Protein AF-0000000080019199 (afdb_homodimer)

Foldseek 3Di:
DDLVLLQLLQQCVVQQDLCSSCVVSVHDSVVSVVSQVVVCVVVVHHQFDPDPGTDGDPVVVVCNVVSVVVNVVVVVVVVVVVCQLVQVDQEAEEEEAFLCVPFFCVVLVVVLCVVCVRYHYHYHHDAQQVRLVCQVVVNHFKYKYWDDCVSQVDPFKDKFWQDKFFKWKKAWCPAPQLVDQAGEPVRQLPAAAEFEDPRHPRRVLVVVVCVVVVGDHRHPHYDHHLVVRLVVRLVGGHMYIDTPSSCVVVVVDNRMHIHAHDQHPDDDPSDGSMIIIMMMGGPVSCSGVSSVVSVVSCNVDPPHPVVVVVSVD/DDLVLLQLLQQCVVQQDLCSSCVVSVHDSVVSVVSQVVVCVVVVHHQFDPDPGTDGDPVVVVCNVVSVVVNVVVVVVVVVVVCQLVQVDQEAEEEEAFLCVPFFCVVLVVVLCVVCVRYHYHYHHDAQQVRLVCQVVVNHFKYKYWDDCVSQVDPFKDKFWQDKFFKWKKAWCPAPQLVDQAGEPVRQLPAAAEFEDPRHPRRVLVVVVCVVVVGDHRHPHYDHHLVVRLVVRLVGGHMYIDTPSSCVVVVVDNRMHIHAHDQHPDDDCSDGSMIIIMMMGGPVSCSGVSSVVSVVSCNVDPPHPVVVVVSVD

pLDDT: mean 92.37, std 11.1, range [33.08, 98.81]

Organism: NCBI:txid2019572

Radius of gyration: 33.6 Å; Cα contacts (8 Å, |Δi|>4): 1118; chains: 2; bounding box: 84×94×61 Å

Solvent-accessible surface area (backbone atoms only — not comparable to full-atom values): 32862 Å² total; per-residue (Å²): 141,56,72,65,28,49,50,40,49,52,32,23,68,72,58,32,25,57,60,50,18,10,62,74,69,73,50,48,45,66,55,40,51,49,33,41,51,53,47,22,60,75,70,73,42,65,40,55,42,82,72,84,62,47,38,68,31,74,58,25,59,62,40,46,64,54,43,50,49,51,55,49,50,50,51,51,52,53,48,51,51,50,34,39,61,70,38,63,48,61,59,46,34,35,25,25,27,57,38,44,45,22,68,60,38,26,67,53,52,54,51,46,45,68,76,37,73,79,34,39,38,35,42,40,66,38,40,32,53,55,28,50,48,38,38,75,69,63,72,29,60,34,27,38,27,54,68,48,69,89,78,56,65,51,90,57,44,44,76,43,82,50,49,72,44,49,44,27,36,40,31,6,46,83,25,79,68,54,74,40,77,49,38,42,61,83,62,54,60,74,46,44,27,45,40,48,38,89,52,24,56,64,31,54,54,53,51,52,51,30,54,76,66,73,43,69,76,45,63,54,33,27,35,74,48,69,54,33,51,52,30,41,18,51,73,41,70,32,32,32,80,42,46,56,66,60,39,62,66,47,72,72,32,81,56,34,35,78,29,44,61,37,67,55,80,65,82,89,76,54,65,73,59,61,49,47,34,26,38,37,36,38,61,74,50,50,64,23,48,63,50,34,50,52,52,50,48,46,66,75,48,39,65,46,72,70,58,62,59,56,75,74,104,140,54,72,64,29,47,52,41,48,52,31,24,68,74,57,34,26,59,61,49,18,10,62,74,69,72,50,48,45,67,56,42,52,48,32,43,51,51,48,23,60,75,70,71,43,64,41,56,43,83,72,82,64,46,38,68,29,72,60,25,59,64,40,46,63,54,45,52,51,52,54,49,50,51,51,52,52,54,48,52,52,50,34,38,62,69,39,62,48,61,58,48,35,36,27,26,28,58,38,44,45,23,68,59,39,25,68,51,54,54,51,46,44,68,74,39,71,78,34,37,38,36,40,39,65,39,40,31,52,56,30,50,49,36,38,74,70,63,72,29,61,33,28,38,28,54,68,48,67,88,77,56,66,52,89,57,45,44,77,43,82,52,52,73,44,49,44,28,37,41,31,6,46,83,24,79,68,54,77,39,76,47,38,44,61,84,60,54,62,74,47,45,26,45,39,50,39,91,54,24,58,64,31,53,53,51,51,51,51,28,53,75,67,72,43,71,77,48,63,53,33,29,33,73,48,69,53,33,51,53,31,41,18,50,73,41,71,32,32,32,82,40,47,57,68,58,38,62,65,47,73,74,32,83,57,34,33,78,29,43,61,36,67,58,82,64,86,90,76,54,63,74,59,60,51,47,35,26,38,38,37,38,61,73,52,52,62,24,45,62,52,34,51,51,52,50,48,47,66,73,48,42,66,44,72,69,57,62,58,56,74,74,103

Sequence (626 aa):
MRLEQLQAFLAIADTGSFQGAARKCSVTQSTISRQIQALEADLGLELFHRTGQAKLTLAGERLLPRARKICQEWQTATQEITDLVAGKQPELCVAVIHSLCAYYLPPVLQQFCHDYPNVQLRVTSLGSDRALKVLKDGLVDMAIVMNNRFLTAGKEMVVEVLYDEPIKVLVGANHPLAQYERIPWSELVRYPQVVFKDGYGMQRLVQDRFERLQATLQAVLEVNTLDAFRGVVRQGELVALLPNSALVEARKDATLAVRPLANNNSSADNSNLTRRVVMVTTQDRLQIPPIHHFWQLVRENIPPQVALERSACMRLEQLQAFLAIADTGSFQGAARKCSVTQSTISRQIQALEADLGLELFHRTGQAKLTLAGERLLPRARKICQEWQTATQEITDLVAGKQPELCVAVIHSLCAYYLPPVLQQFCHDYPNVQLRVTSLGSDRALKVLKDGLVDMAIVMNNRFLTAGKEMVVEVLYDEPIKVLVGANHPLAQYERIPWSELVRYPQVVFKDGYGMQRLVQDRFERLQATLQAVLEVNTLDAFRGVVRQGELVALLPNSALVEARKDATLAVRPLANNNSSADNSNLTRRVVMVTTQDRLQIPPIHHFWQLVRENIPPQVALERSAC

InterPro domains:
  IPR000847 LysR, HTH, N-terminal domain [PF00126] (3-61)
  IPR000847 LysR, HTH, N-terminal domain [PR00039] (18-29)
  IPR000847 LysR, HTH, N-terminal domain [PR00039] (29-39)
  IPR000847 LysR, HTH, N-terminal domain [PR00039] (39-50)
  IPR000847 LysR, HTH, N-terminal domain [PS50931] (1-57)
  IPR005119 LysR, substrate-binding [PF03466] (87-301)
  IPR036388 Winged helix-like DNA-binding domain superfamily [G3DSA:1.10.10.10] (1-87)
  IPR036390 Winged helix DNA-binding domain superfamily [SSF46785] (1-110)
  IPR050950 HTH-type LysR transcriptional regulators [PTHR30419] (1-303)

Secondary structure (DSSP, 8-state):
--HHHHHHHHHHHHHSSHHHHHHHHTS-HHHHHHHHHHHHHHHTS--EE-SSS-EE-HHHHHHHHHHHHHHHHHHHHHHHHHHHHTT--SEEEEEE-HHHHHHTSHHHHHHHHHH-TTSEEEEEE--HHHHHHHHHTTS-SEEEEE--HHHH--TTEEEEEEEEEEEEEEEETTSGGGG-SSB-HHHHTTS-EEEEPTT-HHHHHHHHHHHHTT----EEEEE-SHHHHHHHHTTSS-BEEEEGGG-TTGGG-TTEEEEEBPP--SSS-----EEEEEEEEETTGGGSHHHHHHHHHHHHHSS-HHHHHHH--/--HHHHHHHHHHHHHSSHHHHHHHHTS-HHHHHHHHHHHHHHHTS--EE-SSS-EE-HHHHHHHHHHHHHHHHHHHHHHHHHHHHTT--SEEEEEE-HHHHHHTSHHHHHHHHHH-TTSEEEEEE--HHHHHHHHHTTS-SEEEEE--HHHH--TTEEEEEEEEEEEEEEEETTSGGGG-SSB-HHHHTTS-EEEEPTT-HHHHHHHHHHHHTT----EEEEE-SHHHHHHHHTTSS-BEEEEGGG-TTGGG-TTEEEEEBPP--SSS-----EEEEEEEEETTGGGSHHHHHHHHHHHHHSS-HHHHHHH--

Structure (mmCIF, N/CA/C/O backbone):
data_AF-0000000080019199-model_v1
#
loop_
_entity.id
_entity.type
_entity.pdbx_description
1 polymer 'LysR family transcriptional regulator'
#
loop_
_atom_site.group_PDB
_atom_site.id
_atom_site.type_symbol
_atom_site.label_atom_id
_atom_site.label_alt_id
_atom_site.label_comp_id
_atom_site.label_asym_id
_atom_site.label_entity_id
_atom_site.label_seq_id
_atom_site.pdbx_PDB_ins_code
_atom_site.Cartn_x
_atom_site.Cartn_y
_atom_site.Cartn_z
_atom_site.occupancy
_atom_site.B_iso_or_equiv
_atom_site.auth_seq_id
_atom_site.auth_comp_id
_atom_site.auth_asym_id
_atom_site.auth_atom_id
_atom_site.pdbx_PDB_model_num
ATOM 1 N N . MET A 1 1 ? 39.993 -16.042 -20.903 1 75.51 1 MET A N 1
ATOM 2 C CA . MET A 1 1 ? 39.449 -17.283 -20.36 1 75.51 1 MET A CA 1
ATOM 3 C C . MET A 1 1 ? 38.048 -17.546 -20.901 1 75.51 1 MET A C 1
ATOM 5 O O . MET A 1 1 ? 37.229 -16.63 -20.986 1 75.51 1 MET A O 1
ATOM 9 N N . ARG A 1 2 ? 37.947 -18.746 -21.498 1 86.47 2 ARG A N 1
ATOM 10 C CA . ARG A 1 2 ? 36.678 -19.193 -22.063 1 86.47 2 ARG A CA 1
ATOM 11 C C . ARG A 1 2 ? 36.083 -20.331 -21.241 1 86.47 2 ARG A C 1
ATOM 13 O O . ARG A 1 2 ? 36.815 -21.097 -20.61 1 86.47 2 ARG A O 1
ATOM 20 N N . LEU A 1 3 ? 34.785 -20.456 -21.29 1 91.68 3 LEU A N 1
ATOM 21 C CA . LEU A 1 3 ? 34.085 -21.47 -20.508 1 91.68 3 LEU A CA 1
ATOM 22 C C . LEU A 1 3 ? 34.488 -22.872 -20.952 1 91.68 3 LEU A C 1
ATOM 24 O O . LEU A 1 3 ? 34.575 -23.787 -20.13 1 91.68 3 LEU A O 1
ATOM 28 N N . GLU A 1 4 ? 34.852 -23.031 -22.186 1 92.88 4 GLU A N 1
ATOM 29 C CA . GLU A 1 4 ? 35.249 -24.322 -22.74 1 92.88 4 GLU A CA 1
ATOM 30 C C . GLU A 1 4 ? 36.563 -24.803 -22.132 1 92.88 4 GLU A C 1
ATOM 32 O O . GLU A 1 4 ? 36.774 -26.006 -21.968 1 92.88 4 GLU A O 1
ATOM 37 N N . GLN A 1 5 ? 37.343 -23.822 -21.804 1 94.03 5 GLN A N 1
ATOM 38 C CA . GLN A 1 5 ? 38.612 -24.162 -21.17 1 94.03 5 GLN A CA 1
ATOM 39 C C . GLN A 1 5 ? 38.392 -24.755 -19.781 1 94.03 5 GLN A C 1
ATOM 41 O O . GLN A 1 5 ? 39.029 -25.746 -19.415 1 94.03 5 GLN A O 1
ATOM 46 N N . LEU A 1 6 ? 37.474 -24.158 -19.109 1 95.06 6 LEU A N 1
ATOM 47 C CA . LEU A 1 6 ? 37.143 -24.658 -17.779 1 95.06 6 LEU A CA 1
ATOM 48 C C . LEU A 1 6 ? 36.458 -26.018 -17.864 1 95.06 6 LEU A C 1
ATOM 50 O O . LEU A 1 6 ? 36.715 -26.9 -17.041 1 95.06 6 LEU A O 1
ATOM 54 N N . GLN A 1 7 ? 35.637 -26.235 -18.869 1 95.91 7 GLN A N 1
ATOM 55 C CA . GLN A 1 7 ? 34.975 -27.516 -19.09 1 95.91 7 GLN A CA 1
ATOM 56 C C . GLN A 1 7 ? 35.985 -28.605 -19.437 1 95.91 7 GLN A C 1
ATOM 58 O O . GLN A 1 7 ? 35.879 -29.735 -18.954 1 95.91 7 GLN A O 1
ATOM 63 N N . ALA A 1 8 ? 36.962 -28.18 -20.213 1 95.99 8 ALA A N 1
ATOM 64 C CA . ALA A 1 8 ? 38.034 -29.111 -20.555 1 95.99 8 ALA A CA 1
ATOM 65 C C . ALA A 1 8 ? 38.827 -29.514 -19.315 1 95.99 8 ALA A C 1
ATOM 67 O O . ALA A 1 8 ? 39.101 -30.698 -19.104 1 95.99 8 ALA A O 1
ATOM 68 N N . PHE A 1 9 ? 39.09 -28.565 -18.563 1 96.46 9 PHE A N 1
ATOM 69 C CA . PHE A 1 9 ? 39.817 -28.783 -17.319 1 96.46 9 PHE A CA 1
ATOM 70 C C . PHE A 1 9 ? 39.062 -29.748 -16.413 1 96.46 9 PHE A C 1
ATOM 72 O O . PHE A 1 9 ? 39.635 -30.723 -15.92 1 96.46 9 PHE A O 1
ATOM 79 N N . LEU A 1 10 ? 37.808 -29.513 -16.249 1 97.29 10 LEU A N 1
ATOM 80 C CA . LEU A 1 10 ? 36.973 -30.35 -15.394 1 97.29 10 LEU A CA 1
ATOM 81 C C . LEU A 1 10 ? 36.854 -31.76 -15.963 1 97.29 10 LEU A C 1
ATOM 83 O O . LEU A 1 10 ? 36.86 -32.739 -15.213 1 97.29 10 LEU A O 1
ATOM 87 N N . ALA A 1 11 ? 36.792 -31.876 -17.274 1 96.83 11 ALA A N 1
ATOM 88 C CA . ALA A 1 11 ? 36.686 -33.177 -17.929 1 96.83 11 ALA A CA 1
ATOM 89 C C . ALA A 1 11 ? 37.942 -34.012 -17.697 1 96.83 11 ALA A C 1
ATOM 91 O O . ALA A 1 11 ? 37.856 -35.209 -17.416 1 96.83 11 ALA A O 1
ATOM 92 N N . ILE A 1 12 ? 39.07 -33.362 -17.738 1 96.2 12 ILE A N 1
ATOM 93 C CA . ILE A 1 12 ? 40.324 -34.066 -17.498 1 96.2 12 ILE A CA 1
ATOM 94 C C . ILE A 1 12 ? 40.399 -34.506 -16.038 1 96.2 12 ILE A C 1
ATOM 96 O O . ILE A 1 12 ? 40.792 -35.637 -15.743 1 96.2 12 ILE A O 1
ATOM 100 N N . ALA A 1 13 ? 39.98 -33.618 -15.242 1 95.67 13 ALA A N 1
ATOM 101 C CA . ALA A 1 13 ? 40.017 -33.937 -13.817 1 95.67 13 ALA A CA 1
ATOM 102 C C . ALA A 1 13 ? 39.109 -35.121 -13.496 1 95.67 13 ALA A C 1
ATOM 104 O O . ALA A 1 13 ? 39.446 -35.961 -12.66 1 95.67 13 ALA A O 1
ATOM 105 N N . ASP A 1 14 ? 38.029 -35.223 -14.125 1 95.75 14 ASP A N 1
ATOM 106 C CA . ASP A 1 14 ? 37.033 -36.259 -13.872 1 95.75 14 ASP A CA 1
ATOM 107 C C . ASP A 1 14 ? 37.459 -37.592 -14.483 1 95.75 14 ASP A C 1
ATOM 109 O O . ASP A 1 14 ? 37.255 -38.65 -13.883 1 95.75 14 ASP A O 1
ATOM 113 N N . THR A 1 15 ? 38.05 -37.515 -15.678 1 94.37 15 THR A N 1
ATOM 114 C CA . THR A 1 15 ? 38.321 -38.73 -16.439 1 94.37 15 THR A CA 1
ATOM 115 C C . THR A 1 15 ? 39.746 -39.217 -16.191 1 94.37 15 THR A C 1
ATOM 117 O O . THR A 1 15 ? 40.071 -40.371 -16.477 1 94.37 15 THR A O 1
ATOM 120 N N . GLY A 1 16 ? 40.609 -38.268 -15.791 1 93.27 16 GLY A N 1
ATOM 121 C CA . GLY A 1 16 ? 41.998 -38.596 -15.511 1 93.27 16 GLY A CA 1
ATOM 122 C C . GLY A 1 16 ? 42.86 -38.653 -16.758 1 93.27 16 GLY A C 1
ATOM 123 O O . GLY A 1 16 ? 44.012 -39.088 -16.703 1 93.27 16 GLY A O 1
ATOM 124 N N . SER A 1 17 ? 42.241 -38.279 -17.931 1 94.26 17 SER A N 1
ATOM 125 C CA . SER A 1 17 ? 43.018 -38.349 -19.164 1 94.26 17 SER A CA 1
ATOM 126 C C . SER A 1 17 ? 42.515 -37.341 -20.192 1 94.26 17 SER A C 1
ATOM 128 O O . SER A 1 17 ? 41.348 -36.944 -20.161 1 94.26 17 SER A O 1
ATOM 130 N N . PHE A 1 18 ? 43.388 -36.924 -21.115 1 94.78 18 PHE A N 1
ATOM 131 C CA . PHE A 1 18 ? 43.054 -35.999 -22.191 1 94.78 18 PHE A CA 1
ATOM 132 C C . PHE A 1 18 ? 42.146 -36.667 -23.217 1 94.78 18 PHE A C 1
ATOM 134 O O . PHE A 1 18 ? 41.218 -36.041 -23.733 1 94.78 18 PHE A O 1
ATOM 141 N N . GLN A 1 19 ? 42.414 -37.93 -23.346 1 93.83 19 GLN A N 1
ATOM 142 C CA . GLN A 1 19 ? 41.582 -38.684 -24.278 1 93.83 19 GLN A CA 1
ATOM 143 C C . GLN A 1 19 ? 40.174 -38.882 -23.722 1 93.83 19 GLN A C 1
ATOM 145 O O . GLN A 1 19 ? 39.189 -38.759 -24.453 1 93.83 19 GLN A O 1
ATOM 150 N N . GLY A 1 20 ? 40.157 -39.207 -22.523 1 94.89 20 GLY A N 1
ATOM 151 C CA . GLY A 1 20 ? 38.861 -39.329 -21.876 1 94.89 20 GLY A CA 1
ATOM 152 C C . GLY A 1 20 ? 38.067 -38.037 -21.881 1 94.89 20 GLY A C 1
ATOM 153 O O . GLY A 1 20 ? 36.853 -38.049 -22.092 1 94.89 20 GLY A O 1
ATOM 154 N N . ALA A 1 21 ? 38.754 -36.913 -21.616 1 96.3 21 ALA A N 1
ATOM 155 C CA . ALA A 1 21 ? 38.134 -35.591 -21.647 1 96.3 21 ALA A CA 1
ATOM 156 C C . ALA A 1 21 ? 37.608 -35.265 -23.042 1 96.3 21 ALA A C 1
ATOM 158 O O . ALA A 1 21 ? 36.531 -34.681 -23.186 1 96.3 21 ALA A O 1
ATOM 159 N N . ALA A 1 22 ? 38.339 -35.616 -24.034 1 96.21 22 ALA A N 1
ATOM 160 C CA . ALA A 1 22 ? 37.939 -35.383 -25.419 1 96.21 22 ALA A CA 1
ATOM 161 C C . ALA A 1 22 ? 36.633 -36.105 -25.741 1 96.21 22 ALA A C 1
ATOM 163 O O . ALA A 1 22 ? 35.733 -35.528 -26.355 1 96.21 22 ALA A O 1
ATOM 164 N N . ARG A 1 23 ? 36.508 -37.317 -25.241 1 96.14 23 ARG A N 1
ATOM 165 C CA . ARG A 1 23 ? 35.293 -38.1 -25.441 1 96.14 23 ARG A CA 1
ATOM 166 C C . ARG A 1 23 ? 34.111 -37.471 -24.711 1 96.14 23 ARG A C 1
ATOM 168 O O . ARG A 1 23 ? 33.025 -37.335 -25.279 1 96.14 23 ARG A O 1
ATOM 175 N N . LYS A 1 24 ? 34.415 -37.014 -23.535 1 94.93 24 LYS A N 1
ATOM 176 C CA . LYS A 1 24 ? 33.363 -36.449 -22.695 1 94.93 24 LYS A CA 1
ATOM 177 C C . LYS A 1 24 ? 32.844 -35.135 -23.274 1 94.93 24 LYS A C 1
ATOM 179 O O . LYS A 1 24 ? 31.643 -34.864 -23.23 1 94.93 24 LYS A O 1
ATOM 184 N N . CYS A 1 25 ? 33.755 -34.347 -23.825 1 94.73 25 CYS A N 1
ATOM 185 C CA . CYS A 1 25 ? 33.401 -33.032 -24.349 1 94.73 25 CYS A CA 1
ATOM 186 C C . CYS A 1 25 ? 33.047 -33.113 -25.829 1 94.73 25 CYS A C 1
ATOM 188 O O . CYS A 1 25 ? 32.714 -32.101 -26.448 1 94.73 25 CYS A O 1
ATOM 190 N N . SER A 1 26 ? 33.226 -34.274 -26.481 1 95.28 26 SER A N 1
ATOM 191 C CA . SER A 1 26 ? 32.927 -34.514 -27.889 1 95.28 26 SER A CA 1
ATOM 192 C C . SER A 1 26 ? 33.801 -33.652 -28.794 1 95.28 26 SER A C 1
ATOM 194 O O . SER A 1 26 ? 33.301 -33.005 -29.716 1 95.28 26 SER A O 1
ATOM 196 N N . VAL A 1 27 ? 35.017 -33.548 -28.453 1 95.64 27 VAL A N 1
ATOM 197 C CA . VAL A 1 27 ? 36.019 -32.856 -29.258 1 95.64 27 VAL A CA 1
ATOM 198 C C . VAL A 1 27 ? 37.265 -33.729 -29.393 1 95.64 27 VAL A C 1
ATOM 200 O O . VAL A 1 27 ? 37.302 -34.852 -28.886 1 95.64 27 VAL A O 1
ATOM 203 N N . THR A 1 28 ? 38.227 -33.302 -30.109 1 96.23 28 THR A N 1
ATOM 204 C CA . THR A 1 28 ? 39.463 -34.056 -30.285 1 96.23 28 THR A CA 1
ATOM 205 C C . THR A 1 28 ? 40.409 -33.826 -29.109 1 96.23 28 THR A C 1
ATOM 207 O O . THR A 1 28 ? 40.294 -32.824 -28.401 1 96.23 28 THR A O 1
ATOM 210 N N . GLN A 1 29 ? 41.221 -34.764 -28.966 1 94.15 29 GLN A N 1
ATOM 211 C CA . GLN A 1 29 ? 42.229 -34.632 -27.919 1 94.15 29 GLN A CA 1
ATOM 212 C C . GLN A 1 29 ? 43.102 -33.402 -28.148 1 94.15 29 GLN A C 1
ATOM 214 O O . GLN A 1 29 ? 43.522 -32.746 -27.193 1 94.15 29 GLN A O 1
ATOM 219 N N . SER A 1 30 ? 43.35 -33.064 -29.375 1 96.29 30 SER A N 1
ATOM 220 C CA . SER A 1 30 ? 44.139 -31.877 -29.691 1 96.29 30 SER A CA 1
ATOM 221 C C . SER A 1 30 ? 43.436 -30.606 -29.225 1 96.29 30 SER A C 1
ATOM 223 O O . SER A 1 30 ? 44.082 -29.678 -28.734 1 96.29 30 SER A O 1
ATOM 225 N N . THR A 1 31 ? 42.135 -30.589 -29.396 1 95.77 31 THR A N 1
ATOM 226 C CA . THR A 1 31 ? 41.34 -29.449 -28.951 1 95.77 31 THR A CA 1
ATOM 227 C C . THR A 1 31 ? 41.408 -29.302 -27.434 1 95.77 31 THR A C 1
ATOM 229 O O . THR A 1 31 ? 41.618 -28.201 -26.921 1 95.77 31 THR A O 1
ATOM 232 N N . ILE A 1 32 ? 41.27 -30.384 -26.718 1 96.26 32 ILE A N 1
ATOM 233 C CA . ILE A 1 32 ? 41.363 -30.387 -25.263 1 96.26 32 ILE A CA 1
ATOM 234 C C . ILE A 1 32 ? 42.735 -29.874 -24.832 1 96.26 32 ILE A C 1
ATOM 236 O O . ILE A 1 32 ? 42.837 -29.03 -23.939 1 96.26 32 ILE A O 1
ATOM 240 N N . SER A 1 33 ? 43.756 -30.34 -25.457 1 95.5 33 SER A N 1
ATOM 241 C CA . SER A 1 33 ? 45.121 -29.945 -25.125 1 95.5 33 SER A CA 1
ATOM 242 C C . SER A 1 33 ? 45.328 -28.448 -25.33 1 95.5 33 SER A C 1
ATOM 244 O O . SER A 1 33 ? 45.893 -27.771 -24.469 1 95.5 33 SER A O 1
ATOM 246 N N . ARG A 1 34 ? 44.74 -28.013 -26.411 1 95.44 34 ARG A N 1
ATOM 247 C CA . ARG A 1 34 ? 44.862 -26.59 -26.71 1 95.44 34 ARG A CA 1
ATOM 248 C C . ARG A 1 34 ? 44.113 -25.749 -25.682 1 95.44 34 ARG A C 1
ATOM 250 O O . ARG A 1 34 ? 44.596 -24.693 -25.266 1 95.44 34 ARG A O 1
ATOM 257 N N . GLN A 1 35 ? 42.983 -26.142 -25.325 1 95.62 35 GLN A N 1
ATOM 258 C CA . GLN A 1 35 ? 42.175 -25.436 -24.337 1 95.62 35 GLN A CA 1
ATOM 259 C C . GLN A 1 35 ? 42.893 -25.358 -22.993 1 95.62 35 GLN A C 1
ATOM 261 O O . GLN A 1 35 ? 42.908 -24.306 -22.351 1 95.62 35 GLN A O 1
ATOM 266 N N . ILE A 1 36 ? 43.515 -26.412 -22.624 1 95.58 36 ILE A N 1
ATOM 267 C CA . ILE A 1 36 ? 44.217 -26.466 -21.346 1 95.58 36 ILE A CA 1
ATOM 268 C C . ILE A 1 36 ? 45.468 -25.593 -21.408 1 95.58 36 ILE A C 1
ATOM 270 O O . ILE A 1 36 ? 45.771 -24.864 -20.46 1 95.58 36 ILE A O 1
ATOM 274 N N . GLN A 1 37 ? 46.137 -25.69 -22.505 1 95.08 37 GLN A N 1
ATOM 275 C CA . GLN A 1 37 ? 47.325 -24.86 -22.673 1 95.08 37 GLN A CA 1
ATOM 276 C C . GLN A 1 37 ? 46.978 -23.377 -22.582 1 95.08 37 GLN A C 1
ATOM 278 O O . GLN A 1 37 ? 47.696 -22.604 -21.945 1 95.08 37 GLN A O 1
ATOM 283 N N . ALA A 1 38 ? 45.902 -23.114 -23.26 1 95.41 38 ALA A N 1
ATOM 284 C CA . ALA A 1 38 ? 45.446 -21.727 -23.224 1 95.41 38 ALA A CA 1
ATOM 285 C C . ALA A 1 38 ? 45.067 -21.311 -21.805 1 95.41 38 ALA A C 1
ATOM 287 O O . ALA A 1 38 ? 45.394 -20.205 -21.367 1 95.41 38 ALA A O 1
ATOM 288 N N . LEU A 1 39 ? 44.416 -22.143 -21.003 1 95.28 39 LEU A N 1
ATOM 289 C CA . LEU A 1 39 ? 44.02 -21.878 -19.624 1 95.28 39 LEU A CA 1
ATOM 290 C C . LEU A 1 39 ? 45.244 -21.715 -18.729 1 95.28 39 LEU A C 1
ATOM 292 O O . LEU A 1 39 ? 45.307 -20.789 -17.918 1 95.28 39 LEU A O 1
ATOM 296 N N . GLU A 1 40 ? 46.193 -22.587 -18.939 1 95.38 40 GLU A N 1
ATOM 297 C CA . GLU A 1 40 ? 47.436 -22.526 -18.176 1 95.38 40 GLU A CA 1
ATOM 298 C C . GLU A 1 40 ? 48.223 -21.26 -18.502 1 95.38 40 GLU A C 1
ATOM 300 O O . GLU A 1 40 ? 48.824 -20.65 -17.616 1 95.38 40 GLU A O 1
ATOM 305 N N . ALA A 1 41 ? 48.118 -20.925 -19.777 1 94.11 41 ALA A N 1
ATOM 306 C CA . ALA A 1 41 ? 48.791 -19.697 -20.194 1 94.11 41 ALA A CA 1
ATOM 307 C C . ALA A 1 41 ? 48.164 -18.475 -19.529 1 94.11 41 ALA A C 1
ATOM 309 O O . ALA A 1 41 ? 48.875 -17.572 -19.08 1 94.11 41 ALA A O 1
ATOM 310 N N . ASP A 1 42 ? 46.893 -18.457 -19.412 1 91.68 42 ASP A N 1
ATOM 311 C CA . ASP A 1 42 ? 46.162 -17.359 -18.786 1 91.68 42 ASP A CA 1
ATOM 312 C C . ASP A 1 42 ? 46.478 -17.268 -17.295 1 91.68 42 ASP A C 1
ATOM 314 O O . ASP A 1 42 ? 46.58 -16.171 -16.742 1 91.68 42 ASP A O 1
ATOM 318 N N . LEU A 1 43 ? 46.661 -18.454 -16.671 1 93.02 43 LEU A N 1
ATOM 319 C CA . LEU A 1 43 ? 46.855 -18.514 -15.227 1 93.02 43 LEU A CA 1
ATOM 320 C C . LEU A 1 43 ? 48.337 -18.452 -14.874 1 93.02 43 LEU A C 1
ATOM 322 O O . LEU A 1 43 ? 48.695 -18.182 -13.725 1 93.02 43 LEU A O 1
ATOM 326 N N . GLY A 1 44 ? 49.139 -18.78 -15.88 1 94.21 44 GLY A N 1
ATOM 327 C CA . GLY A 1 44 ? 50.581 -18.731 -15.696 1 94.21 44 GLY A CA 1
ATOM 328 C C . GLY A 1 44 ? 51.135 -19.956 -14.992 1 94.21 44 GLY A C 1
ATOM 329 O O . GLY A 1 44 ? 52.29 -19.962 -14.562 1 94.21 44 GLY A O 1
ATOM 330 N N . LEU A 1 45 ? 50.291 -20.919 -14.783 1 94.78 45 LEU A N 1
ATOM 331 C CA . LEU A 1 45 ? 50.673 -22.148 -14.098 1 94.78 45 LEU A CA 1
ATOM 332 C C . LEU A 1 45 ? 50.129 -23.37 -14.83 1 94.78 45 LEU A C 1
ATOM 334 O O . LEU A 1 45 ? 49.053 -23.312 -15.43 1 94.78 45 LEU A O 1
ATOM 338 N N . GLU A 1 46 ? 50.895 -24.421 -14.721 1 95.02 46 GLU A N 1
ATOM 339 C CA . GLU A 1 46 ? 50.365 -25.691 -15.208 1 95.02 46 GLU A CA 1
ATOM 340 C C . GLU A 1 46 ? 49.333 -26.266 -14.242 1 95.02 46 GLU A C 1
ATOM 342 O O . GLU A 1 46 ? 49.495 -26.169 -13.023 1 95.02 46 GLU A O 1
ATOM 347 N N . LEU A 1 47 ? 48.34 -26.865 -14.866 1 96.46 47 LEU A N 1
ATOM 348 C CA . LEU A 1 47 ? 47.244 -27.353 -14.036 1 96.46 47 LEU A CA 1
ATOM 349 C C . LEU A 1 47 ? 47.306 -28.87 -13.891 1 96.46 47 LEU A C 1
ATOM 351 O O . LEU A 1 47 ? 46.692 -29.437 -12.984 1 96.46 47 LEU A O 1
ATOM 355 N N . PHE A 1 48 ? 48.058 -29.521 -14.818 1 96.32 48 PHE A N 1
ATOM 356 C CA . PHE A 1 48 ? 48.193 -30.973 -14.783 1 96.32 48 PHE A CA 1
ATOM 357 C C . PHE A 1 48 ? 49.656 -31.383 -14.893 1 96.32 48 PHE A C 1
ATOM 359 O O . PHE A 1 48 ? 50.435 -30.742 -15.601 1 96.32 48 PHE A O 1
ATOM 366 N N . HIS A 1 49 ? 50.026 -32.459 -14.121 1 92.24 49 HIS A N 1
ATOM 367 C CA . HIS A 1 49 ? 51.275 -33.162 -14.392 1 92.24 49 HIS A CA 1
ATOM 368 C C . HIS A 1 49 ? 51.168 -34.006 -15.658 1 92.24 49 HIS A C 1
ATOM 370 O O . HIS A 1 49 ? 50.191 -34.735 -15.843 1 92.24 49 HIS A O 1
ATOM 376 N N . ARG A 1 50 ? 51.973 -33.803 -16.665 1 76.2 50 ARG A N 1
ATOM 3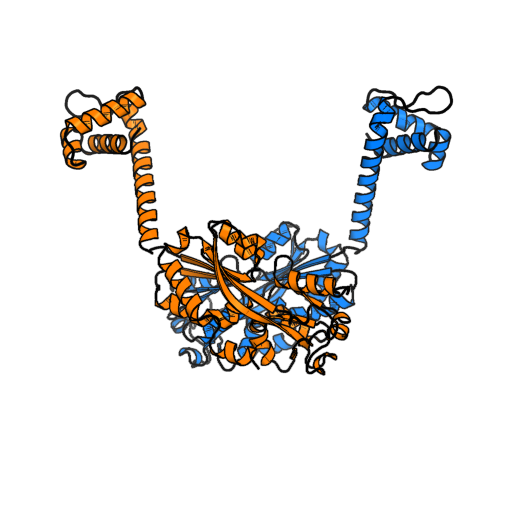77 C CA . ARG A 1 50 ? 51.829 -34.37 -18.002 1 76.2 50 ARG A CA 1
ATOM 378 C C . ARG A 1 50 ? 52.556 -35.706 -18.11 1 76.2 50 ARG A C 1
ATOM 380 O O . ARG A 1 50 ? 52.663 -36.274 -19.2 1 76.2 50 ARG A O 1
ATOM 387 N N . THR A 1 51 ? 53.037 -36.217 -17.073 1 75.91 51 THR A N 1
ATOM 388 C CA . THR A 1 51 ? 53.722 -37.504 -17.138 1 75.91 51 THR A CA 1
ATOM 389 C C . THR A 1 51 ? 52.753 -38.648 -16.857 1 75.91 51 THR A C 1
ATOM 391 O O . THR A 1 51 ? 52.276 -38.802 -15.731 1 75.91 51 THR A O 1
ATOM 394 N N . GLY A 1 52 ? 52.237 -39.467 -17.914 1 75.38 52 GLY A N 1
ATOM 395 C CA . GLY A 1 52 ? 51.332 -40.593 -17.746 1 75.38 52 GLY A CA 1
ATOM 396 C C . GLY A 1 52 ? 49.88 -40.176 -17.607 1 75.38 52 GLY A C 1
ATOM 397 O O . GLY A 1 52 ? 49.359 -39.434 -18.443 1 75.38 52 GLY A O 1
ATOM 398 N N . GLN A 1 53 ? 49.311 -40.605 -16.469 1 83.16 53 GLN A N 1
ATOM 399 C CA . GLN A 1 53 ? 47.946 -40.212 -16.133 1 83.16 53 GLN A CA 1
ATOM 400 C C . GLN A 1 53 ? 47.888 -38.757 -15.676 1 83.16 53 GLN A C 1
ATOM 402 O O . GLN A 1 53 ? 48.79 -38.283 -14.982 1 83.16 53 GLN A O 1
ATOM 407 N N . ALA A 1 54 ? 46.903 -38.045 -16.198 1 89.78 54 ALA A N 1
ATOM 408 C CA . ALA A 1 54 ? 46.784 -36.631 -15.852 1 89.78 54 ALA A CA 1
ATOM 409 C C . ALA A 1 54 ? 46.431 -36.456 -14.377 1 89.78 54 ALA A C 1
ATOM 411 O O . ALA A 1 54 ? 45.393 -36.939 -13.919 1 89.78 54 ALA A O 1
ATOM 412 N N . LYS A 1 55 ? 47.341 -35.877 -13.592 1 93.83 55 LYS A N 1
ATOM 413 C CA . LYS A 1 55 ? 47.133 -35.553 -12.184 1 93.83 55 LYS A CA 1
ATOM 414 C C . LYS A 1 55 ? 47.203 -34.046 -11.95 1 93.83 55 LYS A C 1
ATOM 416 O O . LYS A 1 55 ? 48.043 -33.361 -12.537 1 93.83 55 LYS A O 1
ATOM 421 N N . LEU A 1 56 ? 46.401 -33.601 -11.14 1 95.38 56 LEU A N 1
ATOM 422 C CA . LEU A 1 56 ? 46.337 -32.171 -10.859 1 95.38 56 LEU A CA 1
ATOM 423 C C . LEU A 1 56 ? 47.615 -31.693 -10.179 1 95.38 56 LEU A C 1
ATOM 425 O O . LEU A 1 56 ? 48.17 -32.392 -9.329 1 95.38 56 LEU A O 1
ATOM 429 N N . THR A 1 57 ? 48.065 -30.492 -10.551 1 95.19 57 THR A N 1
ATOM 430 C CA . THR A 1 57 ? 49.072 -29.771 -9.779 1 95.19 57 THR A CA 1
ATOM 431 C C . THR A 1 57 ? 48.436 -29.071 -8.582 1 95.19 57 THR A C 1
ATOM 433 O O . THR A 1 57 ? 47.225 -29.166 -8.371 1 95.19 57 THR A O 1
ATOM 436 N N . LEU A 1 58 ? 49.167 -28.419 -7.847 1 94.83 58 LEU A N 1
ATOM 437 C CA . LEU A 1 58 ? 48.633 -27.61 -6.757 1 94.83 58 LEU A CA 1
ATOM 438 C C . LEU A 1 58 ? 47.687 -26.539 -7.289 1 94.83 58 LEU A C 1
ATOM 440 O O . LEU A 1 58 ? 46.627 -26.296 -6.707 1 94.83 58 LEU A O 1
ATOM 444 N N . ALA A 1 59 ? 48.063 -25.934 -8.362 1 95.11 59 ALA A N 1
ATOM 445 C CA . ALA A 1 59 ? 47.222 -24.932 -9.012 1 95.11 59 ALA A CA 1
ATOM 446 C C . ALA A 1 59 ? 45.925 -25.552 -9.522 1 95.11 59 ALA A C 1
ATOM 448 O O . ALA A 1 59 ? 44.854 -24.95 -9.408 1 95.11 59 ALA A O 1
ATOM 449 N N . GLY A 1 60 ? 46.064 -26.741 -10.081 1 95.89 60 GLY A N 1
ATOM 450 C CA . GLY A 1 60 ? 44.881 -27.455 -10.533 1 95.89 60 GLY A CA 1
ATOM 451 C C . GLY A 1 60 ? 43.916 -27.782 -9.409 1 95.89 60 GLY A C 1
ATOM 452 O O . GLY A 1 60 ? 42.702 -27.634 -9.563 1 95.89 60 GLY A O 1
ATOM 453 N N . GLU A 1 61 ? 44.437 -28.116 -8.309 1 96.33 61 GLU A N 1
ATOM 454 C CA . GLU A 1 61 ? 43.629 -28.449 -7.14 1 96.33 61 GLU A CA 1
ATOM 455 C C . GLU A 1 61 ? 42.895 -27.221 -6.609 1 96.33 61 GLU A C 1
ATOM 457 O O . GLU A 1 61 ? 41.751 -27.321 -6.16 1 96.33 61 GLU A O 1
ATOM 462 N N . ARG A 1 62 ? 43.535 -26.102 -6.68 1 95.38 62 ARG A N 1
ATOM 463 C CA . ARG A 1 62 ? 42.924 -24.861 -6.215 1 95.38 62 ARG A CA 1
ATOM 464 C C . ARG A 1 62 ? 41.853 -24.38 -7.189 1 95.38 62 ARG A C 1
ATOM 466 O O . ARG A 1 62 ? 40.846 -23.802 -6.777 1 95.38 62 ARG A O 1
ATOM 473 N N . LEU A 1 63 ? 42.06 -24.646 -8.4 1 95.16 63 LEU A N 1
ATOM 474 C CA . LEU A 1 63 ? 41.146 -24.174 -9.434 1 95.16 63 LEU A CA 1
ATOM 475 C C . LEU A 1 63 ? 39.904 -25.057 -9.506 1 95.16 63 LEU A C 1
ATOM 477 O O . LEU A 1 63 ? 38.823 -24.586 -9.867 1 95.16 63 LEU A O 1
ATOM 481 N N . LEU A 1 64 ? 40.068 -26.284 -9.136 1 96.18 64 LEU A N 1
ATOM 482 C CA . LEU A 1 64 ? 39.044 -27.296 -9.367 1 96.18 64 LEU A CA 1
ATOM 483 C C . LEU A 1 64 ? 37.714 -26.875 -8.751 1 96.18 64 LEU A C 1
ATOM 485 O O . LEU A 1 64 ? 36.701 -26.79 -9.448 1 96.18 64 LEU A O 1
ATOM 489 N N . PRO A 1 65 ? 37.703 -26.434 -7.456 1 96.85 65 PRO A N 1
ATOM 490 C CA . PRO A 1 65 ? 36.413 -26.041 -6.884 1 96.85 65 PRO A CA 1
ATOM 491 C C . PRO A 1 65 ? 35.855 -24.764 -7.508 1 96.85 65 PRO A C 1
ATOM 493 O O . PRO A 1 65 ? 34.639 -24.626 -7.658 1 96.85 65 PRO A O 1
ATOM 496 N N . ARG A 1 66 ? 36.698 -23.873 -7.861 1 95.25 66 ARG A N 1
ATOM 497 C CA . ARG A 1 66 ? 36.265 -22.619 -8.47 1 95.25 66 ARG A CA 1
ATOM 498 C C . ARG A 1 66 ? 35.701 -22.855 -9.867 1 95.25 66 ARG A C 1
ATOM 500 O O . ARG A 1 66 ? 34.683 -22.267 -10.238 1 95.25 66 ARG A O 1
ATOM 507 N N . ALA A 1 67 ? 36.43 -23.747 -10.593 1 94.23 67 ALA A N 1
ATOM 508 C CA . ALA A 1 67 ? 35.982 -24.083 -11.942 1 94.23 67 ALA A CA 1
ATOM 509 C C . ALA A 1 67 ? 34.61 -24.751 -11.914 1 94.23 67 ALA A C 1
ATOM 511 O O . ALA A 1 67 ? 33.743 -24.436 -12.732 1 94.23 67 ALA A O 1
ATOM 512 N N . ARG A 1 68 ? 34.408 -25.603 -10.988 1 95.93 68 ARG A N 1
ATOM 513 C CA . ARG A 1 68 ? 33.114 -26.258 -10.828 1 95.93 68 ARG A CA 1
ATOM 514 C C . ARG A 1 68 ? 32.018 -25.24 -10.53 1 95.93 68 ARG A C 1
ATOM 516 O O . ARG A 1 68 ? 30.946 -25.279 -11.137 1 95.93 68 ARG A O 1
ATOM 523 N N . LYS A 1 69 ? 32.346 -24.291 -9.619 1 95.37 69 LYS A N 1
ATOM 524 C CA . LYS A 1 69 ? 31.373 -23.273 -9.235 1 95.37 69 LYS A CA 1
ATOM 525 C C . LYS A 1 69 ? 31.016 -22.38 -10.42 1 95.37 69 LYS A C 1
ATOM 527 O O . LYS A 1 69 ? 29.844 -22.059 -10.631 1 95.37 69 LYS A O 1
ATOM 532 N N . ILE A 1 70 ? 32.029 -22.033 -11.139 1 92.84 70 ILE A N 1
ATOM 533 C CA . ILE A 1 70 ? 31.82 -21.156 -12.286 1 92.84 70 ILE A CA 1
ATOM 534 C C . ILE A 1 70 ? 30.947 -21.862 -13.322 1 92.84 70 ILE A C 1
ATOM 536 O O . ILE A 1 70 ? 29.971 -21.291 -13.813 1 92.84 70 ILE A O 1
ATOM 540 N N . CYS A 1 71 ? 31.267 -23.112 -13.644 1 93.39 71 CYS A N 1
ATOM 541 C CA . CYS A 1 71 ? 30.521 -23.87 -14.642 1 93.39 71 CYS A CA 1
ATOM 542 C C . CYS A 1 71 ? 29.099 -24.146 -14.167 1 93.39 71 CYS A C 1
ATOM 544 O O . CYS A 1 71 ? 28.153 -24.082 -14.954 1 93.39 71 CYS A O 1
ATOM 546 N N . GLN A 1 72 ? 28.958 -24.354 -12.883 1 94.56 72 GLN A N 1
ATOM 547 C CA . GLN A 1 72 ? 27.636 -24.588 -12.311 1 94.56 72 GLN A CA 1
ATOM 548 C C . GLN A 1 72 ? 26.781 -23.326 -12.368 1 94.56 72 GLN A C 1
ATOM 550 O O . GLN A 1 72 ? 25.6 -23.385 -12.716 1 94.56 72 GLN A O 1
ATOM 555 N N . GLU A 1 73 ? 27.378 -22.2 -12.045 1 92.79 73 GLU A N 1
ATOM 556 C CA . GLU A 1 73 ? 26.66 -20.93 -12.094 1 92.79 73 GLU A CA 1
ATOM 557 C C . GLU A 1 73 ? 26.211 -20.604 -13.515 1 92.79 73 GLU A C 1
ATOM 559 O O . GLU A 1 73 ? 25.094 -20.127 -13.725 1 92.79 73 GLU A O 1
ATOM 564 N N . TRP A 1 74 ? 27.082 -20.892 -14.434 1 90.52 74 TRP A N 1
ATOM 565 C CA . TRP A 1 74 ? 26.753 -20.654 -15.836 1 90.52 74 TRP A CA 1
ATOM 566 C C . TRP A 1 74 ? 25.586 -21.53 -16.278 1 90.52 74 TRP A C 1
ATOM 568 O O . TRP A 1 74 ? 24.665 -21.056 -16.946 1 90.52 74 TRP A O 1
ATOM 578 N N . GLN A 1 75 ? 25.629 -22.736 -15.915 1 92.63 75 GLN A N 1
ATOM 579 C CA . GLN A 1 75 ? 24.552 -23.662 -16.252 1 92.63 75 GLN A CA 1
ATOM 580 C C . GLN A 1 75 ? 23.231 -23.219 -15.632 1 92.63 75 GLN A C 1
ATOM 582 O O . GLN A 1 75 ? 22.192 -23.23 -16.296 1 92.63 75 GLN A O 1
ATOM 587 N N . THR A 1 76 ? 23.298 -22.797 -14.411 1 92.75 76 THR A N 1
ATOM 588 C CA . THR A 1 76 ? 22.109 -22.321 -13.712 1 92.75 76 THR A CA 1
ATOM 589 C C . THR A 1 76 ? 21.53 -21.092 -14.406 1 92.75 76 THR A C 1
ATOM 591 O O . THR A 1 76 ? 20.324 -21.022 -14.653 1 92.75 76 THR A O 1
ATOM 594 N N . ALA A 1 77 ? 22.396 -20.222 -14.769 1 90.92 77 ALA A N 1
ATOM 595 C CA . ALA A 1 77 ? 21.969 -18.99 -15.427 1 90.92 77 ALA A CA 1
ATOM 596 C C . ALA A 1 77 ? 21.312 -19.286 -16.772 1 90.92 77 ALA A C 1
ATOM 598 O O . ALA A 1 77 ? 20.257 -18.732 -17.091 1 90.92 77 ALA A O 1
ATOM 599 N N . THR A 1 78 ? 21.907 -20.162 -17.55 1 91.67 78 THR A N 1
ATOM 600 C CA . THR A 1 78 ? 21.39 -20.514 -18.868 1 91.67 78 THR A CA 1
ATOM 601 C C . THR A 1 78 ? 20.048 -21.231 -18.749 1 91.67 78 THR A C 1
ATOM 603 O O . THR A 1 78 ? 19.13 -20.975 -19.53 1 91.67 78 THR A O 1
ATOM 606 N N . GLN A 1 79 ? 19.988 -22.03 -17.746 1 91.8 79 GLN A N 1
ATOM 607 C CA . GLN A 1 79 ? 18.736 -22.744 -17.518 1 91.8 79 GLN A CA 1
ATOM 608 C C . GLN A 1 79 ? 17.625 -21.787 -17.096 1 91.8 79 GLN A C 1
ATOM 610 O O . GLN A 1 79 ? 16.493 -21.893 -17.573 1 91.8 79 GLN A O 1
ATOM 615 N N . GLU A 1 80 ? 17.912 -20.888 -16.288 1 88.77 80 GLU A N 1
ATOM 616 C CA . GLU A 1 80 ? 16.937 -19.901 -15.834 1 88.77 80 GLU A CA 1
ATOM 617 C C . GLU A 1 80 ? 16.409 -19.07 -17 1 88.77 80 GLU A C 1
ATOM 619 O O . GLU A 1 80 ? 15.208 -18.802 -17.085 1 88.77 80 GLU A O 1
ATOM 624 N N . ILE A 1 81 ? 17.307 -18.776 -17.853 1 88.8 81 ILE A N 1
ATOM 625 C CA . ILE A 1 81 ? 16.928 -17.972 -19.01 1 88.8 81 ILE A CA 1
ATOM 626 C C . ILE A 1 81 ? 16.06 -18.802 -19.953 1 88.8 81 ILE A C 1
ATOM 628 O O . ILE A 1 81 ? 15.046 -18.317 -20.462 1 88.8 81 ILE A O 1
ATOM 632 N N . THR A 1 82 ? 16.399 -20.014 -20.078 1 89.98 82 THR A N 1
ATOM 633 C CA . THR A 1 82 ? 15.624 -20.921 -20.918 1 89.98 82 THR A CA 1
ATOM 634 C C . THR A 1 82 ? 14.232 -21.141 -20.335 1 89.98 82 THR A C 1
ATOM 636 O O . THR A 1 82 ? 13.238 -21.121 -21.063 1 89.98 82 THR A O 1
ATOM 639 N N . ASP A 1 83 ? 14.221 -21.315 -19.079 1 89.51 83 ASP A N 1
ATOM 640 C CA . ASP A 1 83 ? 12.948 -21.505 -18.39 1 89.51 83 ASP A CA 1
ATOM 641 C C . ASP A 1 83 ? 12.057 -20.274 -18.535 1 89.51 83 ASP A C 1
ATOM 643 O O . ASP A 1 83 ? 10.848 -20.397 -18.745 1 89.51 83 ASP A O 1
ATOM 647 N N . LEU A 1 84 ? 12.615 -19.173 -18.444 1 87.4 84 LEU A N 1
ATOM 648 C CA . LEU A 1 84 ? 11.89 -17.913 -18.57 1 87.4 84 LEU A CA 1
ATOM 649 C C . LEU A 1 84 ? 11.252 -17.788 -19.949 1 87.4 84 LEU A C 1
ATOM 651 O O . LEU A 1 84 ? 10.062 -17.484 -20.062 1 87.4 84 LEU A O 1
ATOM 655 N N . VAL A 1 85 ? 12.009 -18.172 -20.942 1 86.06 85 VAL A N 1
ATOM 656 C CA . VAL A 1 85 ? 11.544 -18.052 -22.32 1 86.06 85 VAL A CA 1
ATOM 657 C C . VAL A 1 85 ? 10.48 -19.111 -22.601 1 86.06 85 VAL A C 1
ATOM 659 O O . VAL A 1 85 ? 9.559 -18.882 -23.388 1 86.06 85 VAL A O 1
ATOM 662 N N . ALA A 1 86 ? 10.571 -20.135 -21.842 1 89 86 ALA A N 1
ATOM 663 C CA . ALA A 1 86 ? 9.615 -21.226 -22.013 1 89 86 ALA A CA 1
ATOM 664 C C . ALA A 1 86 ? 8.355 -20.985 -21.188 1 89 86 ALA A C 1
ATOM 666 O O . ALA A 1 86 ? 7.412 -21.778 -21.236 1 89 86 ALA A O 1
ATOM 667 N N . GLY A 1 87 ? 8.343 -19.924 -20.404 1 86.79 87 GLY A N 1
ATOM 668 C CA . GLY A 1 87 ? 7.165 -19.569 -19.628 1 86.79 87 GLY A CA 1
ATOM 669 C C . GLY A 1 87 ? 7.077 -20.307 -18.306 1 86.79 87 GLY A C 1
ATOM 670 O O . GLY A 1 87 ? 5.99 -20.455 -17.743 1 86.79 87 GLY A O 1
ATOM 671 N N . LYS A 1 88 ? 8.196 -20.8 -17.84 1 87.96 88 LYS A N 1
ATOM 672 C CA . LYS A 1 88 ? 8.202 -21.59 -16.611 1 87.96 88 LYS A CA 1
ATOM 673 C C . LYS A 1 88 ? 8.515 -20.717 -15.399 1 87.96 88 LYS A C 1
ATOM 675 O O . LYS A 1 88 ? 9.025 -21.208 -14.389 1 87.96 88 LYS A O 1
ATOM 680 N N . GLN A 1 89 ? 8.188 -19.488 -15.498 1 88.94 89 GLN A N 1
ATOM 681 C CA . GLN A 1 89 ? 8.396 -18.658 -14.316 1 88.94 89 GLN A CA 1
ATOM 682 C C . GLN A 1 89 ? 7.47 -19.078 -13.179 1 88.94 89 GLN A C 1
ATOM 684 O O . GLN A 1 89 ? 6.308 -19.419 -13.411 1 88.94 89 GLN A O 1
ATOM 689 N N . PRO A 1 90 ? 8.008 -18.996 -11.989 1 89.23 90 PRO A N 1
ATOM 690 C CA . PRO A 1 90 ? 7.252 -19.491 -10.837 1 89.23 90 PRO A CA 1
ATOM 691 C C . PRO A 1 90 ? 6.136 -18.539 -10.41 1 89.23 90 PRO A C 1
ATOM 693 O O . PRO A 1 90 ? 5.177 -18.959 -9.758 1 89.23 90 PRO A O 1
ATOM 696 N N . GLU A 1 91 ? 6.27 -17.225 -10.79 1 95.03 91 GLU A N 1
ATOM 697 C CA . GLU A 1 91 ? 5.267 -16.272 -10.322 1 95.03 91 GLU A CA 1
ATOM 698 C C . GLU A 1 91 ? 5.015 -15.183 -11.361 1 95.03 91 GLU A C 1
ATOM 700 O O . GLU A 1 91 ? 5.864 -14.924 -12.216 1 95.03 91 GLU A O 1
ATOM 705 N N . LEU A 1 92 ? 3.908 -14.619 -11.361 1 97.81 92 LEU A N 1
ATOM 706 C CA . LEU A 1 92 ? 3.512 -13.426 -12.101 1 97.81 92 LEU A CA 1
ATOM 707 C C . LEU A 1 92 ? 3.049 -12.326 -11.151 1 97.81 92 LEU A C 1
ATOM 709 O O . LEU A 1 92 ? 2.103 -12.52 -10.384 1 97.81 92 LEU A O 1
ATOM 713 N N . CYS A 1 93 ? 3.723 -11.175 -11.149 1 98.43 93 CYS A N 1
ATOM 714 C CA . CYS A 1 93 ? 3.433 -10.06 -10.255 1 98.43 93 CYS A CA 1
ATOM 715 C C . CYS A 1 93 ? 2.806 -8.898 -11.017 1 98.43 93 CYS A C 1
ATOM 717 O O . CYS A 1 93 ? 3.392 -8.39 -11.974 1 98.43 93 CYS A O 1
ATOM 719 N N . VAL A 1 94 ? 1.662 -8.447 -10.547 1 98.7 94 VAL A N 1
ATOM 720 C CA . VAL A 1 94 ? 0.926 -7.389 -11.232 1 98.7 94 VAL A CA 1
ATOM 721 C C . VAL A 1 94 ? 0.572 -6.281 -10.242 1 98.7 94 VAL A C 1
ATOM 723 O O . VAL A 1 94 ? 0.081 -6.555 -9.145 1 98.7 94 VAL A O 1
ATOM 726 N N . ALA A 1 95 ? 0.884 -5.054 -10.538 1 98.56 95 ALA A N 1
ATOM 727 C CA . ALA A 1 95 ? 0.448 -3.885 -9.778 1 98.56 95 ALA A CA 1
ATOM 728 C C . ALA A 1 95 ? -0.754 -3.218 -10.439 1 98.56 95 ALA A C 1
ATOM 730 O O . ALA A 1 95 ? -0.72 -2.903 -11.631 1 98.56 95 ALA A O 1
ATOM 731 N N . VAL A 1 96 ? -1.783 -3.003 -9.664 1 98.42 96 VAL A N 1
ATOM 732 C CA . VAL A 1 96 ? -3.036 -2.545 -10.255 1 98.42 96 VAL A CA 1
ATOM 733 C C . VAL A 1 96 ? -3.676 -1.489 -9.357 1 98.42 96 VAL A C 1
ATOM 735 O O . VAL A 1 96 ? -3.592 -1.576 -8.13 1 98.42 96 VAL A O 1
ATOM 738 N N . ILE A 1 97 ? -4.305 -0.554 -9.935 1 98.06 97 ILE A N 1
ATOM 739 C CA . ILE A 1 97 ? -5.053 0.423 -9.151 1 98.06 97 ILE A CA 1
ATOM 740 C C . ILE A 1 97 ? -6.226 -0.264 -8.456 1 98.06 97 ILE A C 1
ATOM 742 O O . ILE A 1 97 ? -6.736 -1.277 -8.939 1 98.06 97 ILE A O 1
ATOM 746 N N . HIS A 1 98 ? -6.703 0.345 -7.476 1 97.33 98 HIS A N 1
ATOM 747 C CA . HIS A 1 98 ? -7.649 -0.248 -6.538 1 97.33 98 HIS A CA 1
ATOM 748 C C . HIS A 1 98 ? -8.962 -0.601 -7.228 1 97.33 98 HIS A C 1
ATOM 750 O O . HIS A 1 98 ? -9.491 -1.699 -7.041 1 97.33 98 HIS A O 1
ATOM 756 N N . SER A 1 99 ? -9.472 0.268 -8.018 1 96.4 99 SER A N 1
ATOM 757 C CA . SER A 1 99 ? -10.793 0.103 -8.614 1 96.4 99 SER A CA 1
ATOM 758 C C . SER A 1 99 ? -10.839 -1.116 -9.528 1 96.4 99 SER A C 1
ATOM 760 O O . SER A 1 99 ? -11.779 -1.911 -9.465 1 96.4 99 SER A O 1
ATOM 762 N N . LEU A 1 100 ? -9.81 -1.308 -10.291 1 97.02 100 LEU A N 1
ATOM 763 C CA . LEU A 1 100 ? -9.785 -2.434 -11.219 1 97.02 100 LEU A CA 1
ATOM 764 C C . LEU A 1 100 ? -9.546 -3.745 -10.477 1 97.02 100 LEU A C 1
ATOM 766 O O . LEU A 1 100 ? -10.139 -4.771 -10.816 1 97.02 100 LEU A O 1
ATOM 770 N N . CYS A 1 101 ? -8.694 -3.684 -9.522 1 96.71 101 CYS A N 1
ATOM 771 C CA . CYS A 1 101 ? -8.383 -4.886 -8.756 1 96.71 101 CYS A CA 1
ATOM 772 C C . CYS A 1 101 ? -9.631 -5.436 -8.075 1 96.71 101 CYS A C 1
ATOM 774 O O . CYS A 1 101 ? -9.788 -6.652 -7.948 1 96.71 101 CYS A O 1
ATOM 776 N N . ALA A 1 102 ? -10.487 -4.57 -7.739 1 94.76 102 ALA A N 1
ATOM 777 C CA . ALA A 1 102 ? -11.666 -4.934 -6.959 1 94.76 102 ALA A CA 1
ATOM 778 C C . ALA A 1 102 ? -12.794 -5.422 -7.864 1 94.76 102 ALA A C 1
ATOM 780 O O . ALA A 1 102 ? -13.504 -6.372 -7.526 1 94.76 102 ALA A O 1
ATOM 781 N N . TYR A 1 103 ? -12.909 -4.807 -9.073 1 94.22 103 TYR A N 1
ATOM 782 C CA . TYR A 1 103 ? -14.224 -4.955 -9.686 1 94.22 103 TYR A CA 1
ATOM 783 C C . TYR A 1 103 ? -14.104 -5.457 -11.12 1 94.22 103 TYR A C 1
ATOM 785 O O . TYR A 1 103 ? -15.033 -6.07 -11.65 1 94.22 103 TYR A O 1
ATOM 793 N N . TYR A 1 104 ? -13.064 -5.175 -11.792 1 96.37 104 TYR A N 1
ATOM 794 C CA . TYR A 1 104 ? -12.975 -5.539 -13.201 1 96.37 104 TYR A CA 1
ATOM 795 C C . TYR A 1 104 ? -12.007 -6.698 -13.405 1 96.37 104 TYR A C 1
ATOM 797 O O . TYR A 1 104 ? -12.239 -7.568 -14.249 1 96.37 104 TYR A O 1
ATOM 805 N N . LEU A 1 105 ? -11.048 -6.808 -12.609 1 97.75 105 LEU A N 1
ATOM 806 C CA . LEU A 1 105 ? -9.932 -7.711 -12.867 1 97.75 105 LEU A CA 1
ATOM 807 C C . LEU A 1 105 ? -10.236 -9.114 -12.352 1 97.75 105 LEU A C 1
ATOM 809 O O . LEU A 1 105 ? -9.646 -10.092 -12.816 1 97.75 105 LEU A O 1
ATOM 813 N N . PRO A 1 106 ? -11.112 -9.314 -11.395 1 97.69 106 PRO A N 1
ATOM 814 C CA . PRO A 1 106 ? -11.279 -10.615 -10.742 1 97.69 106 PRO A CA 1
ATOM 815 C C . PRO A 1 106 ? -11.585 -11.737 -11.731 1 97.69 106 PRO A C 1
ATOM 817 O O . PRO A 1 106 ? -10.975 -12.807 -11.664 1 97.69 106 PRO A O 1
ATOM 820 N N . PRO A 1 107 ? -12.44 -11.547 -12.728 1 97.11 107 PRO A N 1
ATOM 821 C CA . PRO A 1 107 ? -12.647 -12.636 -13.685 1 97.11 107 PRO A CA 1
ATOM 822 C C . PRO A 1 107 ? -11.384 -12.977 -14.473 1 97.11 107 PRO A C 1
ATOM 824 O O . PRO A 1 107 ? -11.148 -14.145 -14.793 1 97.11 107 PRO A O 1
ATOM 827 N N . VAL A 1 108 ? -10.615 -11.976 -14.784 1 98.11 108 VAL A N 1
ATOM 828 C CA . VAL A 1 108 ? -9.359 -12.161 -15.503 1 98.11 108 VAL A CA 1
ATOM 829 C C . VAL A 1 108 ? -8.38 -12.951 -14.638 1 98.11 108 VAL A C 1
ATOM 831 O O . VAL A 1 108 ? -7.689 -13.846 -15.13 1 98.11 108 VAL A O 1
ATOM 834 N N . LEU A 1 109 ? -8.324 -12.629 -13.336 1 98.28 109 LEU A N 1
ATOM 835 C CA . LEU A 1 109 ? -7.431 -13.315 -12.408 1 98.28 109 LEU A CA 1
ATOM 836 C C . LEU A 1 109 ? -7.783 -14.795 -12.309 1 98.28 109 LEU A C 1
ATOM 838 O O . LEU A 1 109 ? -6.897 -15.652 -12.347 1 98.28 109 LEU A O 1
ATOM 842 N N . GLN A 1 110 ? -9.029 -15.042 -12.227 1 96.45 110 GLN A N 1
ATOM 843 C CA . GLN A 1 110 ? -9.483 -16.425 -12.129 1 96.45 110 GLN A CA 1
ATOM 844 C C . GLN A 1 110 ? -9.122 -17.213 -13.385 1 96.45 110 GLN A C 1
ATOM 846 O O . GLN A 1 110 ? -8.642 -18.345 -13.297 1 96.45 110 GLN A O 1
ATOM 851 N N . GLN A 1 111 ? -9.36 -16.623 -14.534 1 97.46 111 GLN A N 1
ATOM 852 C CA . GLN A 1 111 ? -9.035 -17.282 -15.794 1 97.46 111 GLN A CA 1
ATOM 853 C C . GLN A 1 111 ? -7.541 -17.58 -15.89 1 97.46 111 GLN A C 1
ATOM 855 O O . GLN A 1 111 ? -7.145 -18.66 -16.332 1 97.46 111 GLN A O 1
ATOM 860 N N . PHE A 1 112 ? -6.743 -16.641 -15.499 1 97.98 112 PHE A N 1
ATOM 861 C CA . PHE A 1 112 ? -5.304 -16.867 -15.544 1 97.98 112 PHE A CA 1
ATOM 862 C C . PHE A 1 112 ? -4.913 -18.043 -14.656 1 97.98 112 PHE A C 1
ATOM 864 O O . PHE A 1 112 ? -4.101 -18.883 -15.05 1 97.98 112 PHE A O 1
ATOM 871 N N . CYS A 1 113 ? -5.456 -18.08 -13.437 1 96.39 113 CYS A N 1
ATOM 872 C CA . CYS A 1 113 ? -5.144 -19.161 -12.508 1 96.39 113 CYS A CA 1
ATOM 873 C C . CYS A 1 113 ? -5.496 -20.516 -13.11 1 96.39 113 CYS A C 1
ATOM 875 O O . CYS A 1 113 ? -4.817 -21.511 -12.849 1 96.39 113 CYS A O 1
ATOM 877 N N . HIS A 1 114 ? -6.522 -20.574 -13.942 1 95.86 114 HIS A N 1
ATOM 878 C CA . HIS A 1 114 ? -6.903 -21.8 -14.633 1 95.86 114 HIS A CA 1
ATOM 879 C C . HIS A 1 114 ? -5.901 -22.149 -15.729 1 95.86 114 HIS A C 1
ATOM 881 O O . HIS A 1 114 ? -5.506 -23.308 -15.869 1 95.86 114 HIS A O 1
ATOM 887 N N . ASP A 1 115 ? -5.495 -21.159 -16.416 1 96.9 115 ASP A N 1
ATOM 888 C CA . ASP A 1 115 ? -4.64 -21.366 -17.581 1 96.9 115 ASP A CA 1
ATOM 889 C C . ASP A 1 115 ? -3.208 -21.689 -17.161 1 96.9 115 ASP A C 1
ATOM 891 O O . ASP A 1 115 ? -2.495 -22.404 -17.869 1 96.9 115 ASP A O 1
ATOM 895 N N . TYR A 1 116 ? -2.794 -21.098 -16.043 1 95.88 116 TYR A N 1
ATOM 896 C CA . TYR A 1 116 ? -1.44 -21.286 -15.536 1 95.88 116 TYR A CA 1
ATOM 897 C C . TYR A 1 116 ? -1.46 -21.718 -14.074 1 95.88 116 TYR A C 1
ATOM 899 O O . TYR A 1 116 ? -0.984 -20.992 -13.199 1 95.88 116 TYR A O 1
ATOM 907 N N . PRO A 1 117 ? -1.869 -22.919 -13.787 1 93.36 117 PRO A N 1
ATOM 908 C CA . PRO A 1 117 ? -2.048 -23.377 -12.408 1 93.36 117 PRO A CA 1
ATOM 909 C C . PRO A 1 117 ? -0.728 -23.492 -11.648 1 93.36 117 PRO A C 1
ATOM 911 O O . PRO A 1 117 ? -0.722 -23.516 -10.415 1 93.36 117 PRO A O 1
ATOM 914 N N . ASN A 1 118 ? 0.394 -23.533 -12.368 1 92.36 118 ASN A N 1
ATOM 915 C CA . ASN A 1 118 ? 1.689 -23.706 -11.718 1 92.36 118 ASN A CA 1
ATOM 916 C C . ASN A 1 118 ? 2.39 -22.369 -11.499 1 92.36 118 ASN A C 1
ATOM 918 O O . ASN A 1 118 ? 3.5 -22.325 -10.966 1 92.36 118 ASN A O 1
ATOM 922 N N . VAL A 1 119 ? 1.763 -21.269 -11.908 1 94.69 119 VAL A N 1
ATOM 923 C CA . VAL A 1 119 ? 2.316 -19.932 -11.724 1 94.69 119 VAL A CA 1
ATOM 924 C C . VAL A 1 119 ? 1.609 -19.236 -10.563 1 94.69 119 VAL A C 1
ATOM 926 O O . VAL A 1 119 ? 0.382 -19.111 -10.561 1 94.69 119 VAL A O 1
ATOM 929 N N . GLN A 1 120 ? 2.364 -18.836 -9.563 1 95.42 120 GLN A N 1
ATOM 930 C CA . GLN A 1 120 ? 1.791 -18.064 -8.466 1 95.42 120 GLN A CA 1
ATOM 931 C C . GLN A 1 120 ? 1.446 -16.646 -8.913 1 95.42 120 GLN A C 1
ATOM 933 O O . GLN A 1 120 ? 2.322 -15.897 -9.352 1 95.42 120 GLN A O 1
ATOM 938 N N . LEU A 1 121 ? 0.18 -16.32 -8.842 1 97.85 121 LEU A N 1
ATOM 939 C CA . LEU A 1 121 ? -0.267 -14.983 -9.217 1 97.85 121 LEU A CA 1
ATOM 940 C C . LEU A 1 121 ? -0.286 -14.057 -8.006 1 97.85 121 LEU A C 1
ATOM 942 O O . LEU A 1 121 ? -0.897 -14.378 -6.984 1 97.85 121 LEU A O 1
ATOM 946 N N . ARG A 1 122 ? 0.425 -12.925 -8.058 1 98.24 122 ARG A N 1
ATOM 947 C CA . ARG A 1 122 ? 0.501 -11.9 -7.022 1 98.24 122 ARG A CA 1
ATOM 948 C C . ARG A 1 122 ? 0.015 -10.554 -7.547 1 98.24 122 ARG A C 1
ATOM 950 O O . ARG A 1 122 ? 0.631 -9.971 -8.441 1 98.24 122 ARG A O 1
ATOM 957 N N . VAL A 1 123 ? -1.048 -10.116 -6.989 1 98.54 123 VAL A N 1
ATOM 958 C CA . VAL A 1 123 ? -1.645 -8.859 -7.428 1 98.54 123 VAL A CA 1
ATOM 959 C C . VAL A 1 123 ? -1.641 -7.854 -6.278 1 98.54 123 VAL A C 1
ATOM 961 O O . VAL A 1 123 ? -2.184 -8.127 -5.205 1 98.54 123 VAL A O 1
ATOM 964 N N . THR A 1 124 ? -1.064 -6.721 -6.514 1 97.72 124 THR A N 1
ATOM 965 C CA . THR A 1 124 ? -0.97 -5.696 -5.48 1 97.72 124 THR A CA 1
ATOM 966 C C . THR A 1 124 ? -1.654 -4.409 -5.931 1 97.72 124 THR A C 1
ATOM 968 O O . THR A 1 124 ? -1.362 -3.89 -7.01 1 97.72 124 THR A O 1
ATOM 971 N N . SER A 1 125 ? -2.532 -3.941 -5.094 1 97.41 125 SER A N 1
ATOM 972 C CA . SER A 1 125 ? -3.135 -2.633 -5.326 1 97.41 125 SER A CA 1
ATOM 973 C C . SER A 1 125 ? -2.223 -1.509 -4.846 1 97.41 125 SER A C 1
ATOM 975 O O . SER A 1 125 ? -1.823 -1.483 -3.68 1 97.41 125 SER A O 1
ATOM 977 N N . LEU A 1 126 ? -1.951 -0.586 -5.746 1 96.52 126 LEU A N 1
ATOM 978 C CA . LEU A 1 126 ? -1.06 0.537 -5.477 1 96.52 126 LEU A CA 1
ATOM 979 C C . LEU A 1 126 ? -1.53 1.791 -6.206 1 96.52 126 LEU A C 1
ATOM 981 O O . LEU A 1 126 ? -2.337 1.708 -7.135 1 96.52 126 LEU A O 1
ATOM 985 N N . GLY A 1 127 ? -1.017 2.911 -5.684 1 96.74 127 GLY A N 1
ATOM 986 C CA . GLY A 1 127 ? -1.135 4.105 -6.505 1 96.74 127 GLY A CA 1
ATOM 987 C C . GLY A 1 127 ? -0.358 4.015 -7.805 1 96.74 127 GLY A C 1
ATOM 988 O O . GLY A 1 127 ? 0.665 3.331 -7.877 1 96.74 127 GLY A O 1
ATOM 989 N N . SER A 1 128 ? -0.778 4.765 -8.775 1 96.89 128 SER A N 1
ATOM 990 C CA . SER A 1 128 ? -0.229 4.672 -10.124 1 96.89 128 SER A CA 1
ATOM 991 C C . SER A 1 128 ? 1.267 4.963 -10.133 1 96.89 128 SER A C 1
ATOM 993 O O . SER A 1 128 ? 2.04 4.252 -10.78 1 96.89 128 SER A O 1
ATOM 995 N N . ASP A 1 129 ? 1.721 5.995 -9.425 1 95.08 129 ASP A N 1
ATOM 996 C CA . ASP A 1 129 ? 3.129 6.379 -9.444 1 95.08 129 ASP A CA 1
ATOM 997 C C . ASP A 1 129 ? 4.006 5.279 -8.852 1 95.08 129 ASP A C 1
ATOM 999 O O . ASP A 1 129 ? 5.052 4.942 -9.412 1 95.08 129 ASP A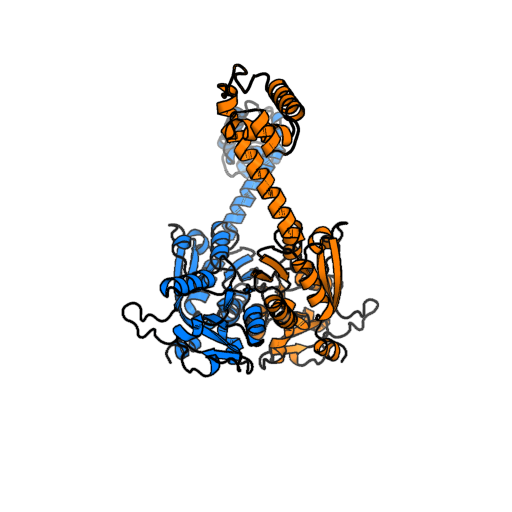 O 1
ATOM 1003 N N . ARG A 1 130 ? 3.539 4.738 -7.779 1 95.24 130 ARG A N 1
ATOM 1004 C CA . ARG A 1 130 ? 4.283 3.65 -7.153 1 95.24 130 ARG A CA 1
ATOM 1005 C C . ARG A 1 130 ? 4.272 2.403 -8.03 1 95.24 130 ARG A C 1
ATOM 1007 O O . ARG A 1 130 ? 5.283 1.708 -8.144 1 95.24 130 ARG A O 1
ATOM 1014 N N . ALA A 1 131 ? 3.162 2.101 -8.634 1 97.5 131 ALA A N 1
ATOM 1015 C CA . ALA A 1 131 ? 3.055 0.948 -9.524 1 97.5 131 ALA A CA 1
ATOM 1016 C C . ALA A 1 131 ? 4.059 1.045 -10.669 1 97.5 131 ALA A C 1
ATOM 1018 O O . ALA A 1 131 ? 4.732 0.065 -10.998 1 97.5 131 ALA A O 1
ATOM 1019 N N . LEU A 1 132 ? 4.193 2.197 -11.205 1 96.53 132 LEU A N 1
ATOM 1020 C CA . LEU A 1 132 ? 5.107 2.395 -12.325 1 96.53 132 LEU A CA 1
ATOM 1021 C C . LEU A 1 132 ? 6.558 2.343 -11.858 1 96.53 132 LEU A C 1
ATOM 1023 O O . LEU A 1 132 ? 7.425 1.829 -12.569 1 96.53 132 LEU A O 1
ATOM 1027 N N . LYS A 1 133 ? 6.794 2.858 -10.684 1 94.93 133 LYS A N 1
ATOM 1028 C CA . LYS A 1 133 ? 8.143 2.798 -10.127 1 94.93 133 LYS A CA 1
ATOM 1029 C C . LYS A 1 133 ? 8.58 1.354 -9.899 1 94.93 133 LYS A C 1
ATOM 1031 O O . LYS A 1 133 ? 9.688 0.968 -10.276 1 94.93 133 LYS A O 1
ATOM 1036 N N . VAL A 1 134 ? 7.696 0.558 -9.309 1 96.25 134 VAL A N 1
ATOM 1037 C CA . VAL A 1 134 ? 8.086 -0.813 -9 1 96.25 134 VAL A CA 1
ATOM 1038 C C . VAL A 1 134 ? 8.175 -1.628 -10.288 1 96.25 134 VAL A C 1
ATOM 1040 O O . VAL A 1 134 ? 8.941 -2.591 -10.369 1 96.25 134 VAL A O 1
ATOM 1043 N N . LEU A 1 135 ? 7.463 -1.286 -11.347 1 96.82 135 LEU A N 1
ATOM 1044 C CA . LEU A 1 135 ? 7.632 -1.896 -12.661 1 96.82 135 LEU A CA 1
ATOM 1045 C C . LEU A 1 135 ? 9.015 -1.594 -13.227 1 96.82 135 LEU A C 1
ATOM 1047 O O . LEU A 1 135 ? 9.717 -2.501 -13.68 1 96.82 135 LEU A O 1
ATOM 1051 N N . LYS A 1 136 ? 9.378 -0.359 -13.141 1 93.77 136 LYS A N 1
ATOM 1052 C CA . LYS A 1 136 ? 10.675 0.067 -13.659 1 93.77 136 LYS A CA 1
ATOM 1053 C C . LYS A 1 136 ? 11.817 -0.599 -12.897 1 93.77 136 LYS A C 1
ATOM 1055 O O . LYS A 1 136 ? 12.855 -0.92 -13.479 1 93.77 136 LYS A O 1
ATOM 1060 N N . ASP A 1 137 ? 11.525 -0.818 -11.628 1 94.04 137 ASP A N 1
ATOM 1061 C CA . ASP A 1 137 ? 12.54 -1.43 -10.775 1 94.04 137 ASP A CA 1
ATOM 1062 C C . ASP A 1 137 ? 12.545 -2.949 -10.931 1 94.04 137 ASP A C 1
ATOM 1064 O O . ASP A 1 137 ? 13.333 -3.641 -10.284 1 94.04 137 ASP A O 1
ATOM 1068 N N . GLY A 1 138 ? 11.638 -3.469 -11.67 1 94.02 138 GLY A N 1
ATOM 1069 C CA . GLY A 1 138 ? 11.61 -4.894 -11.959 1 94.02 138 GLY A CA 1
ATOM 1070 C C . GLY A 1 138 ? 10.933 -5.71 -10.875 1 94.02 138 GLY A C 1
ATOM 1071 O O . GLY A 1 138 ? 11.107 -6.929 -10.808 1 94.02 138 GLY A O 1
ATOM 1072 N N . LEU A 1 139 ? 10.169 -5.067 -10.086 1 96.09 139 LEU A N 1
ATOM 1073 C CA . LEU A 1 139 ? 9.556 -5.735 -8.943 1 96.09 139 LEU A CA 1
ATOM 1074 C C . LEU A 1 139 ? 8.184 -6.291 -9.31 1 96.09 139 LEU A C 1
ATOM 1076 O O . LEU A 1 139 ? 7.631 -7.121 -8.585 1 96.09 139 LEU A O 1
ATOM 1080 N N . VAL A 1 140 ? 7.632 -5.812 -10.431 1 97.88 140 VAL A N 1
ATOM 1081 C CA . VAL A 1 140 ? 6.41 -6.387 -10.984 1 97.88 140 VAL A CA 1
ATOM 1082 C C . VAL A 1 140 ? 6.561 -6.569 -12.492 1 97.88 140 VAL A C 1
ATOM 1084 O O . VAL A 1 140 ? 7.47 -6.002 -13.105 1 97.88 140 VAL A O 1
ATOM 1087 N N . ASP A 1 141 ? 5.698 -7.38 -13.017 1 97.96 141 ASP A N 1
ATOM 1088 C CA . ASP A 1 141 ? 5.781 -7.743 -14.428 1 97.96 141 ASP A CA 1
ATOM 1089 C C . ASP A 1 141 ? 4.898 -6.835 -15.281 1 97.96 141 ASP A C 1
ATOM 1091 O O . ASP A 1 141 ? 5.157 -6.65 -16.472 1 97.96 141 ASP A O 1
ATOM 1095 N N . MET A 1 142 ? 3.873 -6.319 -14.683 1 98.15 142 MET A N 1
ATOM 1096 C CA . MET A 1 142 ? 2.891 -5.498 -15.386 1 98.15 142 MET A CA 1
ATOM 1097 C C . MET A 1 142 ? 2.191 -4.545 -14.423 1 98.15 142 MET A C 1
ATOM 1099 O O . MET A 1 142 ? 2.054 -4.844 -13.236 1 98.15 142 MET A O 1
ATOM 1103 N N . ALA A 1 143 ? 1.792 -3.432 -14.995 1 98.56 143 ALA A N 1
ATOM 1104 C CA . ALA A 1 143 ? 1.048 -2.444 -14.218 1 98.56 143 ALA A CA 1
ATOM 1105 C C . ALA A 1 143 ? -0.216 -2.007 -14.952 1 98.56 143 ALA A C 1
ATOM 1107 O O . ALA A 1 143 ? -0.202 -1.828 -16.172 1 98.56 143 ALA A O 1
ATOM 1108 N N . ILE A 1 144 ? -1.326 -1.924 -14.28 1 98.58 144 ILE A N 1
ATOM 1109 C CA . ILE A 1 144 ? -2.56 -1.329 -14.781 1 98.58 144 ILE A CA 1
ATOM 1110 C C . ILE A 1 144 ? -2.91 -0.093 -13.955 1 98.58 144 ILE A C 1
ATOM 1112 O O . ILE A 1 144 ? -3.292 -0.208 -12.787 1 98.58 144 ILE A O 1
ATOM 1116 N N . VAL A 1 145 ? -2.769 1.088 -14.57 1 98.07 145 VAL A N 1
ATOM 1117 C CA . VAL A 1 145 ? -2.725 2.312 -13.777 1 98.07 145 VAL A CA 1
ATOM 1118 C C . VAL A 1 145 ? -3.479 3.425 -14.501 1 98.07 145 VAL A C 1
ATOM 1120 O O . VAL A 1 145 ? -3.926 3.244 -15.636 1 98.07 145 VAL A O 1
ATOM 1123 N N . MET A 1 146 ? -3.717 4.49 -13.757 1 97.06 146 MET A N 1
ATOM 1124 C CA . MET A 1 146 ? -4.105 5.738 -14.408 1 97.06 146 MET A CA 1
ATOM 1125 C C 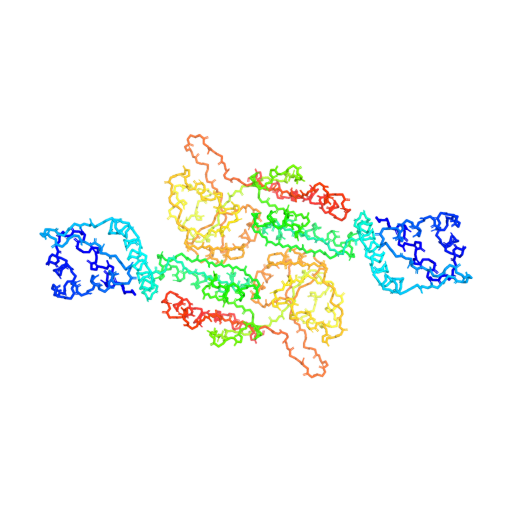. MET A 1 146 ? -2.954 6.301 -15.235 1 97.06 146 MET A C 1
ATOM 1127 O O . MET A 1 146 ? -1.818 6.369 -14.761 1 97.06 146 MET A O 1
ATOM 1131 N N . ASN A 1 147 ? -3.256 6.709 -16.362 1 94.33 147 ASN A N 1
ATOM 1132 C CA . ASN A 1 147 ? -2.225 7.146 -17.297 1 94.33 147 ASN A CA 1
ATOM 1133 C C . ASN A 1 147 ? -1.448 8.343 -16.756 1 94.33 147 ASN A C 1
ATOM 1135 O O . ASN A 1 147 ? -2.043 9.307 -16.272 1 94.33 147 ASN A O 1
ATOM 1139 N N . ASN A 1 148 ? -0.212 8.269 -16.716 1 90.69 148 ASN A N 1
ATOM 1140 C CA . ASN A 1 148 ? 0.759 9.321 -16.438 1 90.69 148 ASN A CA 1
ATOM 1141 C C . ASN A 1 148 ? 1.877 9.342 -17.476 1 90.69 148 ASN A C 1
ATOM 1143 O O . ASN A 1 148 ? 2.861 8.612 -17.35 1 90.69 148 ASN A O 1
ATOM 1147 N N . ARG A 1 149 ? 1.803 10.18 -18.378 1 85.37 149 ARG A N 1
ATOM 1148 C CA . ARG A 1 149 ? 2.687 10.194 -19.539 1 85.37 149 ARG A CA 1
ATOM 1149 C C . ARG A 1 149 ? 4.133 10.443 -19.124 1 85.37 149 ARG A C 1
ATOM 1151 O O . ARG A 1 149 ? 5.063 9.979 -19.786 1 85.37 149 ARG A O 1
ATOM 1158 N N . PHE A 1 150 ? 4.321 11.123 -18.026 1 85.56 150 PHE A N 1
ATOM 1159 C CA . PHE A 1 150 ? 5.673 11.434 -17.577 1 85.56 150 PHE A CA 1
ATOM 1160 C C . PHE A 1 150 ? 6.371 10.184 -17.053 1 85.56 150 PHE A C 1
ATOM 1162 O O . PHE A 1 150 ? 7.596 10.076 -17.124 1 85.56 150 PHE A O 1
ATOM 1169 N N . LEU A 1 151 ? 5.574 9.281 -16.655 1 87.12 151 LEU A N 1
ATOM 1170 C CA . LEU A 1 151 ? 6.163 8.094 -16.046 1 87.12 151 LEU A CA 1
ATOM 1171 C C . LEU A 1 151 ? 6.142 6.918 -17.017 1 87.12 151 LEU A C 1
ATOM 1173 O O . LEU A 1 151 ? 6.814 5.909 -16.791 1 87.12 151 LEU A O 1
ATOM 1177 N N . THR A 1 152 ? 5.425 7.034 -18.122 1 88.26 152 THR A N 1
ATOM 1178 C CA . THR A 1 152 ? 5.304 5.919 -19.053 1 88.26 152 THR A CA 1
ATOM 1179 C C . THR A 1 152 ? 6.08 6.199 -20.337 1 88.26 152 THR A C 1
ATOM 1181 O O . THR A 1 152 ? 6.014 5.421 -21.291 1 88.26 152 THR A O 1
ATOM 1184 N N . ALA A 1 153 ? 6.808 7.24 -20.557 1 83.23 153 ALA A N 1
ATOM 1185 C CA . ALA A 1 153 ? 7.417 7.709 -21.799 1 83.23 153 ALA A CA 1
ATOM 1186 C C . ALA A 1 153 ? 8.679 6.915 -22.125 1 83.23 153 ALA A C 1
ATOM 1188 O O . ALA A 1 153 ? 9.141 6.914 -23.268 1 83.23 153 ALA A O 1
ATOM 1189 N N . GLY A 1 154 ? 9.118 5.955 -21.497 1 83.08 154 GLY A N 1
ATOM 1190 C CA . GLY A 1 154 ? 10.353 5.248 -21.797 1 83.08 154 GLY A CA 1
ATOM 1191 C C . GLY A 1 154 ? 10.254 4.372 -23.032 1 83.08 154 GLY A C 1
ATOM 1192 O O . GLY A 1 154 ? 9.204 3.784 -23.3 1 83.08 154 GLY A O 1
ATOM 1193 N N . LYS A 1 155 ? 11.309 4.344 -23.915 1 86.61 155 LYS A N 1
ATOM 1194 C CA . LYS A 1 155 ? 11.337 3.605 -25.174 1 86.61 155 LYS A CA 1
ATOM 1195 C C . LYS A 1 155 ? 11.063 2.121 -24.946 1 86.61 155 LYS A C 1
ATOM 1197 O O . LYS A 1 155 ? 10.508 1.447 -25.816 1 86.61 155 LYS A O 1
ATOM 1202 N N . GLU A 1 156 ? 11.351 1.719 -23.842 1 92.14 156 GLU A N 1
ATOM 1203 C CA . GLU A 1 156 ? 11.197 0.293 -23.573 1 92.14 156 GLU A CA 1
ATOM 1204 C C . GLU A 1 156 ? 9.786 -0.028 -23.087 1 92.14 156 GLU A C 1
ATOM 1206 O O . GLU A 1 156 ? 9.387 -1.193 -23.047 1 92.14 156 GLU A O 1
ATOM 1211 N N . MET A 1 157 ? 9.031 0.969 -22.79 1 93.67 157 MET A N 1
ATOM 1212 C CA . MET A 1 157 ? 7.713 0.768 -22.195 1 93.67 157 MET A CA 1
ATOM 1213 C C . MET A 1 157 ? 6.663 0.512 -23.271 1 93.67 157 MET A C 1
ATOM 1215 O O . MET A 1 157 ? 6.688 1.141 -24.33 1 93.67 157 MET A O 1
ATOM 1219 N N . VAL A 1 158 ? 5.847 -0.451 -23.08 1 96.74 158 VAL A N 1
ATOM 1220 C CA . VAL A 1 158 ? 4.656 -0.708 -23.884 1 96.74 158 VAL A CA 1
ATOM 1221 C C . VAL A 1 158 ? 3.411 -0.261 -23.121 1 96.74 158 VAL A C 1
ATOM 1223 O O . VAL A 1 158 ? 3.167 -0.714 -22 1 96.74 158 VAL A O 1
ATOM 1226 N N . VAL A 1 159 ? 2.651 0.606 -23.692 1 97.21 159 VAL A N 1
ATOM 1227 C CA . VAL A 1 159 ? 1.468 1.18 -23.058 1 97.21 159 VAL A CA 1
ATOM 1228 C C . VAL A 1 159 ? 0.236 0.905 -23.917 1 97.21 159 VAL A C 1
ATOM 1230 O O . VAL A 1 159 ? 0.245 1.157 -25.124 1 97.21 159 VAL A O 1
ATOM 1233 N N . GLU A 1 160 ? -0.785 0.39 -23.356 1 97.17 160 GLU A N 1
ATOM 1234 C CA . GLU A 1 160 ? -2.066 0.141 -24.009 1 97.17 160 GLU A CA 1
ATOM 1235 C C . GLU A 1 160 ? -3.207 0.836 -23.271 1 97.17 160 GLU A C 1
ATOM 1237 O O . GLU A 1 160 ? -3.396 0.624 -22.071 1 97.17 160 GLU A O 1
ATOM 1242 N N . VAL A 1 161 ? -3.923 1.665 -23.983 1 97.16 161 VAL A N 1
ATOM 1243 C CA . VAL A 1 161 ? -5.092 2.306 -23.391 1 97.16 161 VAL A CA 1
ATOM 1244 C C . VAL A 1 161 ? -6.229 1.295 -23.266 1 97.16 161 VAL A C 1
ATOM 1246 O O . VAL A 1 161 ? -6.61 0.655 -24.249 1 97.16 161 VAL A O 1
ATOM 1249 N N . LEU A 1 162 ? -6.708 1.15 -22.076 1 97.76 162 LEU A N 1
ATOM 1250 C CA . LEU A 1 162 ? -7.804 0.212 -21.859 1 97.76 162 LEU A CA 1
ATOM 1251 C C . LEU A 1 162 ? -9.152 0.914 -21.981 1 97.76 162 LEU A C 1
ATOM 1253 O O . LEU A 1 162 ? -10.056 0.419 -22.658 1 97.76 162 LEU A O 1
ATOM 1257 N N . TYR A 1 163 ? -9.347 2.056 -21.295 1 96.42 163 TYR A N 1
ATOM 1258 C CA . TYR A 1 163 ? -10.604 2.793 -21.364 1 96.42 163 TYR A CA 1
ATOM 1259 C C . TYR A 1 163 ? -10.481 4.147 -20.675 1 96.42 163 TYR A C 1
ATOM 1261 O O . TYR A 1 163 ? -9.51 4.4 -19.958 1 96.42 163 TYR A O 1
ATOM 1269 N N . ASP A 1 164 ? -11.428 5.026 -20.911 1 95.97 164 ASP A N 1
ATOM 1270 C CA . ASP A 1 164 ? -11.675 6.266 -20.181 1 95.97 164 ASP A CA 1
ATOM 1271 C C . ASP A 1 164 ? -12.961 6.175 -19.364 1 95.97 164 ASP A C 1
ATOM 1273 O O . ASP A 1 164 ? -13.913 5.503 -19.766 1 95.97 164 ASP A O 1
ATOM 1277 N N . GLU A 1 165 ? -12.909 6.8 -18.249 1 94.93 165 GLU A N 1
ATOM 1278 C CA . GLU A 1 165 ? -14.138 6.81 -17.462 1 94.93 165 GLU A CA 1
ATOM 1279 C C . GLU A 1 165 ? -14.324 8.143 -16.744 1 94.93 165 GLU A C 1
ATOM 1281 O O . GLU A 1 165 ? -13.349 8.839 -16.453 1 94.93 165 GLU A O 1
ATOM 1286 N N . PRO A 1 166 ? -15.584 8.458 -16.462 1 95.23 166 PRO A N 1
ATOM 1287 C CA . PRO A 1 166 ? -15.857 9.715 -15.762 1 95.23 166 PRO A CA 1
ATOM 1288 C C . PRO A 1 166 ? -15.574 9.63 -14.264 1 95.23 166 PRO A C 1
ATOM 1290 O O . PRO A 1 166 ? -15.614 8.541 -13.685 1 95.23 166 PRO A O 1
ATOM 1293 N N . ILE A 1 167 ? -15.269 10.799 -13.74 1 97.01 167 ILE A N 1
ATOM 1294 C CA . ILE A 1 167 ? -15.184 10.981 -12.295 1 97.01 167 ILE A CA 1
ATOM 1295 C C . ILE A 1 167 ? -16.534 11.448 -11.754 1 97.01 167 ILE A C 1
ATOM 1297 O O . ILE A 1 167 ? -17.197 12.29 -12.364 1 97.01 167 ILE A O 1
ATOM 1301 N N . LYS A 1 168 ? -16.949 10.889 -10.679 1 97.65 168 LYS A N 1
ATOM 1302 C CA . LYS A 1 168 ? -18.208 11.231 -10.022 1 97.65 168 LYS A CA 1
ATOM 1303 C C . LYS A 1 168 ? -17.977 11.638 -8.57 1 97.65 168 LYS A C 1
ATOM 1305 O O . LYS A 1 168 ? -16.859 11.533 -8.06 1 97.65 168 LYS A O 1
ATOM 1310 N N . VAL A 1 169 ? -19.023 12.13 -7.974 1 98.29 169 VAL A N 1
ATOM 1311 C CA . VAL A 1 169 ? -18.942 12.592 -6.592 1 98.29 169 VAL A CA 1
ATOM 1312 C C . VAL A 1 169 ? -19.614 11.578 -5.669 1 98.29 169 VAL A C 1
ATOM 1314 O O . VAL A 1 169 ? -20.741 11.147 -5.925 1 98.29 169 VAL A O 1
ATOM 1317 N N . LEU A 1 170 ? -18.905 11.163 -4.689 1 98.81 170 LEU A N 1
ATOM 1318 C CA . LEU A 1 170 ? -19.436 10.329 -3.617 1 98.81 170 LEU A CA 1
ATOM 1319 C C . LEU A 1 170 ? -19.768 11.169 -2.388 1 98.81 170 LEU A C 1
ATOM 1321 O O . LEU A 1 170 ? -18.913 11.895 -1.878 1 98.81 170 LEU A O 1
ATOM 1325 N N . VAL A 1 171 ? -20.996 11.112 -1.928 1 98.73 171 VAL A N 1
ATOM 1326 C CA . VAL A 1 171 ? -21.439 11.836 -0.741 1 98.73 171 VAL A CA 1
ATOM 1327 C C . VAL A 1 171 ? -22.306 10.926 0.126 1 98.73 171 VAL A C 1
ATOM 1329 O O . VAL A 1 171 ? -22.736 9.86 -0.32 1 98.73 171 VAL A O 1
ATOM 1332 N N . GLY A 1 172 ? -22.488 11.281 1.401 1 98.31 172 GLY A N 1
ATOM 1333 C CA . GLY A 1 172 ? -23.502 10.6 2.19 1 98.31 172 GLY A CA 1
ATOM 1334 C C . GLY A 1 172 ? -24.906 10.789 1.648 1 98.31 172 GLY A C 1
ATOM 1335 O O . GLY A 1 172 ? -25.204 11.81 1.023 1 98.31 172 GLY A O 1
ATOM 1336 N N . ALA A 1 173 ? -25.753 9.852 1.935 1 97.64 173 ALA A N 1
ATOM 1337 C CA . ALA A 1 173 ? -27.109 9.874 1.392 1 97.64 173 ALA A CA 1
ATOM 1338 C C . ALA A 1 173 ? -27.871 11.106 1.872 1 97.64 173 ALA A C 1
ATOM 1340 O O . ALA A 1 173 ? -28.735 11.624 1.16 1 97.64 173 ALA A O 1
ATOM 1341 N N . ASN A 1 174 ? -27.498 11.617 3.01 1 97.32 174 ASN A N 1
ATOM 1342 C CA . ASN A 1 174 ? -28.202 12.754 3.593 1 97.32 174 ASN A CA 1
ATOM 1343 C C . ASN A 1 174 ? -27.425 14.053 3.403 1 97.32 174 ASN A C 1
ATOM 1345 O O . ASN A 1 174 ? -27.785 15.085 3.972 1 97.32 174 ASN A O 1
ATOM 1349 N N . HIS A 1 175 ? -26.377 14.023 2.752 1 98.11 175 HIS A N 1
ATOM 1350 C CA . HIS A 1 175 ? -25.575 15.212 2.485 1 98.11 175 HIS A CA 1
ATOM 1351 C C . HIS A 1 175 ? -26.33 16.198 1.6 1 98.11 175 HIS A C 1
ATOM 1353 O O . HIS A 1 175 ? -27.027 15.794 0.667 1 98.11 175 HIS A O 1
ATOM 1359 N N . PRO A 1 176 ? -26.151 17.46 1.748 1 98.21 176 PRO A N 1
ATOM 1360 C CA . PRO A 1 176 ? -26.859 18.46 0.945 1 98.21 176 PRO A CA 1
ATOM 1361 C C . PRO A 1 176 ? -26.625 18.285 -0.554 1 98.21 176 PRO A C 1
ATOM 1363 O O . PRO A 1 176 ? -27.536 18.512 -1.355 1 98.21 176 PRO A O 1
ATOM 1366 N N . LEU A 1 177 ? -25.534 17.881 -0.907 1 98.2 177 LEU A N 1
ATOM 1367 C CA . LEU A 1 177 ? -25.194 17.743 -2.318 1 98.2 177 LEU A CA 1
ATOM 1368 C C . LEU A 1 177 ? -25.956 16.582 -2.95 1 98.2 177 LEU A C 1
ATOM 1370 O O . LEU A 1 177 ? -26.04 16.483 -4.176 1 98.2 177 LEU A O 1
ATOM 1374 N N . ALA A 1 178 ? -26.454 15.647 -2.111 1 97.98 178 ALA A N 1
ATOM 1375 C CA . ALA A 1 178 ? -27.166 14.479 -2.622 1 97.98 178 ALA A CA 1
ATOM 1376 C C . ALA A 1 178 ? -28.475 14.885 -3.292 1 97.98 178 ALA A C 1
ATOM 1378 O O . ALA A 1 178 ? -29.078 14.093 -4.021 1 97.98 178 ALA A O 1
ATOM 1379 N N . GLN A 1 179 ? -28.875 16.068 -3.087 1 97.33 179 GLN A N 1
ATOM 1380 C CA . GLN A 1 179 ? -30.133 16.543 -3.652 1 97.33 179 GLN A CA 1
ATOM 1381 C C . GLN A 1 179 ? -29.98 16.875 -5.133 1 97.33 179 GLN A C 1
ATOM 1383 O O . GLN A 1 179 ? -30.972 16.966 -5.86 1 97.33 179 GLN A O 1
ATOM 1388 N N . TYR A 1 180 ? -28.785 17.081 -5.59 1 96.91 180 TYR A N 1
ATOM 1389 C CA . TYR A 1 180 ? -28.542 17.429 -6.985 1 96.91 180 TYR A CA 1
ATOM 1390 C C . TYR A 1 180 ? -28.555 16.186 -7.867 1 96.91 180 TYR A C 1
ATOM 1392 O O . TYR A 1 180 ? -28.041 15.134 -7.476 1 96.91 180 TYR A O 1
ATOM 1400 N N . GLU A 1 181 ? -29.134 16.28 -8.959 1 96.2 181 GLU A N 1
ATOM 1401 C CA . GLU A 1 181 ? -28.962 15.24 -9.968 1 96.2 181 GLU A CA 1
ATOM 1402 C C . GLU A 1 181 ? -27.548 15.256 -10.543 1 96.2 181 GLU A C 1
ATOM 1404 O O . GLU A 1 181 ? -26.943 14.202 -10.746 1 96.2 181 GLU A O 1
ATOM 1409 N N . ARG A 1 182 ? -27.13 16.463 -10.79 1 96.74 182 ARG A N 1
ATOM 1410 C CA . ARG A 1 182 ? -25.752 16.77 -11.158 1 96.74 182 ARG A CA 1
ATOM 1411 C C . ARG A 1 182 ? -25.191 17.892 -10.291 1 96.74 182 ARG A C 1
ATOM 1413 O O . ARG A 1 182 ? -25.785 18.968 -10.198 1 96.74 182 ARG A O 1
ATOM 1420 N N . ILE A 1 183 ? -24.038 17.702 -9.697 1 96.62 183 ILE A N 1
ATOM 1421 C CA . ILE A 1 183 ? -23.513 18.647 -8.717 1 96.62 183 ILE A CA 1
ATOM 1422 C C . ILE A 1 183 ? -22.699 19.727 -9.426 1 96.62 183 ILE A C 1
ATOM 1424 O O . ILE A 1 183 ? -21.716 19.425 -10.107 1 96.62 183 ILE A O 1
ATOM 1428 N N . PRO A 1 184 ? -23.064 20.927 -9.278 1 95.3 184 PRO A N 1
ATOM 1429 C CA . PRO A 1 184 ? -22.218 21.996 -9.813 1 95.3 184 PRO A CA 1
ATOM 1430 C C . PRO A 1 184 ? -20.898 22.138 -9.058 1 95.3 184 PRO A C 1
ATOM 1432 O O . PRO A 1 184 ? -20.862 21.978 -7.836 1 95.3 184 PRO A O 1
ATOM 1435 N N . TRP A 1 185 ? -19.887 22.49 -9.752 1 94.57 185 TRP A N 1
ATOM 1436 C CA . TRP A 1 185 ? -18.582 22.709 -9.137 1 94.57 185 TRP A CA 1
ATOM 1437 C C . TRP A 1 185 ? -18.648 23.826 -8.101 1 94.57 185 TRP A C 1
ATOM 1439 O O . TRP A 1 185 ? -17.988 23.758 -7.062 1 94.57 185 TRP A O 1
ATOM 1449 N N . SER A 1 186 ? -19.45 24.855 -8.38 1 94.21 186 SER A N 1
ATOM 1450 C CA . SER A 1 186 ? -19.58 25.999 -7.483 1 94.21 186 SER A CA 1
ATOM 1451 C C . SER A 1 186 ? -20.089 25.571 -6.111 1 94.21 186 SER A C 1
ATOM 1453 O O . SER A 1 186 ? -19.788 26.213 -5.103 1 94.21 186 SER A O 1
ATOM 1455 N N . GLU A 1 187 ? -20.846 24.5 -6.123 1 96.07 187 GLU A N 1
ATOM 1456 C CA . GLU A 1 187 ? -21.334 23.969 -4.855 1 96.07 187 GLU A CA 1
ATOM 1457 C C . GLU A 1 187 ? -20.329 23 -4.238 1 96.07 187 GLU A C 1
ATOM 1459 O O . GLU A 1 187 ? -20.066 23.053 -3.035 1 96.07 187 GLU A O 1
ATOM 1464 N N . LEU A 1 188 ? -19.697 22.218 -5.04 1 96.61 188 LEU A N 1
ATOM 1465 C CA . LEU A 1 188 ? -18.792 21.162 -4.6 1 96.61 188 LEU A CA 1
ATOM 1466 C C . LEU A 1 188 ? -17.599 21.745 -3.85 1 96.61 188 LEU A C 1
ATOM 1468 O O . LEU A 1 188 ? -17.156 21.181 -2.847 1 96.61 188 LEU A O 1
ATOM 1472 N N . VAL A 1 189 ? -17.09 22.884 -4.32 1 95.73 189 VAL A N 1
ATOM 1473 C CA . VAL A 1 189 ? -15.832 23.432 -3.825 1 95.73 189 VAL A CA 1
ATOM 1474 C C . VAL A 1 189 ? -16.029 23.987 -2.416 1 95.73 189 VAL A C 1
ATOM 1476 O O . VAL A 1 189 ? -15.058 24.308 -1.727 1 95.73 189 VAL A O 1
ATOM 1479 N N . ARG A 1 190 ? -17.28 24.028 -1.926 1 96.4 190 ARG A N 1
ATOM 1480 C CA . ARG A 1 190 ? -17.598 24.607 -0.625 1 96.4 190 ARG A CA 1
ATOM 1481 C C . ARG A 1 190 ? -17.427 23.579 0.488 1 96.4 190 ARG A C 1
ATOM 1483 O O . ARG A 1 190 ? -17.462 23.926 1.671 1 96.4 190 ARG A O 1
ATOM 1490 N N . TYR A 1 191 ? -17.26 22.348 0.136 1 97.23 191 TYR A N 1
ATOM 1491 C CA . TYR A 1 191 ? -17.279 21.292 1.142 1 97.23 191 TYR A CA 1
ATOM 1492 C C . TYR A 1 191 ? -15.896 20.672 1.308 1 97.23 191 TYR A C 1
ATOM 1494 O O . TYR A 1 191 ? -15.13 20.581 0.346 1 97.23 191 TYR A O 1
ATOM 1502 N N . PRO A 1 192 ? -15.577 20.189 2.552 1 97.44 192 PRO A N 1
ATOM 1503 C CA . PRO A 1 192 ? -14.312 19.486 2.776 1 97.44 192 PRO A CA 1
ATOM 1504 C C . PRO A 1 192 ? -14.247 18.142 2.054 1 97.44 192 PRO A C 1
ATOM 1506 O O . PRO A 1 192 ? -15.264 17.456 1.927 1 97.44 192 PRO A O 1
ATOM 1509 N N . GLN A 1 193 ? -13.016 17.824 1.653 1 97.8 193 GLN A N 1
ATOM 1510 C CA . GLN A 1 193 ? -12.817 16.65 0.81 1 97.8 193 GLN A CA 1
ATOM 1511 C C . GLN A 1 193 ? -11.971 15.598 1.522 1 97.8 193 GLN A C 1
ATOM 1513 O O . GLN A 1 193 ? -11.065 15.937 2.286 1 97.8 193 GLN A O 1
ATOM 1518 N N . VAL A 1 194 ? -12.312 14.371 1.355 1 98.34 194 VAL A N 1
ATOM 1519 C CA . VAL A 1 194 ? -11.366 13.277 1.548 1 98.34 194 VAL A CA 1
ATOM 1520 C C . VAL A 1 194 ? -10.691 12.936 0.221 1 98.34 194 VAL A C 1
ATOM 1522 O O . VAL A 1 194 ? -11.357 12.827 -0.811 1 98.34 194 VAL A O 1
ATOM 1525 N N . VAL A 1 195 ? -9.354 12.861 0.21 1 98.23 195 VAL A N 1
ATOM 1526 C CA . VAL A 1 195 ? -8.6 12.699 -1.029 1 98.23 195 VAL A CA 1
ATOM 1527 C C . VAL A 1 195 ? -7.633 11.524 -0.896 1 98.23 195 VAL A C 1
ATOM 1529 O O . VAL A 1 195 ? -7.393 11.032 0.209 1 98.23 195 VAL A O 1
ATOM 1532 N N . PHE A 1 196 ? -7.161 11.051 -2.015 1 97.78 196 PHE A N 1
ATOM 1533 C CA . PHE A 1 196 ? -6.084 10.068 -2.002 1 97.78 196 PHE A CA 1
ATOM 1534 C C . PHE A 1 196 ? -4.773 10.706 -1.558 1 97.78 196 PHE A C 1
ATOM 1536 O O . PHE A 1 196 ? -4.582 11.914 -1.713 1 97.78 196 PHE A O 1
ATOM 1543 N N . LYS A 1 197 ? -3.936 9.839 -1.092 1 92.73 197 LYS A N 1
ATOM 1544 C CA . LYS A 1 197 ? -2.59 10.255 -0.708 1 92.73 197 LYS A CA 1
ATOM 1545 C C . LYS A 1 197 ? -1.768 10.653 -1.931 1 92.73 197 LYS A C 1
ATOM 1547 O O . LYS A 1 197 ? -2.128 10.322 -3.062 1 92.73 197 LYS A O 1
ATOM 1552 N N . ASP A 1 198 ? -0.654 11.304 -1.652 1 89.15 198 ASP A N 1
ATOM 1553 C CA . ASP A 1 198 ? 0.281 11.657 -2.716 1 89.15 198 ASP A CA 1
ATOM 1554 C C . ASP A 1 198 ? 0.772 10.413 -3.451 1 89.15 198 ASP A C 1
ATOM 1556 O O . ASP A 1 198 ? 0.985 9.365 -2.837 1 89.15 198 ASP A O 1
ATOM 1560 N N . GLY A 1 199 ? 0.883 10.574 -4.736 1 89.49 199 GLY A N 1
ATOM 1561 C CA . GLY A 1 199 ? 1.325 9.448 -5.543 1 89.49 199 GLY A CA 1
ATOM 1562 C C . GLY A 1 199 ? 0.188 8.752 -6.268 1 89.49 199 GLY A C 1
ATOM 1563 O O . GLY A 1 199 ? 0.423 7.912 -7.139 1 89.49 199 GLY A O 1
ATOM 1564 N N . TYR A 1 200 ? -0.949 9.099 -5.912 1 94.72 200 TYR A N 1
ATOM 1565 C CA . TYR A 1 200 ? -2.119 8.595 -6.622 1 94.72 200 TYR A CA 1
ATOM 1566 C C . TYR A 1 200 ? -2.55 9.561 -7.719 1 94.72 200 TYR A C 1
ATOM 1568 O O . TYR A 1 200 ? -2.575 10.776 -7.509 1 94.72 200 TYR A O 1
ATOM 1576 N N . GLY A 1 201 ? -2.899 8.989 -8.865 1 95.06 201 GLY A N 1
ATOM 1577 C CA . GLY A 1 201 ? -3.33 9.813 -9.983 1 95.06 201 GLY A CA 1
ATOM 1578 C C . GLY A 1 201 ? -4.555 10.65 -9.669 1 95.06 201 GLY A C 1
ATOM 1579 O O . GLY A 1 201 ? -4.664 11.794 -10.117 1 95.06 201 GLY A O 1
ATOM 1580 N N . MET A 1 202 ? -5.402 10.141 -8.874 1 96.32 202 MET A N 1
ATOM 1581 C CA . MET A 1 202 ? -6.632 10.842 -8.517 1 96.32 202 MET A CA 1
ATOM 1582 C C . MET A 1 202 ? -6.328 12.087 -7.69 1 96.32 202 MET A C 1
ATOM 1584 O O . MET A 1 202 ? -7.028 13.095 -7.798 1 96.32 202 MET A O 1
ATOM 1588 N N . GLN A 1 203 ? -5.361 11.978 -6.825 1 96.11 203 GLN A N 1
ATOM 1589 C CA . GLN A 1 203 ? -4.965 13.133 -6.026 1 96.11 203 GLN A CA 1
ATOM 1590 C C . GLN A 1 203 ? -4.547 14.3 -6.916 1 96.11 203 GLN A C 1
ATOM 1592 O O . GLN A 1 203 ? -4.996 15.431 -6.717 1 96.11 203 GLN A O 1
ATOM 1597 N N . ARG A 1 204 ? -3.741 14.058 -7.891 1 94.33 204 ARG A N 1
ATOM 1598 C CA . ARG A 1 204 ? -3.281 15.075 -8.831 1 94.33 204 ARG A CA 1
ATOM 1599 C C . ARG A 1 204 ? -4.443 15.629 -9.649 1 94.33 204 ARG A C 1
ATOM 1601 O O . ARG A 1 204 ? -4.548 16.842 -9.845 1 94.33 204 ARG A O 1
ATOM 1608 N N . LEU A 1 205 ? -5.26 14.766 -10.123 1 95.37 205 LEU A N 1
ATOM 1609 C CA . LEU A 1 205 ? -6.392 15.161 -10.955 1 95.37 205 LEU A CA 1
ATOM 1610 C C . LEU A 1 205 ? -7.306 16.125 -10.206 1 95.37 205 LEU A C 1
ATOM 1612 O O . LEU A 1 205 ? -7.712 17.153 -10.753 1 95.37 205 LEU A O 1
ATOM 1616 N N . VAL A 1 206 ? -7.585 15.79 -8.949 1 96.37 206 VAL A N 1
ATOM 1617 C CA . VAL A 1 206 ? -8.474 16.608 -8.13 1 96.37 206 VAL A CA 1
ATOM 1618 C C . VAL A 1 206 ? -7.808 17.948 -7.825 1 96.37 206 VAL A C 1
ATOM 1620 O O . VAL A 1 206 ? -8.426 19.004 -7.98 1 96.37 206 VAL A O 1
ATOM 1623 N N . GLN A 1 207 ? -6.59 17.873 -7.46 1 95.48 207 GLN A N 1
ATOM 1624 C CA . GLN A 1 207 ? -5.849 19.093 -7.155 1 95.48 207 GLN A CA 1
ATOM 1625 C C . GLN A 1 207 ? -5.799 20.022 -8.364 1 95.48 207 GLN A C 1
ATOM 1627 O O . GLN A 1 207 ? -6.042 21.224 -8.24 1 95.48 207 GLN A O 1
ATOM 1632 N N . ASP A 1 208 ? -5.506 19.483 -9.496 1 94.44 208 ASP A N 1
ATOM 1633 C CA . ASP A 1 208 ? -5.405 20.256 -10.73 1 94.44 208 ASP A CA 1
ATOM 1634 C C . ASP A 1 208 ? -6.733 20.93 -11.066 1 94.44 208 ASP A C 1
ATOM 1636 O O . ASP A 1 208 ? -6.757 22.081 -11.508 1 94.44 208 ASP A O 1
ATOM 1640 N N . ARG A 1 209 ? -7.778 20.17 -10.863 1 94.23 209 ARG A N 1
ATOM 1641 C CA . ARG A 1 209 ? -9.086 20.719 -11.201 1 94.23 209 ARG A CA 1
ATOM 1642 C C . ARG A 1 209 ? -9.447 21.882 -10.282 1 94.23 209 ARG A C 1
ATOM 1644 O O . ARG A 1 209 ? -9.953 22.908 -10.74 1 94.23 209 ARG A O 1
ATOM 1651 N N . PHE A 1 210 ? -9.198 21.768 -9.015 1 95.47 210 PHE A N 1
ATOM 1652 C CA . PHE A 1 210 ? -9.476 22.847 -8.074 1 95.47 210 PHE A CA 1
ATOM 1653 C C . PHE A 1 210 ? -8.63 24.074 -8.392 1 95.47 210 PHE A C 1
ATOM 1655 O O . PHE A 1 210 ? -9.116 25.205 -8.323 1 95.47 210 PHE A O 1
ATOM 1662 N N . GLU A 1 211 ? -7.432 23.862 -8.774 1 94.79 211 GLU A N 1
ATOM 1663 C CA . GLU A 1 211 ? -6.547 24.96 -9.151 1 94.79 211 GLU A CA 1
ATOM 1664 C C . GLU A 1 211 ? -7.072 25.694 -10.382 1 94.79 211 GLU A C 1
ATOM 1666 O O . GLU A 1 211 ? -7.097 26.926 -10.413 1 94.79 211 GLU A O 1
ATOM 1671 N N . ARG A 1 212 ? -7.493 24.962 -11.353 1 92.4 212 ARG A N 1
ATOM 1672 C CA . ARG A 1 212 ? -8.009 25.539 -12.59 1 92.4 212 ARG A CA 1
ATOM 1673 C C . ARG A 1 212 ? -9.263 26.366 -12.327 1 92.4 212 ARG A C 1
ATOM 1675 O O . ARG A 1 212 ? -9.515 27.357 -13.015 1 92.4 212 ARG A O 1
ATOM 1682 N N . LEU A 1 213 ? -9.994 25.955 -11.299 1 91.66 213 LEU A N 1
ATOM 1683 C CA . LEU A 1 213 ? -11.219 26.661 -10.938 1 91.66 213 LEU A CA 1
ATOM 1684 C C . LEU A 1 213 ? -10.922 27.807 -9.976 1 91.66 213 LEU A C 1
ATOM 1686 O O . LEU A 1 213 ? -11.841 28.486 -9.512 1 91.66 213 LEU A O 1
ATOM 1690 N N . GLN A 1 214 ? -9.616 27.942 -9.638 1 95.06 214 GLN A N 1
ATOM 1691 C CA . GLN A 1 214 ? -9.187 28.948 -8.673 1 95.06 214 GLN A CA 1
ATOM 1692 C C . GLN A 1 214 ? -9.93 28.793 -7.349 1 95.06 214 GLN A C 1
ATOM 1694 O O . GLN A 1 214 ? -10.355 29.783 -6.75 1 95.06 214 GLN A O 1
ATOM 1699 N N . ALA A 1 215 ? -10.196 27.585 -7.091 1 95.23 215 ALA A N 1
ATOM 1700 C CA . ALA A 1 215 ? -10.829 27.251 -5.818 1 95.23 215 ALA A CA 1
ATOM 1701 C C . ALA A 1 215 ? -9.839 26.576 -4.873 1 95.23 215 ALA A C 1
ATOM 1703 O O . ALA A 1 215 ? -8.882 25.939 -5.318 1 95.23 215 ALA A O 1
ATOM 1704 N N . THR A 1 216 ? -10.049 26.753 -3.639 1 95.46 216 THR A N 1
ATOM 1705 C CA . THR A 1 216 ? -9.189 26.128 -2.641 1 95.46 216 THR A CA 1
ATOM 1706 C C . THR A 1 216 ? -9.698 24.733 -2.286 1 95.46 216 THR A C 1
ATOM 1708 O O . THR A 1 216 ? -10.853 24.571 -1.886 1 95.46 216 THR A O 1
ATOM 1711 N N . LEU A 1 217 ? -8.864 23.751 -2.475 1 95.89 217 LEU A N 1
ATOM 1712 C CA . LEU A 1 217 ? -9.191 22.391 -2.061 1 95.89 217 LEU A CA 1
ATOM 1713 C C . LEU A 1 217 ? -9.04 22.231 -0.552 1 95.89 217 LEU A C 1
ATOM 1715 O O . LEU A 1 217 ? -7.937 22.364 -0.016 1 95.89 217 LEU A O 1
ATOM 1719 N N . GLN A 1 218 ? -10.094 22.029 0.124 1 95.46 218 GLN A N 1
ATOM 1720 C CA . GLN A 1 218 ? -10.045 21.704 1.546 1 95.46 218 GLN A CA 1
ATOM 1721 C C . GLN A 1 218 ? -9.917 20.199 1.762 1 95.46 218 GLN A C 1
ATOM 1723 O O . GLN A 1 218 ? -10.881 19.539 2.155 1 95.46 218 GLN A O 1
ATOM 1728 N N . ALA A 1 219 ? -8.737 19.661 1.583 1 95.38 219 ALA A N 1
ATOM 1729 C CA . ALA A 1 219 ? -8.445 18.248 1.813 1 95.38 219 ALA A CA 1
ATOM 1730 C C . ALA A 1 219 ? -8.209 17.972 3.295 1 95.38 219 ALA A C 1
ATOM 1732 O O . ALA A 1 219 ? -7.071 18.024 3.769 1 95.38 219 ALA A O 1
ATOM 1733 N N . VAL A 1 220 ? -9.171 17.553 4.041 1 95.8 220 VAL A N 1
ATOM 1734 C CA . VAL A 1 220 ? -9.06 17.492 5.494 1 95.8 220 VAL A CA 1
ATOM 1735 C C . VAL A 1 220 ? -8.602 16.099 5.92 1 95.8 220 VAL A C 1
ATOM 1737 O O . VAL A 1 220 ? -8.177 15.9 7.061 1 95.8 220 VAL A O 1
ATOM 1740 N N . LEU A 1 221 ? -8.76 15.116 4.98 1 97.46 221 LEU A N 1
ATOM 1741 C CA . LEU A 1 221 ? -8.403 13.731 5.269 1 97.46 221 LEU A CA 1
ATOM 1742 C C . LEU A 1 221 ? -7.823 13.051 4.033 1 97.46 221 LEU A C 1
ATOM 1744 O O . LEU A 1 221 ? -8.359 13.194 2.932 1 97.46 221 LEU A O 1
ATOM 1748 N N . GLU A 1 222 ? -6.72 12.399 4.205 1 97.98 222 GLU A N 1
ATOM 1749 C CA . GLU A 1 222 ? -6.095 11.584 3.168 1 97.98 222 GLU A CA 1
ATOM 1750 C C . GLU A 1 222 ? -6.191 10.098 3.502 1 97.98 222 GLU A C 1
ATOM 1752 O O . GLU A 1 222 ? -5.883 9.687 4.622 1 97.98 222 GLU A O 1
ATOM 1757 N N . VAL A 1 223 ? -6.645 9.325 2.545 1 98 223 VAL A N 1
ATOM 1758 C CA . VAL A 1 223 ? -6.703 7.874 2.69 1 98 223 VAL A CA 1
ATOM 1759 C C . VAL A 1 223 ? -6.176 7.206 1.422 1 98 223 VAL A C 1
ATOM 1761 O O . VAL A 1 223 ? -5.869 7.883 0.438 1 98 223 VAL A O 1
ATOM 1764 N N . ASN A 1 224 ? -6.094 5.775 1.431 1 97.59 224 ASN A N 1
ATOM 1765 C CA . ASN A 1 224 ? -5.487 5.164 0.253 1 97.59 224 ASN A CA 1
ATOM 1766 C C . ASN A 1 224 ? -6.254 3.922 -0.191 1 97.59 224 ASN A C 1
ATOM 1768 O O . ASN A 1 224 ? -5.73 3.102 -0.947 1 97.59 224 ASN A O 1
ATOM 1772 N N . THR A 1 225 ? -7.442 3.729 0.319 1 96.91 225 THR A N 1
ATOM 1773 C CA . THR A 1 225 ? -8.256 2.6 -0.116 1 96.91 225 THR A CA 1
ATOM 1774 C C . THR A 1 225 ? -9.697 3.037 -0.367 1 96.91 225 THR A C 1
ATOM 1776 O O . THR A 1 225 ? -10.171 4.004 0.233 1 96.91 225 THR A O 1
ATOM 1779 N N . LEU A 1 226 ? -10.395 2.298 -1.187 1 97.21 226 LEU A N 1
ATOM 1780 C CA . LEU A 1 226 ? -11.767 2.646 -1.54 1 97.21 226 LEU A CA 1
ATOM 1781 C C . LEU A 1 226 ? -12.705 2.429 -0.358 1 97.21 226 LEU A C 1
ATOM 1783 O O . LEU A 1 226 ? -13.634 3.21 -0.145 1 97.21 226 LEU A O 1
ATOM 1787 N N . ASP A 1 227 ? -12.434 1.439 0.438 1 96.41 227 ASP A N 1
ATOM 1788 C CA . ASP A 1 227 ? -13.247 1.173 1.622 1 96.41 227 ASP A CA 1
ATOM 1789 C C . ASP A 1 227 ? -13.154 2.324 2.621 1 96.41 227 ASP A C 1
ATOM 1791 O O . ASP A 1 227 ? -14.143 2.671 3.27 1 96.41 227 ASP A O 1
ATOM 1795 N N . ALA A 1 228 ? -11.978 2.837 2.725 1 97.06 228 ALA A N 1
ATOM 1796 C CA . ALA A 1 228 ? -11.798 3.965 3.634 1 97.06 228 ALA A CA 1
ATOM 1797 C C . ALA A 1 228 ? -12.598 5.179 3.168 1 97.06 228 ALA A C 1
ATOM 1799 O O . ALA A 1 228 ? -13.225 5.865 3.978 1 97.06 228 ALA A O 1
ATOM 1800 N N . PHE A 1 229 ? -12.599 5.426 1.872 1 98.17 229 PHE A N 1
ATOM 1801 C CA . PHE A 1 229 ? -13.4 6.517 1.328 1 98.17 229 PHE A CA 1
ATOM 1802 C C . PHE A 1 229 ? -14.869 6.346 1.695 1 98.17 229 PHE A C 1
ATOM 1804 O O . PHE A 1 229 ? -15.506 7.282 2.182 1 98.17 229 PHE A O 1
ATOM 1811 N N . ARG A 1 230 ? -15.378 5.153 1.441 1 97.44 230 ARG A N 1
ATOM 1812 C CA . ARG A 1 230 ? -16.789 4.904 1.716 1 97.44 230 ARG A CA 1
ATOM 1813 C C . ARG A 1 230 ? -17.096 5.069 3.2 1 97.44 230 ARG A C 1
ATOM 1815 O O . ARG A 1 230 ? -18.094 5.693 3.568 1 97.44 230 ARG A O 1
ATOM 1822 N N . GLY A 1 231 ? -16.208 4.509 4.05 1 96.87 231 GLY A N 1
ATOM 1823 C CA . GLY A 1 231 ? -16.409 4.632 5.485 1 96.87 231 GLY A CA 1
ATOM 1824 C C . GLY A 1 231 ? -16.437 6.072 5.963 1 96.87 231 GLY A C 1
ATOM 1825 O O . GLY A 1 231 ? -17.283 6.445 6.778 1 96.87 231 GLY A O 1
ATOM 1826 N N . VAL A 1 232 ? -15.576 6.87 5.439 1 97.6 232 VAL A N 1
ATOM 1827 C CA . VAL A 1 232 ? -15.427 8.258 5.864 1 97.6 232 VAL A CA 1
ATOM 1828 C C . VAL A 1 232 ? -16.593 9.09 5.332 1 97.6 232 VAL A C 1
ATOM 1830 O O . VAL A 1 232 ? -17.198 9.867 6.074 1 97.6 232 VAL A O 1
ATOM 1833 N N . VAL A 1 233 ? -16.971 8.901 4.079 1 98.35 233 VAL A N 1
ATOM 1834 C CA . VAL A 1 233 ? -18.013 9.693 3.435 1 98.35 233 VAL A CA 1
ATOM 1835 C C . VAL A 1 233 ? -19.368 9.374 4.063 1 98.35 233 VAL A C 1
ATOM 1837 O O . VAL A 1 233 ? -20.216 10.257 4.207 1 98.35 233 VAL A O 1
ATOM 1840 N N . ARG A 1 234 ? -19.479 8.153 4.482 1 96.44 234 ARG A N 1
ATOM 1841 C CA . ARG A 1 234 ? -20.719 7.702 5.105 1 96.44 234 ARG A CA 1
ATOM 1842 C C . ARG A 1 234 ? -21.016 8.498 6.372 1 96.44 234 ARG A C 1
ATOM 1844 O O . ARG A 1 234 ? -22.173 8.607 6.786 1 96.44 234 ARG A O 1
ATOM 1851 N N . GLN A 1 235 ? -19.961 9.046 6.952 1 95.31 235 GLN A N 1
ATOM 1852 C CA . GLN A 1 235 ? -20.16 9.809 8.18 1 95.31 235 GLN A CA 1
ATOM 1853 C C . GLN A 1 235 ? -20.908 11.11 7.903 1 95.31 235 GLN A C 1
ATOM 1855 O O . GLN A 1 235 ? -21.414 11.75 8.827 1 95.31 235 GLN A O 1
ATOM 1860 N N . GLY A 1 236 ? -20.89 11.609 6.65 1 94.02 236 GLY A N 1
ATOM 1861 C CA . GLY A 1 236 ? -21.893 12.576 6.234 1 94.02 236 GLY A CA 1
ATOM 1862 C C . GLY A 1 236 ? -21.329 13.97 6.029 1 94.02 236 GLY A C 1
ATOM 1863 O O . GLY A 1 236 ? -22.027 14.862 5.544 1 94.02 236 GLY A O 1
ATOM 1864 N N . GLU A 1 237 ? -20.061 14.162 6.259 1 95.01 237 GLU A N 1
ATOM 1865 C CA . GLU A 1 237 ? -19.559 15.532 6.212 1 95.01 237 GLU A CA 1
ATOM 1866 C C . GLU A 1 237 ? -18.608 15.731 5.035 1 95.01 237 GLU A C 1
ATOM 1868 O O . GLU A 1 237 ? -18.493 16.837 4.503 1 95.01 237 GLU A O 1
ATOM 1873 N N . LEU A 1 238 ? -17.945 14.712 4.649 1 97.47 238 LEU A N 1
ATOM 1874 C CA . LEU A 1 238 ? -16.918 14.834 3.62 1 97.47 238 LEU A CA 1
ATOM 1875 C C . LEU A 1 238 ? -17.43 14.322 2.278 1 97.47 238 LEU A C 1
ATOM 1877 O O . LEU A 1 238 ? -18.344 13.496 2.232 1 97.47 238 LEU A O 1
ATOM 1881 N N . VAL A 1 239 ? -16.823 14.827 1.239 1 98.44 239 VAL A N 1
ATOM 1882 C CA . VAL A 1 239 ? -17.145 14.387 -0.114 1 98.44 239 VAL A CA 1
ATOM 1883 C C . VAL A 1 239 ? -15.884 13.873 -0.805 1 98.44 239 VAL A C 1
ATOM 1885 O O . VAL A 1 239 ? -14.767 14.197 -0.393 1 98.44 239 VAL A O 1
ATOM 1888 N N . ALA A 1 240 ? -16.086 13.055 -1.79 1 98.64 240 ALA A N 1
ATOM 1889 C CA . ALA A 1 240 ? -14.945 12.491 -2.508 1 98.64 240 ALA A CA 1
ATOM 1890 C C . ALA A 1 240 ? -15.206 12.455 -4.011 1 98.64 240 ALA A C 1
ATOM 1892 O O . ALA A 1 240 ? -16.328 12.186 -4.446 1 98.64 240 ALA A O 1
ATOM 1893 N N . LEU A 1 241 ? -14.219 12.789 -4.812 1 98.22 241 LEU A N 1
ATOM 1894 C CA . LEU A 1 241 ? -14.215 12.56 -6.252 1 98.22 241 LEU A CA 1
ATOM 1895 C C . LEU A 1 241 ? -13.539 11.235 -6.591 1 98.22 241 LEU A C 1
ATOM 1897 O O . LEU A 1 241 ? -12.357 11.044 -6.297 1 98.22 241 LEU A O 1
ATOM 1901 N N . LEU A 1 242 ? -14.304 10.311 -7.187 1 98.21 242 LEU A N 1
ATOM 1902 C CA . LEU A 1 242 ? -13.817 8.97 -7.493 1 98.21 242 LEU A CA 1
ATOM 1903 C C . LEU A 1 242 ? -14.227 8.55 -8.9 1 98.21 242 LEU A C 1
ATOM 1905 O O . LEU A 1 242 ? -15.24 9.022 -9.423 1 98.21 242 LEU A O 1
ATOM 1909 N N . PRO A 1 243 ? -13.418 7.665 -9.503 1 97.28 243 PRO A N 1
ATOM 1910 C CA . PRO A 1 243 ? -13.81 7.17 -10.825 1 97.28 243 PRO A CA 1
ATOM 1911 C C . PRO A 1 243 ? -15.006 6.222 -10.769 1 97.28 243 PRO A C 1
ATOM 1913 O O . PRO A 1 243 ? -15.228 5.562 -9.75 1 97.28 243 PRO A O 1
ATOM 1916 N N . ASN A 1 244 ? -15.695 6.125 -11.786 1 95.69 244 ASN A N 1
ATOM 1917 C CA . ASN A 1 244 ? -16.896 5.306 -11.902 1 95.69 244 ASN A CA 1
ATOM 1918 C C . ASN A 1 244 ? -16.646 3.875 -11.435 1 95.69 244 ASN A C 1
ATOM 1920 O O . ASN A 1 244 ? -17.469 3.296 -10.724 1 95.69 244 ASN A O 1
ATOM 1924 N N . SER A 1 245 ? -15.534 3.327 -11.791 1 95.5 245 SER A N 1
ATOM 1925 C CA . SER A 1 245 ? -15.211 1.939 -11.477 1 95.5 245 SER A CA 1
ATOM 1926 C C . SER A 1 245 ? -14.997 1.746 -9.979 1 95.5 245 SER A C 1
ATOM 1928 O O . SER A 1 245 ? -15.05 0.62 -9.479 1 95.5 245 SER A O 1
ATOM 1930 N N . ALA A 1 246 ? -14.714 2.807 -9.271 1 96.85 246 ALA A N 1
ATOM 1931 C CA . ALA A 1 246 ? -14.476 2.725 -7.832 1 96.85 246 ALA A CA 1
ATOM 1932 C C . ALA A 1 246 ? -15.785 2.813 -7.054 1 96.85 246 ALA A C 1
ATOM 1934 O O . ALA A 1 246 ? -15.796 2.682 -5.827 1 96.85 246 ALA A O 1
ATOM 1935 N N . LEU A 1 247 ? -16.925 2.998 -7.715 1 97.17 247 LEU A N 1
ATOM 1936 C CA . LEU A 1 247 ? -18.162 3.362 -7.033 1 97.17 247 LEU A CA 1
ATOM 1937 C C . LEU A 1 247 ? -19.172 2.22 -7.092 1 97.17 247 LEU A C 1
ATOM 1939 O O . LEU A 1 247 ? -20.351 2.412 -6.787 1 97.17 247 LEU A O 1
ATOM 1943 N N . VAL A 1 248 ? -18.723 1.076 -7.47 1 93 248 VAL A N 1
ATOM 1944 C CA . VAL A 1 248 ? -19.598 -0.074 -7.673 1 93 248 VAL A CA 1
ATOM 1945 C C . VAL A 1 248 ? -20.331 -0.402 -6.374 1 93 248 VAL A C 1
ATOM 1947 O O . VAL A 1 248 ? -21.56 -0.493 -6.354 1 93 248 VAL A O 1
ATOM 1950 N N . GLU A 1 249 ? -19.601 -0.485 -5.263 1 92.06 249 GLU A N 1
ATOM 1951 C CA . GLU A 1 249 ? -20.196 -0.829 -3.975 1 92.06 249 GLU A CA 1
ATOM 1952 C C . GLU A 1 249 ? -21.026 0.327 -3.425 1 92.06 249 GLU A C 1
ATOM 1954 O O . GLU A 1 249 ? -22.045 0.108 -2.765 1 92.06 249 GLU A O 1
ATOM 1959 N N . ALA A 1 250 ? -20.554 1.47 -3.692 1 95.14 250 ALA A N 1
ATOM 1960 C CA . ALA A 1 250 ? -21.248 2.649 -3.179 1 95.14 250 ALA A CA 1
ATOM 1961 C C . ALA A 1 250 ? -22.661 2.743 -3.748 1 95.14 250 ALA A C 1
ATOM 1963 O O . ALA A 1 250 ? -23.585 3.184 -3.061 1 95.14 250 ALA A O 1
ATOM 1964 N N . ARG A 1 251 ? -22.854 2.289 -4.937 1 94.72 251 ARG A N 1
ATOM 1965 C CA . ARG A 1 251 ? -24.146 2.37 -5.611 1 94.72 251 ARG A CA 1
ATOM 1966 C C . ARG A 1 251 ? -25.153 1.414 -4.982 1 94.72 251 ARG A C 1
ATOM 1968 O O . ARG A 1 251 ? -26.364 1.595 -5.127 1 94.72 251 ARG A O 1
ATOM 1975 N N . LYS A 1 252 ? -24.657 0.463 -4.281 1 91.89 252 LYS A N 1
ATOM 1976 C CA . LYS A 1 252 ? -25.529 -0.522 -3.646 1 91.89 252 LYS A CA 1
ATOM 1977 C C . LYS A 1 252 ? -25.74 -0.198 -2.17 1 91.89 252 LYS A C 1
ATOM 1979 O O . LYS A 1 252 ? -26.412 -0.946 -1.455 1 91.89 252 LYS A O 1
ATOM 1984 N N . ASP A 1 253 ? -25.14 0.782 -1.705 1 93.85 253 ASP A N 1
ATOM 1985 C CA . ASP A 1 253 ? -25.185 1.181 -0.301 1 93.85 253 ASP A CA 1
ATOM 1986 C C . ASP A 1 253 ? -26.181 2.318 -0.085 1 93.85 253 ASP A C 1
ATOM 1988 O O . ASP A 1 253 ? -25.962 3.438 -0.551 1 93.85 253 ASP A O 1
ATOM 1992 N N . ALA A 1 254 ? -27.154 2.122 0.653 1 95.15 254 ALA A N 1
ATOM 1993 C CA . ALA A 1 254 ? -28.238 3.085 0.83 1 95.15 254 ALA A CA 1
ATOM 1994 C C . ALA A 1 254 ? -27.769 4.297 1.63 1 95.15 254 ALA A C 1
ATOM 1996 O O . ALA A 1 254 ? -28.436 5.334 1.647 1 95.15 254 ALA A O 1
ATOM 1997 N N . THR A 1 255 ? -26.68 4.14 2.298 1 95.82 255 THR A N 1
ATOM 1998 C CA . THR A 1 255 ? -26.179 5.231 3.125 1 95.82 255 THR A CA 1
ATOM 1999 C C . THR A 1 255 ? -25.306 6.176 2.304 1 95.82 255 THR A C 1
ATOM 2001 O O . THR A 1 255 ? -24.823 7.187 2.817 1 95.82 255 THR A O 1
ATOM 2004 N N . LEU A 1 256 ? -25.121 5.864 1.043 1 97.97 256 LEU A N 1
ATOM 2005 C CA . LEU A 1 256 ? -24.272 6.658 0.162 1 97.97 256 LEU A CA 1
ATOM 2006 C C . LEU A 1 256 ? -25.035 7.088 -1.087 1 97.97 256 LEU A C 1
ATOM 2008 O O . LEU A 1 256 ? -26.048 6.481 -1.44 1 97.97 256 LEU A O 1
ATOM 2012 N N . ALA A 1 257 ? -24.594 8.171 -1.706 1 98.54 257 ALA A N 1
ATOM 2013 C CA . ALA A 1 257 ? -25.123 8.66 -2.977 1 98.54 257 ALA A CA 1
ATOM 2014 C C . ALA A 1 257 ? -23.994 8.995 -3.948 1 98.54 257 ALA A C 1
ATOM 2016 O O . ALA A 1 257 ? -22.984 9.584 -3.557 1 98.54 257 ALA A O 1
ATOM 2017 N N . VAL A 1 258 ? -24.145 8.585 -5.172 1 98.41 258 VAL A N 1
ATOM 2018 C CA . VAL A 1 258 ? -23.216 8.888 -6.256 1 98.41 258 VAL A CA 1
ATOM 2019 C C . VAL A 1 258 ? -23.873 9.848 -7.246 1 98.41 258 VAL A C 1
ATOM 2021 O O . VAL A 1 258 ? -24.972 9.584 -7.739 1 98.41 258 VAL A O 1
ATOM 2024 N N . ARG A 1 259 ? -23.227 10.975 -7.52 1 97.58 259 ARG A N 1
ATOM 2025 C CA . ARG A 1 259 ? -23.771 11.98 -8.428 1 97.58 259 ARG A CA 1
ATOM 2026 C C . ARG A 1 259 ? -22.742 12.384 -9.478 1 97.58 259 ARG A C 1
ATOM 2028 O O . ARG A 1 259 ? -21.557 12.531 -9.169 1 97.58 259 ARG A O 1
ATOM 2035 N N . PRO A 1 260 ? -23.143 12.562 -10.68 1 96.66 260 PRO A N 1
ATOM 2036 C CA . PRO A 1 260 ? -22.235 13.126 -11.681 1 96.66 260 PRO A CA 1
ATOM 2037 C C . PRO A 1 260 ? -21.953 14.609 -11.452 1 96.66 260 PRO A C 1
ATOM 2039 O O . PRO A 1 260 ? -22.674 15.27 -10.7 1 96.66 260 PRO A O 1
ATOM 2042 N N . LEU A 1 261 ? -20.863 15.018 -11.995 1 95.32 261 LEU A N 1
ATOM 2043 C CA . LEU A 1 261 ? -20.523 16.437 -11.981 1 95.32 261 LEU A CA 1
ATOM 2044 C C . LEU A 1 261 ? -21.236 17.178 -13.107 1 95.32 261 LEU A C 1
ATOM 2046 O O . LEU A 1 261 ? -21.355 16.659 -14.219 1 95.32 261 LEU A O 1
ATOM 2050 N N . ALA A 1 262 ? -21.751 18.359 -12.778 1 91.62 262 ALA A N 1
ATOM 2051 C CA . ALA A 1 262 ? -22.351 19.202 -13.809 1 91.62 262 ALA A CA 1
ATOM 2052 C C . ALA A 1 262 ? -21.285 19.772 -14.741 1 91.62 262 ALA A C 1
ATOM 2054 O O . ALA A 1 262 ? -20.147 20.002 -14.325 1 91.62 262 ALA A O 1
ATOM 2055 N N . ASN A 1 263 ? -21.748 19.823 -16 1 77.7 263 ASN A N 1
ATOM 2056 C CA . ASN A 1 263 ? -20.837 20.432 -16.962 1 77.7 263 ASN A CA 1
ATOM 2057 C C . ASN A 1 263 ? -20.56 21.895 -16.624 1 77.7 263 ASN A C 1
ATOM 2059 O O . ASN A 1 263 ? -21.442 22.599 -16.129 1 77.7 263 ASN A O 1
ATOM 2063 N N . ASN A 1 264 ? -19.425 22.235 -16.337 1 62.4 264 ASN A N 1
ATOM 2064 C CA . ASN A 1 264 ? -19.128 23.64 -16.076 1 62.4 264 ASN A CA 1
ATOM 2065 C C . ASN A 1 264 ? -19.622 24.537 -17.207 1 62.4 264 ASN A C 1
ATOM 2067 O O . ASN A 1 264 ? -19.412 24.233 -18.383 1 62.4 264 ASN A O 1
ATOM 2071 N N . ASN A 1 265 ? -20.966 25.138 -17.091 1 54.4 265 ASN A N 1
ATOM 2072 C CA . ASN A 1 265 ? -21.446 26.067 -18.109 1 54.4 265 ASN A CA 1
ATOM 2073 C C . ASN A 1 265 ? -20.331 26.987 -18.599 1 54.4 265 ASN A C 1
ATOM 2075 O O . ASN A 1 265 ? -20.562 27.855 -19.443 1 54.4 265 ASN A O 1
ATOM 2079 N N . SER A 1 266 ? -19.478 27.595 -17.736 1 49.53 266 SER A N 1
ATOM 2080 C CA . SER A 1 266 ? -18.617 28.588 -18.37 1 49.53 266 SER A CA 1
ATOM 2081 C C . SER A 1 266 ? -17.87 27.993 -19.56 1 49.53 266 SER A C 1
ATOM 2083 O O . SER A 1 266 ? -17.743 26.772 -19.672 1 49.53 266 SER A O 1
ATOM 2085 N N . SER A 1 267 ? -17.241 28.967 -20.452 1 46.72 267 SER A N 1
ATOM 2086 C CA . SER A 1 267 ? -16.692 28.784 -21.792 1 46.72 267 SER A CA 1
ATOM 2087 C C . SER A 1 267 ? -16.015 27.425 -21.931 1 46.72 267 SER A C 1
ATOM 2089 O O . SER A 1 267 ? -16.429 26.599 -22.748 1 46.72 267 SER A O 1
ATOM 2091 N N . ALA A 1 268 ? -14.608 27.508 -21.936 1 45.86 268 ALA A N 1
ATOM 2092 C CA . ALA A 1 268 ? -13.59 26.877 -22.773 1 45.86 268 ALA A CA 1
ATOM 2093 C C . ALA A 1 268 ? -13.442 25.397 -22.435 1 45.86 268 ALA A C 1
ATOM 2095 O O . ALA A 1 268 ? -12.946 24.614 -23.249 1 45.86 268 ALA A O 1
ATOM 2096 N N . ASP A 1 269 ? -13.439 24.804 -21.191 1 50.25 269 ASP A N 1
ATOM 2097 C CA . ASP A 1 269 ? -13.069 23.411 -20.962 1 50.25 269 ASP A CA 1
ATOM 2098 C C . ASP A 1 269 ? -14.258 22.605 -20.444 1 50.25 269 ASP A C 1
ATOM 2100 O O . ASP A 1 269 ? -14.418 22.434 -19.233 1 50.25 269 ASP A O 1
ATOM 2104 N N . ASN A 1 270 ? -15.484 22.555 -21.028 1 51.21 270 ASN A N 1
ATOM 2105 C CA . ASN A 1 270 ? -16.69 21.762 -20.816 1 51.21 270 ASN A CA 1
ATOM 2106 C C . ASN A 1 270 ? -16.359 20.292 -20.573 1 51.21 270 ASN A C 1
ATOM 2108 O O . ASN A 1 270 ? -17.204 19.419 -20.776 1 51.21 270 ASN A O 1
ATOM 2112 N N . SER A 1 271 ? -15.151 20.054 -20.436 1 59.38 271 SER A N 1
ATOM 2113 C CA . SER A 1 271 ? -14.83 18.631 -20.484 1 59.38 271 SER A CA 1
ATOM 2114 C C . SER A 1 271 ? -15.097 17.959 -19.142 1 59.38 271 SER A C 1
ATOM 2116 O O . SER A 1 271 ? -14.79 18.52 -18.088 1 59.38 271 SER A O 1
ATOM 2118 N N . ASN A 1 272 ? -15.998 16.96 -19.082 1 80.25 272 ASN A N 1
ATOM 2119 C CA . ASN A 1 272 ? -16.196 16.029 -17.977 1 80.25 272 ASN A CA 1
ATOM 2120 C C . ASN A 1 272 ? -14.866 15.523 -17.425 1 80.25 272 ASN A C 1
ATOM 2122 O O . ASN A 1 272 ? -13.916 15.312 -18.181 1 80.25 272 ASN A O 1
ATOM 2126 N N . LEU A 1 273 ? -14.743 15.74 -16.181 1 91.79 273 LEU A N 1
ATOM 2127 C CA . LEU A 1 273 ? -13.556 15.203 -15.525 1 91.79 273 LEU A CA 1
ATOM 2128 C C . LEU A 1 273 ? -13.467 13.692 -15.713 1 91.79 273 LEU A C 1
ATOM 2130 O O . LEU A 1 273 ? -14.386 12.96 -15.336 1 91.79 273 LEU A O 1
ATOM 2134 N N . THR A 1 274 ? -12.429 13.275 -16.463 1 94.57 274 THR A N 1
ATOM 2135 C CA . THR A 1 274 ? -12.259 11.861 -16.778 1 94.57 274 THR A CA 1
ATOM 2136 C C . THR A 1 274 ? -10.848 11.395 -16.431 1 94.57 274 THR A C 1
ATOM 2138 O O . THR A 1 274 ? -9.946 12.215 -16.246 1 94.57 274 THR A O 1
ATOM 2141 N N . ARG A 1 275 ? -10.716 10.095 -16.245 1 95.55 275 ARG A N 1
ATOM 2142 C CA . ARG A 1 275 ? -9.383 9.505 -16.176 1 95.55 275 ARG A CA 1
ATOM 2143 C C . ARG A 1 275 ? -9.203 8.434 -17.247 1 95.55 275 ARG A C 1
ATOM 2145 O O . ARG A 1 275 ? -10.178 7.828 -17.697 1 95.55 275 ARG A O 1
ATOM 2152 N N . ARG A 1 276 ? -8.001 8.314 -17.75 1 96.45 276 ARG A N 1
ATOM 2153 C CA . ARG A 1 276 ? -7.611 7.273 -18.695 1 96.45 276 ARG A CA 1
ATOM 2154 C C . ARG A 1 276 ? -6.855 6.15 -17.992 1 96.45 276 ARG A C 1
ATOM 2156 O O . ARG A 1 276 ? -5.892 6.404 -17.264 1 96.45 276 ARG A O 1
ATOM 2163 N N . VAL A 1 277 ? -7.332 4.917 -18.159 1 97.7 277 VAL A N 1
ATOM 2164 C CA . VAL A 1 277 ? -6.684 3.744 -17.581 1 97.7 277 VAL A CA 1
ATOM 2165 C C . VAL A 1 277 ? -5.861 3.029 -18.651 1 97.7 277 VAL A C 1
ATOM 2167 O O . VAL A 1 277 ? -6.348 2.784 -19.757 1 97.7 277 VAL A O 1
ATOM 2170 N N . VAL A 1 278 ? -4.632 2.695 -18.263 1 98.12 278 VAL A N 1
ATOM 2171 C CA . VAL A 1 278 ? -3.733 2.05 -19.214 1 98.12 278 VAL A CA 1
ATOM 2172 C C . VAL A 1 278 ? -3.096 0.82 -18.572 1 98.12 278 VAL A C 1
ATOM 2174 O O . VAL A 1 278 ? -3.061 0.701 -17.345 1 98.12 278 VAL A O 1
ATOM 2177 N N . MET A 1 279 ? -2.669 -0.046 -19.357 1 98.42 279 MET A N 1
ATOM 2178 C CA . MET A 1 279 ? -1.807 -1.162 -18.979 1 98.42 279 MET A CA 1
ATOM 2179 C C . MET A 1 279 ? -0.392 -0.961 -19.511 1 98.42 279 MET A C 1
ATOM 2181 O O . MET A 1 279 ? -0.208 -0.504 -20.641 1 98.42 279 MET A O 1
ATOM 2185 N N . VAL A 1 280 ? 0.608 -1.215 -18.658 1 98.39 280 VAL A N 1
ATOM 2186 C CA . VAL A 1 280 ? 1.995 -0.883 -18.967 1 98.39 280 VAL A CA 1
ATOM 2187 C C . VAL A 1 280 ? 2.895 -2.073 -18.643 1 98.39 280 VAL A C 1
ATOM 2189 O O . VAL A 1 280 ? 2.718 -2.732 -17.615 1 98.39 280 VAL A O 1
ATOM 2192 N N . THR A 1 281 ? 3.804 -2.391 -19.501 1 98.04 281 THR A N 1
ATOM 2193 C CA . THR A 1 281 ? 4.906 -3.32 -19.277 1 98.04 281 THR A CA 1
ATOM 2194 C C . THR A 1 281 ? 6.111 -2.947 -20.135 1 98.04 281 THR A C 1
ATOM 2196 O O . THR A 1 281 ? 6.207 -1.819 -20.623 1 98.04 281 THR A O 1
ATOM 2199 N N . THR A 1 282 ? 7.069 -3.77 -20.185 1 96.33 282 THR A N 1
ATOM 2200 C CA . THR A 1 282 ? 8.201 -3.536 -21.075 1 96.33 282 THR A CA 1
ATOM 2201 C C . THR A 1 282 ? 8.219 -4.559 -22.208 1 96.33 282 THR A C 1
ATOM 2203 O O . THR A 1 282 ? 7.664 -5.651 -22.074 1 96.33 282 THR A O 1
ATOM 2206 N N . GLN A 1 283 ? 8.881 -4.253 -23.273 1 95.16 283 GLN A N 1
ATOM 2207 C CA . GLN A 1 283 ? 8.924 -5.092 -24.466 1 95.16 283 GLN A CA 1
ATOM 2208 C C . GLN A 1 283 ? 9.527 -6.459 -24.156 1 95.16 283 GLN A C 1
ATOM 2210 O O . GLN A 1 283 ? 9.032 -7.484 -24.63 1 95.16 283 GLN A O 1
ATOM 2215 N N . ASP A 1 284 ? 10.535 -6.483 -23.42 1 93.78 284 ASP A N 1
ATOM 2216 C CA . ASP A 1 284 ? 11.213 -7.734 -23.094 1 93.78 284 ASP A CA 1
ATOM 2217 C C . ASP A 1 284 ? 10.32 -8.64 -22.25 1 93.78 284 ASP A C 1
ATOM 2219 O O . ASP A 1 284 ? 10.277 -9.853 -22.465 1 93.78 284 ASP A O 1
ATOM 2223 N N . ARG A 1 285 ? 9.525 -8.094 -21.31 1 94.51 285 ARG A N 1
ATOM 2224 C CA . ARG A 1 285 ? 8.626 -8.869 -20.462 1 94.51 285 ARG A CA 1
ATOM 2225 C C . ARG A 1 285 ? 7.496 -9.485 -21.28 1 94.51 285 ARG A C 1
ATOM 2227 O O . ARG A 1 285 ? 7.056 -10.602 -21 1 94.51 285 ARG A O 1
ATOM 2234 N N . LEU A 1 286 ? 7.101 -8.798 -22.306 1 94.97 286 LEU A N 1
ATOM 2235 C CA . LEU A 1 286 ? 5.995 -9.276 -23.129 1 94.97 286 LEU A CA 1
ATOM 2236 C C . LEU A 1 286 ? 6.393 -10.532 -23.897 1 94.97 286 LEU A C 1
ATOM 2238 O O . LEU A 1 286 ? 5.532 -11.243 -24.421 1 94.97 286 LEU A O 1
ATOM 2242 N N . GLN A 1 287 ? 7.665 -10.79 -23.966 1 93.05 287 GLN A N 1
ATOM 2243 C CA . GLN A 1 287 ? 8.146 -11.985 -24.651 1 93.05 287 GLN A CA 1
ATOM 2244 C C . GLN A 1 287 ? 7.973 -13.226 -23.779 1 93.05 287 GLN A C 1
ATOM 2246 O O . GLN A 1 287 ? 8.099 -14.353 -24.263 1 93.05 287 GLN A O 1
ATOM 2251 N N . ILE A 1 288 ? 7.709 -13.05 -22.542 1 94.52 288 ILE A N 1
ATOM 2252 C CA . ILE A 1 288 ? 7.524 -14.15 -21.602 1 94.52 288 ILE A CA 1
ATOM 2253 C C . ILE A 1 288 ? 6.078 -14.638 -21.656 1 94.52 288 ILE A C 1
ATOM 2255 O O . ILE A 1 288 ? 5.149 -13.877 -21.378 1 94.52 288 ILE A O 1
ATOM 2259 N N . PRO A 1 289 ? 5.805 -15.87 -21.856 1 96.02 289 PRO A N 1
ATOM 2260 C CA . PRO A 1 289 ? 4.484 -16.377 -22.233 1 96.02 289 PRO A CA 1
ATOM 2261 C C . PRO A 1 289 ? 3.416 -16.078 -21.183 1 96.02 289 PRO A C 1
ATOM 2263 O O . PRO A 1 289 ? 2.331 -15.596 -21.521 1 96.02 289 PRO A O 1
ATOM 2266 N N . PRO A 1 290 ? 3.694 -16.319 -19.849 1 97.15 290 PRO A N 1
ATOM 2267 C CA . PRO A 1 290 ? 2.639 -16.012 -18.881 1 97.15 290 PRO A CA 1
ATOM 2268 C C . PRO A 1 290 ? 2.297 -14.525 -18.832 1 97.15 290 PRO A C 1
ATOM 2270 O O . PRO A 1 290 ? 1.141 -14.16 -18.603 1 97.15 290 PRO A O 1
ATOM 2273 N N . ILE A 1 291 ? 3.258 -13.661 -19.048 1 97.9 291 ILE A N 1
ATOM 2274 C CA . ILE A 1 291 ? 3.035 -12.22 -19.05 1 97.9 291 ILE A CA 1
ATOM 2275 C C . ILE A 1 291 ? 2.221 -11.825 -20.281 1 97.9 291 ILE A C 1
ATOM 2277 O O . ILE A 1 291 ? 1.252 -11.07 -20.175 1 97.9 291 ILE A O 1
ATOM 2281 N N . HIS A 1 292 ? 2.641 -12.377 -21.405 1 97.74 292 HIS A N 1
ATOM 2282 C CA . HIS A 1 292 ? 1.922 -12.116 -22.647 1 97.74 292 HIS A CA 1
ATOM 2283 C C . HIS A 1 292 ? 0.472 -12.577 -22.551 1 97.74 292 HIS A C 1
ATOM 2285 O O . HIS A 1 292 ? -0.438 -11.877 -23.003 1 97.74 292 HIS A O 1
ATOM 2291 N N . HIS A 1 293 ? 0.316 -13.722 -22.02 1 98.1 293 HIS A N 1
ATOM 2292 C CA . HIS A 1 293 ? -1.033 -14.256 -21.878 1 98.1 293 HIS A CA 1
ATOM 2293 C C . HIS A 1 293 ? -1.892 -13.358 -20.995 1 98.1 293 HIS A C 1
ATOM 2295 O O . HIS A 1 293 ? -3.039 -13.058 -21.335 1 98.1 293 HIS A O 1
ATOM 2301 N N . PHE A 1 294 ? -1.367 -12.922 -19.823 1 98.55 294 PHE A N 1
ATOM 2302 C CA . PHE A 1 294 ? -2.092 -12.021 -18.935 1 98.55 294 PHE A CA 1
ATOM 2303 C C . PHE A 1 294 ? -2.423 -10.713 -19.644 1 98.55 294 PHE A C 1
ATOM 2305 O O . PHE A 1 294 ? -3.536 -10.199 -19.519 1 98.55 294 PHE A O 1
ATOM 2312 N N . TRP A 1 295 ? -1.471 -10.197 -20.381 1 98.59 295 TRP A N 1
ATOM 2313 C CA . TRP A 1 295 ? -1.657 -8.991 -21.182 1 98.59 295 TRP A CA 1
ATOM 2314 C C . TRP A 1 295 ? -2.857 -9.134 -22.111 1 98.59 295 TRP A C 1
ATOM 2316 O O . TRP A 1 295 ? -3.721 -8.255 -22.16 1 98.59 295 TRP A O 1
ATOM 2326 N N . GLN A 1 296 ? -2.964 -10.218 -22.765 1 98.45 296 GLN A N 1
ATOM 2327 C CA . GLN A 1 296 ? -4.042 -10.466 -23.717 1 98.45 296 GLN A CA 1
ATOM 2328 C C . GLN A 1 296 ? -5.382 -10.62 -23.002 1 98.45 296 GLN A C 1
ATOM 2330 O O . GLN A 1 296 ? -6.404 -10.116 -23.472 1 98.45 296 GLN A O 1
ATOM 2335 N N . LEU A 1 297 ? -5.37 -11.308 -21.903 1 98.39 297 LEU A N 1
ATOM 2336 C CA . LEU A 1 297 ? -6.597 -11.479 -21.132 1 98.39 297 LEU A CA 1
ATOM 2337 C C . LEU A 1 297 ? -7.175 -10.129 -20.722 1 98.39 297 LEU A C 1
ATOM 2339 O O . LEU A 1 297 ? -8.382 -9.906 -20.833 1 98.39 297 LEU A O 1
ATOM 2343 N N . VAL A 1 298 ? -6.297 -9.274 -20.216 1 98.59 298 VAL A N 1
ATOM 2344 C CA . VAL A 1 298 ? -6.749 -7.958 -19.778 1 98.59 298 VAL A CA 1
ATOM 2345 C C . VAL A 1 298 ? -7.298 -7.177 -20.969 1 98.59 298 VAL A C 1
ATOM 2347 O O . VAL A 1 298 ? -8.388 -6.605 -20.895 1 98.59 298 VAL A O 1
ATOM 2350 N N . ARG A 1 299 ? -6.566 -7.149 -22.038 1 97.48 299 ARG A N 1
ATOM 2351 C CA . ARG A 1 299 ? -6.941 -6.415 -23.243 1 97.48 299 ARG A CA 1
ATOM 2352 C C . ARG A 1 299 ? -8.314 -6.85 -23.744 1 97.48 299 ARG A C 1
ATOM 2354 O O . ARG A 1 299 ? -9.112 -6.019 -24.183 1 97.48 299 ARG A O 1
ATOM 2361 N N . GLU A 1 300 ? -8.633 -8.056 -23.627 1 96.98 300 GLU A N 1
ATOM 2362 C CA . GLU A 1 300 ? -9.841 -8.632 -24.211 1 96.98 300 GLU A CA 1
ATOM 2363 C C . GLU A 1 300 ? -11.034 -8.483 -23.27 1 96.98 300 GLU A C 1
ATOM 2365 O O . GLU A 1 300 ? -12.185 -8.578 -23.7 1 96.98 300 GLU A O 1
ATOM 2370 N N . ASN A 1 301 ? -10.762 -8.216 -21.995 1 96.75 301 ASN A N 1
ATOM 2371 C CA . ASN A 1 301 ? -11.869 -8.344 -21.052 1 96.75 301 ASN A CA 1
ATOM 2372 C C . ASN A 1 301 ? -12.099 -7.049 -20.279 1 96.75 301 ASN A C 1
ATOM 2374 O O . ASN A 1 301 ? -13.083 -6.924 -19.548 1 96.75 301 ASN A O 1
ATOM 2378 N N . ILE A 1 302 ? -11.19 -6.122 -20.392 1 95.65 302 ILE A N 1
ATOM 2379 C CA . ILE A 1 302 ? -11.316 -4.878 -19.64 1 95.65 302 ILE A CA 1
ATOM 2380 C C . ILE A 1 302 ? -11.436 -3.702 -20.606 1 95.65 302 ILE A C 1
ATOM 2382 O O . ILE A 1 302 ? -10.59 -3.525 -21.487 1 95.65 302 ILE A O 1
ATOM 2386 N N . PRO A 1 303 ? -12.395 -2.819 -20.513 1 89.88 303 PRO A N 1
ATOM 2387 C CA . PRO A 1 303 ? -13.443 -2.871 -19.491 1 89.88 303 PRO A CA 1
ATOM 2388 C C . PRO A 1 303 ? -14.526 -3.899 -19.81 1 89.88 303 PRO A C 1
ATOM 2390 O O . PRO A 1 303 ? -14.665 -4.318 -20.962 1 89.88 303 PRO A O 1
ATOM 2393 N N . PRO A 1 304 ? -15.174 -4.274 -18.634 1 83.23 304 PRO A N 1
ATOM 2394 C CA . PRO A 1 304 ? -16.224 -5.259 -18.904 1 83.23 304 PRO A CA 1
ATOM 2395 C C . PRO A 1 304 ? -17.309 -4.723 -19.835 1 83.23 304 PRO A C 1
ATOM 2397 O O . PRO A 1 304 ? -17.549 -3.514 -19.878 1 83.23 304 PRO A O 1
ATOM 2400 N N . GLN A 1 305 ? -17.796 -5.515 -20.658 1 67.73 305 GLN A N 1
ATOM 2401 C CA . GLN A 1 305 ? -18.812 -5.154 -21.641 1 67.73 305 GLN A CA 1
ATOM 2402 C C . GLN A 1 305 ? -19.988 -4.442 -20.979 1 67.73 305 GLN A C 1
ATOM 2404 O O . GLN A 1 305 ? -20.518 -3.47 -21.523 1 67.73 305 GLN A O 1
ATOM 2409 N N . VAL A 1 306 ? -20.436 -4.849 -19.797 1 54.19 306 VAL A N 1
ATOM 2410 C CA . VAL A 1 306 ? -21.608 -4.249 -19.169 1 54.19 306 VAL A CA 1
ATOM 2411 C C . VAL A 1 306 ? -21.286 -2.822 -18.73 1 54.19 306 VAL A C 1
ATOM 2413 O O . VAL A 1 306 ? -22.163 -1.955 -18.722 1 54.19 306 VAL A O 1
ATOM 2416 N N . ALA A 1 307 ? -20.202 -2.579 -18.174 1 54.04 307 ALA A N 1
ATOM 2417 C CA . ALA A 1 307 ? -19.811 -1.253 -17.701 1 54.04 307 ALA A CA 1
ATOM 2418 C C . ALA A 1 307 ? -19.846 -0.233 -18.836 1 54.04 307 ALA A C 1
ATOM 2420 O O . ALA A 1 307 ? -20.198 0.929 -18.623 1 54.04 307 ALA A O 1
ATOM 2421 N N . LEU A 1 308 ? -19.399 -0.552 -20.034 1 46.68 308 LEU A N 1
ATOM 2422 C CA . LEU A 1 308 ? -19.443 0.302 -21.216 1 46.68 308 LEU A CA 1
ATOM 2423 C C . LEU A 1 308 ? -20.878 0.705 -21.542 1 46.68 308 LEU A C 1
ATOM 2425 O O . LEU A 1 308 ? -21.12 1.811 -22.03 1 46.68 308 LEU A O 1
ATOM 2429 N N . GLU A 1 309 ? -21.729 -0.079 -21.245 1 42.04 309 GLU A N 1
ATOM 2430 C CA . GLU A 1 309 ? -23.112 0.261 -21.568 1 42.04 309 GLU A CA 1
ATOM 2431 C C . GLU A 1 309 ? -23.652 1.329 -20.622 1 42.04 309 GLU A C 1
ATOM 2433 O O . GLU A 1 309 ? -24.453 2.175 -21.025 1 42.04 309 GLU A O 1
ATOM 2438 N N . ARG A 1 310 ? -23.291 1.356 -19.339 1 45.04 310 ARG A N 1
ATOM 2439 C CA . ARG A 1 310 ? -23.867 2.288 -18.375 1 45.04 310 ARG A CA 1
ATOM 2440 C C . ARG A 1 310 ? -23.129 3.622 -18.395 1 45.04 310 ARG A C 1
ATOM 2442 O O . ARG A 1 310 ? -23.59 4.601 -17.804 1 45.04 310 ARG A O 1
ATOM 2449 N N . SER A 1 311 ? -21.864 3.698 -18.636 1 44.95 311 SER A N 1
ATOM 2450 C CA . SER A 1 311 ? -21.162 4.976 -18.704 1 44.95 311 SER A CA 1
ATOM 2451 C C . SER A 1 311 ? -21.728 5.86 -19.809 1 44.95 311 SER A C 1
ATOM 2453 O O . SER A 1 311 ? -21.505 7.072 -19.817 1 44.95 311 SER A O 1
ATOM 2455 N N . ALA A 1 312 ? -22.402 5.31 -20.888 1 39.62 312 ALA A N 1
ATOM 2456 C CA . ALA A 1 312 ? -23.008 6.063 -21.982 1 39.62 312 ALA A CA 1
ATOM 2457 C C . ALA A 1 312 ? -24.34 6.674 -21.557 1 39.62 312 ALA A C 1
ATOM 2459 O O . ALA A 1 312 ? -24.914 7.493 -22.278 1 39.62 312 ALA A O 1
ATOM 2460 N N . CYS A 1 313 ? -25.029 6.154 -20.606 1 33.08 313 CYS A N 1
ATOM 2461 C CA . CYS A 1 313 ? -26.295 6.791 -20.26 1 33.08 313 CYS A CA 1
ATOM 2462 C C . CYS A 1 313 ? -26.096 7.851 -19.183 1 33.08 313 CYS A C 1
ATOM 2464 O O . CYS A 1 313 ? -25.332 7.647 -18.238 1 33.08 313 CYS A O 1
ATOM 2466 N N . MET B 1 1 ? 32.775 27.086 22.033 1 75.63 1 MET B N 1
ATOM 2467 C CA . MET B 1 1 ? 31.9 28.102 21.455 1 75.63 1 MET B CA 1
ATOM 2468 C C . MET B 1 1 ? 30.467 27.928 21.945 1 75.63 1 MET B C 1
ATOM 2470 O O . MET B 1 1 ? 29.968 26.805 22.032 1 75.63 1 MET B O 1
ATOM 2474 N N . ARG B 1 2 ? 29.997 29.052 22.525 1 86.51 2 ARG B N 1
ATOM 2475 C CA . ARG B 1 2 ? 28.631 29.094 23.037 1 86.51 2 ARG B CA 1
ATOM 2476 C C . ARG B 1 2 ? 27.752 29.998 22.179 1 86.51 2 ARG B C 1
ATOM 2478 O O . ARG B 1 2 ? 28.241 30.951 21.569 1 86.51 2 ARG B O 1
ATOM 2485 N N . LEU B 1 3 ? 26.473 29.701 22.169 1 91.57 3 LEU B N 1
ATOM 2486 C CA . LEU B 1 3 ? 25.531 30.456 21.349 1 91.57 3 LEU B CA 1
ATOM 2487 C C . LEU B 1 3 ? 25.477 31.915 21.788 1 91.57 3 LEU B C 1
ATOM 2489 O O . LEU B 1 3 ? 25.311 32.812 20.957 1 91.57 3 LEU B O 1
ATOM 2493 N N . GLU B 1 4 ? 25.737 32.17 23.037 1 92.85 4 GLU B N 1
ATOM 2494 C CA . GLU B 1 4 ? 25.706 33.522 23.587 1 92.85 4 GLU B CA 1
ATOM 2495 C C . GLU B 1 4 ? 26.833 34.376 23.014 1 92.85 4 GLU B C 1
ATOM 2497 O O . GLU B 1 4 ? 26.674 35.586 22.837 1 92.85 4 GLU B O 1
ATOM 2502 N N . GLN B 1 5 ? 27.876 33.676 22.711 1 93.92 5 GLN B N 1
ATOM 2503 C CA . GLN B 1 5 ? 29.004 34.383 22.115 1 93.92 5 GLN B CA 1
ATOM 2504 C C . GLN B 1 5 ? 28.664 34.879 20.712 1 93.92 5 GLN B C 1
ATOM 2506 O O . GLN B 1 5 ? 28.986 36.014 20.355 1 93.92 5 GLN B O 1
ATOM 2511 N N . LEU B 1 6 ? 27.992 34.028 20.026 1 94.97 6 LEU B N 1
ATOM 2512 C CA . LEU B 1 6 ? 27.574 34.4 18.679 1 94.97 6 LEU B CA 1
ATOM 2513 C C . LEU B 1 6 ? 26.508 35.491 18.723 1 94.97 6 LEU B C 1
ATOM 2515 O O . LEU B 1 6 ? 26.515 36.405 17.895 1 94.97 6 LEU B O 1
ATOM 2519 N N . GLN B 1 7 ? 25.634 35.441 19.702 1 95.86 7 GLN B N 1
ATOM 2520 C CA . GLN B 1 7 ? 24.609 36.464 19.884 1 95.86 7 GLN B CA 1
ATOM 2521 C C . GLN B 1 7 ? 25.233 37.808 20.25 1 95.86 7 GLN B C 1
ATOM 2523 O O . GLN B 1 7 ? 24.808 38.851 19.749 1 95.86 7 GLN B O 1
ATOM 2528 N N . ALA B 1 8 ? 26.247 37.706 21.053 1 95.89 8 ALA B N 1
ATOM 2529 C CA . ALA B 1 8 ? 26.978 38.917 21.418 1 95.89 8 ALA B CA 1
ATOM 2530 C C . ALA B 1 8 ? 27.656 39.536 20.199 1 95.89 8 ALA B C 1
ATOM 2532 O O . ALA B 1 8 ? 27.572 40.747 19.983 1 95.89 8 ALA B O 1
ATOM 2533 N N . PHE B 1 9 ? 28.22 38.721 19.47 1 96.38 9 PHE B N 1
ATOM 2534 C CA . PHE B 1 9 ? 28.892 39.145 18.247 1 96.38 9 PHE B CA 1
ATOM 2535 C C . PHE B 1 9 ? 27.914 39.835 17.303 1 96.38 9 PHE B C 1
ATOM 2537 O O . PHE B 1 9 ? 28.185 40.933 16.814 1 96.38 9 PHE B O 1
ATOM 2544 N N . LEU B 1 10 ? 26.791 39.223 17.1 1 97.29 10 LEU B N 1
ATOM 2545 C CA . LEU B 1 10 ? 25.775 39.768 16.207 1 97.29 10 LEU B CA 1
ATOM 2546 C C . LEU B 1 10 ? 25.218 41.079 16.751 1 97.29 10 LEU B C 1
ATOM 2548 O O . LEU B 1 10 ? 24.957 42.012 15.988 1 97.29 10 LEU B O 1
ATOM 2552 N N . ALA B 1 11 ? 25.079 41.172 18.062 1 96.78 11 ALA B N 1
ATOM 2553 C CA . ALA B 1 11 ? 24.565 42.384 18.695 1 96.78 11 ALA B CA 1
ATOM 2554 C C . ALA B 1 11 ? 25.522 43.556 18.493 1 96.78 11 ALA B C 1
ATOM 2556 O O . ALA B 1 11 ? 25.091 44.672 18.195 1 96.78 11 ALA B O 1
ATOM 2557 N N . ILE B 1 12 ? 26.785 43.285 18.571 1 96.12 12 ILE B N 1
ATOM 2558 C CA . ILE B 1 12 ? 27.779 44.333 18.364 1 96.12 12 ILE B CA 1
ATOM 2559 C C . ILE B 1 12 ? 27.771 44.769 16.901 1 96.12 12 ILE B C 1
ATOM 2561 O O . ILE B 1 12 ? 27.822 45.965 16.604 1 96.12 12 ILE B O 1
ATOM 2565 N N . ALA B 1 13 ? 27.666 43.786 16.115 1 95.64 13 ALA B N 1
ATOM 2566 C CA . ALA B 1 13 ? 27.655 44.096 14.688 1 95.64 13 ALA B CA 1
ATOM 2567 C C . ALA B 1 13 ? 26.445 44.952 14.323 1 95.64 13 ALA B C 1
ATOM 2569 O O . ALA B 1 13 ? 26.545 45.853 13.486 1 95.64 13 ALA B O 1
ATOM 2570 N N . ASP B 1 14 ? 25.367 44.721 14.906 1 95.73 14 ASP B N 1
ATOM 2571 C CA . ASP B 1 14 ? 24.116 45.41 14.607 1 95.73 14 ASP B CA 1
ATOM 2572 C C . ASP B 1 14 ? 24.102 46.811 15.213 1 95.73 14 ASP B C 1
ATOM 2574 O O . ASP B 1 14 ? 23.61 47.757 14.594 1 95.73 14 ASP B O 1
ATOM 2578 N N . THR B 1 15 ? 24.646 46.917 16.433 1 94.34 15 THR B N 1
ATOM 2579 C CA . THR B 1 15 ? 24.515 48.16 17.185 1 94.34 15 THR B CA 1
ATOM 2580 C C . THR B 1 15 ? 25.738 49.049 16.979 1 94.34 15 THR B C 1
ATOM 2582 O O . THR B 1 15 ? 25.696 50.247 17.264 1 94.34 15 THR B O 1
ATOM 2585 N N . GLY B 1 16 ? 26.857 48.407 16.617 1 93.15 16 GLY B N 1
ATOM 2586 C CA . GLY B 1 16 ? 28.094 49.134 16.377 1 93.15 16 GLY B CA 1
ATOM 2587 C C . GLY B 1 16 ? 28.856 49.45 17.651 1 93.15 16 GLY B C 1
ATOM 2588 O O . GLY B 1 16 ? 29.824 50.213 17.627 1 93.15 16 GLY B O 1
ATOM 2589 N N . SER B 1 17 ? 28.336 48.908 18.809 1 94.21 17 SER B N 1
ATOM 2590 C CA . SER B 1 17 ? 29.013 49.213 20.065 1 94.21 17 SER B CA 1
ATOM 2591 C C . SER B 1 17 ? 28.8 48.104 21.09 1 94.21 17 SER B C 1
ATOM 2593 O O . SER B 1 17 ? 27.807 47.376 21.029 1 94.21 17 SER B O 1
ATOM 2595 N N . PHE B 1 18 ? 29.731 47.971 22.059 1 94.73 18 PHE B N 1
ATOM 2596 C CA . PHE B 1 18 ? 29.651 46.993 23.137 1 94.73 18 PHE B CA 1
ATOM 2597 C C . PHE B 1 18 ? 28.547 47.36 24.121 1 94.73 18 PHE B C 1
ATOM 2599 O O . PHE B 1 18 ? 27.833 46.486 24.616 1 94.73 18 PHE B O 1
ATOM 2606 N N . GLN B 1 19 ? 28.415 48.652 24.235 1 93.8 19 GLN B N 1
ATOM 2607 C CA . GLN B 1 19 ? 27.362 49.124 25.128 1 93.8 19 GLN B CA 1
ATOM 2608 C C . GLN B 1 19 ? 25.981 48.89 24.522 1 93.8 19 GLN B C 1
ATOM 2610 O O . GLN B 1 19 ? 25.052 48.48 25.221 1 93.8 19 GLN B O 1
ATOM 2615 N N . GLY B 1 20 ? 25.917 49.189 23.311 1 94.87 20 GLY B N 1
ATOM 2616 C CA . GLY B 1 20 ? 24.667 48.915 22.62 1 94.87 20 GLY B CA 1
ATOM 2617 C C . GLY B 1 20 ? 24.297 47.444 22.617 1 94.87 20 GLY B C 1
ATOM 2618 O O . GLY B 1 20 ? 23.128 47.092 22.786 1 94.87 20 GLY B O 1
ATOM 2619 N N . ALA B 1 21 ? 25.287 46.575 22.393 1 96.28 21 ALA B N 1
ATOM 2620 C CA . ALA B 1 21 ? 25.089 45.128 22.423 1 96.28 21 ALA B CA 1
ATOM 2621 C C . ALA B 1 21 ? 24.636 44.665 23.804 1 96.28 21 ALA B C 1
ATOM 2623 O O . ALA B 1 21 ? 23.777 43.788 23.921 1 96.28 21 ALA B O 1
ATOM 2624 N N . ALA B 1 22 ? 25.206 45.227 24.819 1 96.16 22 ALA B N 1
ATOM 2625 C CA . ALA B 1 22 ? 24.844 44.889 26.193 1 96.16 22 ALA B CA 1
ATOM 2626 C C . ALA B 1 22 ? 23.372 45.186 26.461 1 96.16 22 ALA B C 1
ATOM 2628 O O . ALA B 1 22 ? 22.667 44.371 27.06 1 96.16 22 ALA B O 1
ATOM 2629 N N . ARG B 1 23 ? 22.897 46.292 25.944 1 96.15 23 ARG B N 1
ATOM 2630 C CA . ARG B 1 23 ? 21.496 46.674 26.093 1 96.15 23 ARG B CA 1
ATOM 2631 C C . ARG B 1 23 ? 20.584 45.718 25.332 1 96.15 23 ARG B C 1
ATOM 2633 O O . ARG B 1 23 ? 19.565 45.269 25.863 1 96.15 23 ARG B O 1
ATOM 2640 N N . LYS B 1 24 ? 21.059 45.374 24.169 1 94.92 24 LYS B N 1
ATOM 2641 C CA . LYS B 1 24 ? 20.255 44.517 23.303 1 94.92 24 LYS B CA 1
ATOM 2642 C C . LYS B 1 24 ? 20.137 43.109 23.88 1 94.92 24 LYS B C 1
ATOM 2644 O O . LYS B 1 24 ? 19.076 42.486 23.8 1 94.92 24 LYS B O 1
ATOM 2649 N N . CYS B 1 25 ? 21.226 42.631 24.472 1 94.77 25 CYS B N 1
ATOM 2650 C CA . CYS B 1 25 ? 21.267 41.272 25.001 1 94.77 25 CYS B CA 1
ATOM 2651 C C . CYS B 1 25 ? 20.857 41.245 26.468 1 94.77 25 CYS B C 1
ATOM 2653 O O . CYS B 1 25 ? 20.822 40.18 27.087 1 94.77 25 CYS B O 1
ATOM 2655 N N . SER B 1 26 ? 20.662 42.407 27.111 1 95.31 26 SER B N 1
ATOM 2656 C CA . SER B 1 26 ? 20.256 42.548 28.505 1 95.31 26 SER B CA 1
ATOM 2657 C C . SER B 1 26 ? 21.316 41.99 29.449 1 95.31 26 SER B C 1
ATOM 2659 O O . SER B 1 26 ? 21.001 41.22 30.359 1 95.31 26 SER B O 1
ATOM 2661 N N . VAL B 1 27 ? 22.506 42.272 29.15 1 95.8 27 VAL B N 1
ATOM 2662 C CA . VAL B 1 27 ? 23.639 41.914 29.998 1 95.8 27 VAL B CA 1
ATOM 2663 C C . VAL B 1 27 ? 24.558 43.121 30.169 1 95.8 27 VAL B C 1
ATOM 2665 O O . VAL B 1 27 ? 24.271 44.206 29.656 1 95.8 27 VAL B O 1
ATOM 2668 N N . THR B 1 28 ? 25.583 42.991 30.913 1 96.25 28 THR B N 1
ATOM 2669 C CA . THR B 1 28 ? 26.531 44.08 31.123 1 96.25 28 THR B CA 1
ATOM 2670 C C . THR B 1 28 ? 27.545 44.141 29.984 1 96.25 28 THR B C 1
ATOM 2672 O O . THR B 1 28 ? 27.759 43.15 29.283 1 96.25 28 THR B O 1
ATOM 2675 N N . GLN B 1 29 ? 28.033 45.293 29.85 1 94.31 29 GLN B N 1
ATOM 2676 C CA . GLN B 1 29 ? 29.072 45.464 28.839 1 94.31 29 GLN B CA 1
ATOM 2677 C C . GLN B 1 29 ? 30.262 44.55 29.113 1 94.31 29 GLN B C 1
ATOM 2679 O O . GLN B 1 29 ? 30.893 44.046 28.181 1 94.31 29 GLN B O 1
ATOM 2684 N N . SER B 1 30 ? 30.555 44.306 30.352 1 96.26 30 SER B N 1
ATOM 2685 C CA . SER B 1 30 ? 31.651 43.411 30.71 1 96.26 30 SER B CA 1
ATOM 2686 C C . SER B 1 30 ? 31.376 41.986 30.24 1 96.26 30 SER B C 1
ATOM 2688 O O . SER B 1 30 ? 32.287 41.29 29.786 1 96.26 30 SER B O 1
ATOM 2690 N N . THR B 1 31 ? 30.137 41.584 30.372 1 95.74 31 THR B N 1
ATOM 2691 C CA . THR B 1 31 ? 29.734 40.257 29.918 1 95.74 31 THR B CA 1
ATOM 2692 C C . THR B 1 31 ? 29.901 40.13 28.406 1 95.74 31 THR B C 1
ATOM 2694 O O . THR B 1 31 ? 30.45 39.141 27.918 1 95.74 31 THR B O 1
ATOM 2697 N N . ILE B 1 32 ? 29.476 41.123 27.66 1 96.27 32 ILE B N 1
ATOM 2698 C CA . ILE B 1 32 ? 29.617 41.149 26.208 1 96.27 32 ILE B CA 1
ATOM 2699 C C . ILE B 1 32 ? 31.095 41.07 25.832 1 96.27 32 ILE B C 1
ATOM 2701 O O . ILE B 1 32 ? 31.478 40.294 24.953 1 96.27 32 ILE B O 1
ATOM 2705 N N . SER B 1 33 ? 31.907 41.825 26.492 1 95.5 33 SER B N 1
ATOM 2706 C CA . SER B 1 33 ? 33.339 41.857 26.212 1 95.5 33 SER B CA 1
ATOM 2707 C C . SER B 1 33 ? 33.979 40.492 26.446 1 95.5 33 SER B C 1
ATOM 2709 O O . SER B 1 33 ? 34.762 40.019 25.62 1 95.5 33 SER B O 1
ATOM 2711 N N . ARG B 1 34 ? 33.505 39.908 27.505 1 95.42 34 ARG B N 1
ATOM 2712 C CA . ARG B 1 34 ? 34.039 38.589 27.829 1 95.42 34 ARG B CA 1
ATOM 2713 C C . ARG B 1 34 ? 33.617 37.557 26.789 1 95.42 34 ARG B C 1
ATOM 2715 O O . ARG B 1 34 ? 34.411 36.698 26.402 1 95.42 34 ARG B O 1
ATOM 2722 N N . GLN B 1 35 ? 32.438 37.591 26.394 1 95.61 35 GLN B N 1
ATOM 2723 C CA . GLN B 1 35 ? 31.915 36.669 25.39 1 95.61 35 GLN B CA 1
ATOM 2724 C C . GLN B 1 35 ? 32.668 36.808 24.07 1 95.61 35 GLN B C 1
ATOM 2726 O O . GLN B 1 35 ? 33.024 35.808 23.444 1 95.61 35 GLN B O 1
ATOM 2731 N N . ILE B 1 36 ? 32.952 38 23.702 1 95.58 36 ILE B N 1
ATOM 2732 C CA . ILE B 1 36 ? 33.648 38.258 22.447 1 95.58 36 ILE B CA 1
ATOM 2733 C C . ILE B 1 36 ? 35.101 37.802 22.559 1 95.58 36 ILE B C 1
ATOM 2735 O O . ILE B 1 36 ? 35.644 37.202 21.629 1 95.58 36 ILE B O 1
ATOM 2739 N N . GLN B 1 37 ? 35.669 38.099 23.676 1 95.14 37 GLN B N 1
ATOM 2740 C CA . GLN B 1 37 ? 37.046 37.666 23.892 1 95.14 37 GLN B CA 1
ATOM 2741 C C . GLN B 1 37 ? 37.164 36.147 23.813 1 95.14 37 GLN B C 1
ATOM 2743 O O . GLN B 1 37 ? 38.103 35.623 23.211 1 95.14 37 GLN B O 1
ATOM 2748 N N . ALA B 1 38 ? 36.197 35.575 24.458 1 95.41 38 ALA B N 1
ATOM 2749 C CA . ALA B 1 38 ? 36.181 34.115 24.427 1 95.41 38 ALA B CA 1
ATOM 2750 C C . ALA B 1 38 ? 35.994 33.598 23.003 1 95.41 38 ALA B C 1
ATOM 2752 O O . ALA B 1 38 ? 36.655 32.642 22.591 1 95.41 38 ALA B O 1
ATOM 2753 N N . LEU B 1 39 ? 35.149 34.196 22.171 1 95.35 39 LEU B N 1
ATOM 2754 C CA . LEU B 1 39 ? 34.901 33.817 20.784 1 95.35 39 LEU B CA 1
ATOM 2755 C C . LEU B 1 39 ? 36.147 34.029 19.932 1 95.35 39 LEU B C 1
ATOM 2757 O O . LEU B 1 39 ? 36.51 33.165 19.13 1 95.35 39 LEU B O 1
ATOM 2761 N N . GLU B 1 40 ? 36.784 35.15 20.165 1 95.4 40 GLU B N 1
ATOM 2762 C CA . GLU B 1 40 ? 38.014 35.463 19.443 1 95.4 40 GLU B CA 1
ATOM 2763 C C . GLU B 1 40 ? 39.131 34.491 19.81 1 95.4 40 GLU B C 1
ATOM 2765 O O . GLU B 1 40 ? 39.917 34.087 18.95 1 95.4 40 GLU B O 1
ATOM 2770 N N . ALA B 1 41 ? 39.087 34.134 21.085 1 94.22 41 ALA B N 1
ATOM 2771 C CA . ALA B 1 41 ? 40.081 33.165 21.539 1 94.22 41 ALA B CA 1
ATOM 2772 C C . ALA B 1 41 ? 39.871 31.81 20.87 1 94.22 41 ALA B C 1
ATOM 2774 O O . ALA B 1 41 ? 40.833 31.158 20.458 1 94.22 41 ALA B O 1
ATOM 2775 N N . ASP B 1 42 ? 38.68 31.421 20.708 1 91.72 42 ASP B N 1
ATOM 2776 C CA . ASP B 1 42 ? 38.332 30.153 20.074 1 91.72 42 ASP B CA 1
ATOM 2777 C C . ASP B 1 42 ? 38.711 30.157 18.595 1 91.72 42 ASP B C 1
ATOM 2779 O O . ASP B 1 42 ? 39.157 29.14 18.06 1 91.72 42 ASP B O 1
ATOM 2783 N N . LEU B 1 43 ? 38.537 31.34 17.975 1 93.08 43 LEU B N 1
ATOM 2784 C CA . LEU B 1 43 ? 38.752 31.45 16.536 1 93.08 43 LEU B CA 1
ATOM 2785 C C . LEU B 1 43 ? 40.195 31.84 16.231 1 93.08 43 LEU B C 1
ATOM 2787 O O . LEU B 1 43 ? 40.656 31.691 15.097 1 93.08 43 LEU B O 1
ATOM 2791 N N . GLY B 1 44 ? 40.812 32.4 17.276 1 94.38 44 GLY B N 1
ATOM 2792 C CA . GLY B 1 44 ? 42.208 32.784 17.144 1 94.38 44 GLY B CA 1
ATOM 2793 C C . GLY B 1 44 ? 42.397 34.114 16.439 1 94.38 44 GLY B C 1
ATOM 2794 O O . GLY B 1 44 ? 43.512 34.461 16.045 1 94.38 44 GLY B O 1
ATOM 2795 N N . LEU B 1 45 ? 41.32 34.776 16.169 1 94.87 45 LEU B N 1
ATOM 2796 C CA . LEU B 1 45 ? 41.344 36.061 15.478 1 94.87 45 LEU B CA 1
ATOM 2797 C C . LEU B 1 45 ? 40.434 37.069 16.172 1 94.87 45 LEU B C 1
ATOM 2799 O O . LEU B 1 45 ? 39.405 36.695 16.738 1 94.87 45 LEU B O 1
ATOM 2803 N N . GLU B 1 46 ? 40.846 38.29 16.078 1 95.06 46 GLU B N 1
ATOM 2804 C CA . GLU B 1 46 ? 39.944 39.346 16.528 1 95.06 46 GLU B CA 1
ATOM 2805 C C . GLU B 1 46 ? 38.823 39.581 15.52 1 95.06 46 GLU B C 1
ATOM 2807 O O . GLU B 1 46 ? 39.048 39.527 14.309 1 95.06 46 GLU B O 1
ATOM 2812 N N . LEU B 1 47 ? 37.686 39.855 16.103 1 96.47 47 LEU B N 1
ATOM 2813 C CA . LEU B 1 47 ? 36.524 39.989 15.232 1 96.47 47 LEU B CA 1
ATOM 2814 C C . LEU B 1 47 ? 36.132 41.454 15.069 1 96.47 47 LEU B C 1
ATOM 2816 O O . LEU B 1 47 ? 35.406 41.807 14.137 1 96.47 47 LEU B O 1
ATOM 2820 N N . PHE B 1 48 ? 36.621 42.301 16.022 1 96.32 48 PHE B N 1
ATOM 2821 C CA . PHE B 1 48 ? 36.315 43.725 15.97 1 96.32 48 PHE B CA 1
ATOM 2822 C C . PHE B 1 48 ? 37.582 44.558 16.126 1 96.32 48 PHE B C 1
ATOM 2824 O O . PHE B 1 48 ? 38.485 44.187 16.879 1 96.32 48 PHE B O 1
ATOM 2831 N N . HIS B 1 49 ? 37.641 45.679 15.337 1 92.11 49 HIS B N 1
ATOM 2832 C CA . HIS B 1 49 ? 38.61 46.726 15.642 1 92.11 49 HIS B CA 1
ATOM 2833 C C . HIS B 1 49 ? 38.207 47.504 16.89 1 92.11 49 HIS B C 1
ATOM 2835 O O . HIS B 1 49 ? 37.047 47.899 17.032 1 92.11 49 HIS B O 1
ATOM 2841 N N . ARG B 1 50 ? 38.992 47.557 17.944 1 75.96 50 ARG B N 1
ATOM 2842 C CA . ARG B 1 50 ? 38.63 48.067 19.262 1 75.96 50 ARG B CA 1
ATOM 2843 C C . ARG B 1 50 ? 38.921 49.559 19.372 1 75.96 50 ARG B C 1
ATOM 2845 O O . ARG B 1 50 ? 38.799 50.144 20.45 1 75.96 50 ARG B O 1
ATOM 2852 N N . THR B 1 51 ? 39.282 50.165 18.344 1 75.77 51 THR B N 1
ATOM 2853 C CA . THR B 1 51 ? 39.547 51.598 18.411 1 75.77 51 THR B CA 1
ATOM 2854 C C . THR B 1 51 ? 38.291 52.396 18.071 1 75.77 51 THR B C 1
ATOM 2856 O O . THR B 1 51 ? 37.835 52.388 16.926 1 75.77 51 THR B O 1
ATOM 2859 N N . GLY B 1 52 ? 37.529 53.038 19.087 1 74.98 52 GLY B N 1
ATOM 2860 C CA . GLY B 1 52 ? 36.336 53.84 18.866 1 74.98 52 GLY B CA 1
ATOM 2861 C C . GLY B 1 52 ? 35.081 53.006 18.691 1 74.98 52 GLY B C 1
ATOM 2862 O O . GLY B 1 52 ? 34.776 52.151 19.526 1 74.98 52 GLY B O 1
ATOM 2863 N N . GLN B 1 53 ? 34.443 53.236 17.518 1 83.1 53 GLN B N 1
ATOM 2864 C CA . GLN B 1 53 ? 33.271 52.448 17.149 1 83.1 53 GLN B CA 1
ATOM 2865 C C . GLN B 1 53 ? 33.669 51.04 16.717 1 83.1 53 GLN B C 1
ATOM 2867 O O . GLN B 1 53 ? 34.695 50.852 16.06 1 83.1 53 GLN B O 1
ATOM 2872 N N . ALA B 1 54 ? 32.924 50.061 17.229 1 89.6 54 ALA B N 1
ATOM 2873 C CA . ALA B 1 54 ? 33.244 48.673 16.903 1 89.6 54 ALA B CA 1
ATOM 2874 C C . ALA B 1 54 ? 33.01 48.39 15.421 1 89.6 54 ALA B C 1
ATOM 2876 O O . ALA B 1 54 ? 31.889 48.53 14.926 1 89.6 54 ALA B O 1
ATOM 2877 N N . LYS B 1 55 ? 34.077 48.135 14.661 1 93.8 55 LYS B N 1
ATOM 2878 C CA . LYS B 1 55 ? 34.023 47.756 13.252 1 93.8 55 LYS B CA 1
ATOM 2879 C C . LYS B 1 55 ? 34.551 46.34 13.043 1 93.8 55 LYS B C 1
ATOM 2881 O O . LYS B 1 55 ? 35.537 45.94 13.667 1 93.8 55 LYS B O 1
ATOM 2886 N N . LEU B 1 56 ? 33.949 45.67 12.215 1 95.31 56 LEU B N 1
ATOM 2887 C CA . LEU B 1 56 ? 34.327 44.285 11.955 1 95.31 56 LEU B CA 1
ATOM 2888 C C . LEU B 1 56 ? 35.714 44.209 11.325 1 95.31 56 LEU B C 1
ATOM 2890 O O . LEU B 1 56 ? 36.063 45.039 10.481 1 95.31 56 LEU B O 1
ATOM 2894 N N . THR B 1 57 ? 36.489 43.204 11.743 1 95.12 57 THR B N 1
ATOM 2895 C CA . THR B 1 57 ? 37.692 42.815 11.014 1 95.12 57 THR B CA 1
ATOM 2896 C C . THR B 1 57 ? 37.336 41.953 9.806 1 95.12 57 THR B C 1
ATOM 2898 O O . THR B 1 57 ? 36.16 41.684 9.553 1 95.12 57 THR B O 1
ATOM 2901 N N . LEU B 1 58 ? 38.245 41.55 9.089 1 94.83 58 LEU B N 1
ATOM 2902 C CA . LEU B 1 58 ? 38.014 40.615 7.994 1 94.83 58 LEU B CA 1
ATOM 2903 C C . LEU B 1 58 ? 37.417 39.31 8.51 1 94.83 58 LEU B C 1
ATOM 2905 O O . LEU B 1 58 ? 36.506 38.752 7.893 1 94.83 58 LEU B O 1
ATOM 2909 N N . ALA B 1 59 ? 37.92 38.858 9.606 1 95.16 59 ALA B N 1
ATOM 2910 C CA . ALA B 1 59 ? 37.395 37.653 10.244 1 95.16 59 ALA B CA 1
ATOM 2911 C C . ALA B 1 59 ? 35.954 37.858 10.701 1 95.16 59 ALA B C 1
ATOM 2913 O O . ALA B 1 59 ? 35.118 36.963 10.56 1 95.16 59 ALA B O 1
ATOM 2914 N N . GLY B 1 60 ? 35.706 39.033 11.249 1 95.86 60 GLY B N 1
ATOM 2915 C CA . GLY B 1 60 ? 34.348 39.362 11.65 1 95.86 60 GLY B CA 1
ATOM 2916 C C . GLY B 1 60 ? 33.371 39.382 10.49 1 95.86 60 GLY B C 1
ATOM 2917 O O . GLY B 1 60 ? 32.251 38.88 10.605 1 95.86 60 GLY B O 1
ATOM 2918 N N . GLU B 1 61 ? 33.804 39.847 9.396 1 96.34 61 GLU B N 1
ATOM 2919 C CA . GLU B 1 61 ? 32.976 39.918 8.195 1 96.34 61 GLU B CA 1
ATOM 2920 C C . GLU B 1 61 ? 32.658 38.525 7.66 1 96.34 61 GLU B C 1
ATOM 2922 O O . GLU B 1 61 ? 31.552 38.278 7.175 1 96.34 61 GLU B O 1
ATOM 2927 N N . ARG B 1 62 ? 33.615 37.634 7.753 1 95.31 62 ARG B N 1
ATOM 2928 C CA . ARG B 1 62 ? 33.415 36.264 7.29 1 95.31 62 ARG B CA 1
ATOM 2929 C C . ARG B 1 62 ? 32.506 35.492 8.24 1 95.31 62 ARG B C 1
ATOM 2931 O O . ARG B 1 62 ? 31.726 34.641 7.807 1 95.31 62 ARG B O 1
ATOM 2938 N N . LEU B 1 63 ? 32.587 35.828 9.47 1 95.15 63 LEU B N 1
ATOM 2939 C CA . LEU B 1 63 ? 31.822 35.111 10.484 1 95.15 63 LEU B CA 1
ATOM 2940 C C . LEU B 1 63 ? 30.371 35.582 10.503 1 95.15 63 LEU B C 1
ATOM 2942 O O . LEU B 1 63 ? 29.469 34.812 10.838 1 95.15 63 LEU B O 1
ATOM 2946 N N . LEU B 1 64 ? 30.164 36.788 10.099 1 96.17 64 LEU B N 1
ATOM 2947 C CA . LEU B 1 64 ? 28.876 37.448 10.283 1 96.17 64 LEU B CA 1
ATOM 2948 C C . LEU B 1 64 ? 27.756 36.645 9.631 1 96.17 64 LEU B C 1
ATOM 2950 O O . LEU B 1 64 ? 26.79 36.265 10.297 1 96.17 64 LEU B O 1
ATOM 2954 N N . PRO B 1 65 ? 27.926 36.23 8.349 1 96.87 65 PRO B N 1
ATOM 2955 C CA . PRO B 1 65 ? 26.833 35.467 7.743 1 96.87 65 PRO B CA 1
ATOM 2956 C C . PRO B 1 65 ? 26.662 34.083 8.366 1 96.87 65 PRO B C 1
ATOM 2958 O O . PRO B 1 65 ? 25.538 33.588 8.481 1 96.87 65 PRO B O 1
ATOM 2961 N N . ARG B 1 66 ? 27.716 33.478 8.756 1 95.27 66 ARG B N 1
ATOM 2962 C CA . ARG B 1 66 ? 27.658 32.155 9.367 1 95.27 66 ARG B CA 1
ATOM 2963 C C . ARG B 1 66 ? 27.003 32.215 10.743 1 95.27 66 ARG B C 1
ATOM 2965 O O . ARG B 1 66 ? 26.194 31.351 11.09 1 95.27 66 ARG B O 1
ATOM 2972 N N . ALA B 1 67 ? 27.404 33.294 11.479 1 94.29 67 ALA B N 1
ATOM 2973 C CA . ALA B 1 67 ? 26.832 33.483 12.809 1 94.29 67 ALA B CA 1
ATOM 2974 C C . ALA B 1 67 ? 25.325 33.711 12.73 1 94.29 67 ALA B C 1
ATOM 2976 O O . ALA B 1 67 ? 24.564 33.153 13.525 1 94.29 67 ALA B O 1
ATOM 2977 N N . ARG B 1 68 ? 24.904 34.457 11.784 1 95.91 68 ARG B N 1
ATOM 2978 C CA . ARG B 1 68 ? 23.479 34.693 11.576 1 95.91 68 ARG B CA 1
ATOM 2979 C C . ARG B 1 68 ? 22.749 33.392 11.259 1 95.91 68 ARG B C 1
ATOM 2981 O O . ARG B 1 68 ? 21.691 33.113 11.827 1 95.91 68 ARG B O 1
ATOM 2988 N N . LYS B 1 69 ? 23.383 32.584 10.365 1 95.38 69 LYS B N 1
ATOM 2989 C CA . LYS B 1 69 ? 22.773 31.319 9.966 1 95.38 69 LYS B CA 1
ATOM 2990 C C . LYS B 1 69 ? 22.66 30.364 11.151 1 95.38 69 LYS B C 1
ATOM 2992 O O . LYS B 1 69 ? 21.632 29.708 11.331 1 95.38 69 LYS B O 1
ATOM 2997 N N . ILE B 1 70 ? 23.703 30.338 11.91 1 92.79 70 ILE B N 1
ATOM 2998 C CA . ILE B 1 70 ? 23.726 29.446 13.064 1 92.79 70 ILE B CA 1
ATOM 2999 C C . ILE B 1 70 ? 22.647 29.862 14.061 1 92.79 70 ILE B C 1
ATOM 3001 O O . ILE B 1 70 ? 21.872 29.027 14.531 1 92.79 70 ILE B O 1
ATOM 3005 N N . CYS B 1 71 ? 22.541 31.129 14.377 1 93.27 71 CYS B N 1
ATOM 3006 C CA . CYS B 1 71 ? 21.569 31.634 15.341 1 93.27 71 CYS B CA 1
ATOM 3007 C C . CYS B 1 71 ? 20.147 31.467 14.819 1 93.27 71 CYS B C 1
ATOM 3009 O O . CYS B 1 71 ? 19.239 31.122 15.577 1 93.27 71 CYS B O 1
ATOM 3011 N N . GLN B 1 72 ? 20.013 31.647 13.519 1 94.47 72 GLN B N 1
ATOM 3012 C CA . GLN B 1 72 ? 18.701 31.47 12.906 1 94.47 72 GLN B CA 1
ATOM 3013 C C . GLN B 1 72 ? 18.263 30.009 12.955 1 94.47 72 GLN B C 1
ATOM 3015 O O . GLN B 1 72 ? 17.108 29.711 13.267 1 94.47 72 GLN B O 1
ATOM 3020 N N . GLU B 1 73 ? 19.183 29.118 12.67 1 92.68 73 GLU B N 1
ATOM 3021 C CA . GLU B 1 73 ? 18.879 27.691 12.716 1 92.68 73 GLU B CA 1
ATOM 3022 C C . GLU B 1 73 ? 18.5 27.253 14.128 1 92.68 73 GLU B C 1
ATOM 3024 O O . GLU B 1 73 ? 17.574 26.46 14.31 1 92.68 73 GLU B O 1
ATOM 3029 N N . TRP B 1 74 ? 19.22 27.792 15.062 1 90.41 74 TRP B N 1
ATOM 3030 C CA . TRP B 1 74 ? 18.931 27.472 16.456 1 90.41 74 TRP B CA 1
ATOM 3031 C C . TRP B 1 74 ? 17.54 27.957 16.85 1 90.41 74 TRP B C 1
ATOM 3033 O O . TRP B 1 74 ? 16.782 27.231 17.498 1 90.41 74 TRP B O 1
ATOM 3043 N N . GLN B 1 75 ? 17.222 29.113 16.467 1 92.41 75 GLN B N 1
ATOM 3044 C CA . GLN B 1 75 ? 15.907 29.674 16.758 1 92.41 75 GLN B CA 1
ATOM 3045 C C . GLN B 1 75 ? 14.801 28.853 16.101 1 92.41 75 GLN B C 1
ATOM 3047 O O . GLN B 1 75 ? 13.786 28.553 16.732 1 92.41 75 GLN B O 1
ATOM 3052 N N . THR B 1 76 ? 15.042 28.473 14.89 1 92.44 76 THR B N 1
ATOM 3053 C CA . THR B 1 76 ? 14.076 27.661 14.159 1 92.44 76 THR B CA 1
ATOM 3054 C C . THR B 1 76 ? 13.87 26.315 14.848 1 92.44 76 THR B C 1
ATOM 3056 O O . THR B 1 76 ? 12.733 25.887 15.06 1 92.44 76 THR B O 1
ATOM 3059 N N . ALA B 1 77 ? 14.948 25.744 15.242 1 90.52 77 ALA B N 1
ATOM 3060 C CA . ALA B 1 77 ? 14.889 24.44 15.898 1 90.52 77 ALA B CA 1
ATOM 3061 C C . ALA B 1 77 ? 14.129 24.525 17.218 1 90.52 77 ALA B C 1
ATOM 3063 O O . ALA B 1 77 ? 13.279 23.68 17.508 1 90.52 77 ALA B O 1
ATOM 3064 N N . THR B 1 78 ? 14.405 25.539 18.01 1 91.34 78 THR B N 1
ATOM 3065 C CA . THR B 1 78 ? 13.765 25.716 19.309 1 91.34 78 THR B CA 1
ATOM 3066 C C . THR B 1 78 ? 12.274 25.997 19.144 1 91.34 78 THR B C 1
ATOM 3068 O O . THR B 1 78 ? 11.451 25.479 19.902 1 91.34 78 THR B O 1
ATOM 3071 N N . GLN B 1 79 ? 12 26.744 18.14 1 91.47 79 GLN B N 1
ATOM 3072 C CA . GLN B 1 79 ? 10.599 27.05 17.87 1 91.47 79 GLN B CA 1
ATOM 3073 C C . GLN B 1 79 ? 9.841 25.803 17.422 1 91.47 79 GLN B C 1
ATOM 3075 O O . GLN B 1 79 ? 8.716 25.562 17.865 1 91.47 79 GLN B O 1
ATOM 3080 N N . GLU B 1 80 ? 10.403 25.033 16.626 1 88.27 80 GLU B N 1
ATOM 3081 C CA . GLU B 1 80 ? 9.784 23.799 16.151 1 88.27 80 GLU B CA 1
ATOM 3082 C C . GLU B 1 80 ? 9.496 22.845 17.308 1 88.27 80 GLU B C 1
ATOM 3084 O O . GLU B 1 80 ? 8.43 22.23 17.361 1 88.27 80 GLU B O 1
ATOM 3089 N N . ILE B 1 81 ? 10.42 22.834 18.186 1 88.1 81 ILE B N 1
ATOM 3090 C CA . ILE B 1 81 ? 10.267 21.95 19.336 1 88.1 81 ILE B CA 1
ATOM 3091 C C . ILE B 1 81 ? 9.162 22.477 20.249 1 88.1 81 ILE B C 1
ATOM 3093 O O . ILE B 1 81 ? 8.328 21.708 20.731 1 88.1 81 ILE B O 1
ATOM 3097 N N . THR B 1 82 ? 9.105 23.734 20.38 1 89.45 82 THR B N 1
ATOM 3098 C CA . THR B 1 82 ? 8.069 24.364 21.191 1 89.45 82 THR B CA 1
ATOM 3099 C C . THR B 1 82 ? 6.693 24.158 20.566 1 89.45 82 THR B C 1
ATOM 3101 O O . THR B 1 82 ? 5.728 23.844 21.266 1 89.45 82 THR B O 1
ATOM 3104 N N . ASP B 1 83 ? 6.674 24.327 19.314 1 88.98 83 ASP B N 1
ATOM 3105 C CA . ASP B 1 83 ? 5.423 24.13 18.587 1 88.98 83 ASP B CA 1
ATOM 3106 C C . ASP B 1 83 ? 4.936 22.688 18.714 1 88.98 83 ASP B C 1
ATOM 3108 O O . ASP B 1 83 ? 3.74 22.445 18.885 1 88.98 83 ASP B O 1
ATOM 3112 N N . LEU B 1 84 ? 5.798 21.812 18.646 1 86.88 84 LEU B N 1
ATOM 3113 C CA . LEU B 1 84 ? 5.479 20.393 18.758 1 86.88 84 LEU B CA 1
ATOM 3114 C C . LEU B 1 84 ? 4.865 20.081 20.118 1 86.88 84 LEU B C 1
ATOM 3116 O O . LEU B 1 84 ? 3.818 19.434 20.198 1 86.88 84 LEU B O 1
ATOM 3120 N N . VAL B 1 85 ? 5.438 20.663 21.133 1 85.08 85 VAL B N 1
ATOM 3121 C CA . VAL B 1 85 ? 4.987 20.406 22.497 1 85.08 85 VAL B CA 1
ATOM 3122 C C . VAL B 1 85 ? 3.65 21.102 22.74 1 85.08 85 VAL B C 1
ATOM 3124 O O . VAL B 1 85 ? 2.814 20.607 23.5 1 85.08 85 VAL B O 1
ATOM 3127 N N . ALA B 1 86 ? 3.453 22.116 21.976 1 88.34 86 ALA B N 1
ATOM 3128 C CA . ALA B 1 86 ? 2.212 22.876 22.111 1 88.34 86 ALA B CA 1
ATOM 3129 C C . ALA B 1 86 ? 1.104 22.274 21.252 1 88.34 86 ALA B C 1
ATOM 3131 O O . ALA B 1 86 ? -0.03 22.759 21.261 1 88.34 86 ALA B O 1
ATOM 3132 N N . GLY B 1 87 ? 1.441 21.252 20.492 1 86.12 87 GLY B N 1
ATOM 3133 C CA . GLY B 1 87 ? 0.442 20.565 19.689 1 86.12 87 GLY B CA 1
ATOM 3134 C C . GLY B 1 87 ? 0.179 21.242 18.357 1 86.12 87 GLY B C 1
ATOM 3135 O O . GLY B 1 87 ? -0.887 21.064 17.764 1 86.12 87 GLY B O 1
ATOM 3136 N N . LYS B 1 88 ? 1.12 22.043 17.904 1 87.38 88 LYS B N 1
ATOM 3137 C CA . LYS B 1 88 ? 0.927 22.8 16.67 1 87.38 88 LYS B CA 1
ATOM 3138 C C . LYS B 1 88 ? 1.522 22.062 15.474 1 87.38 88 LYS B C 1
ATOM 3140 O O . LYS B 1 88 ? 1.893 22.683 14.476 1 87.38 88 LYS B O 1
ATOM 3145 N N . GLN B 1 89 ? 1.567 20.785 15.58 1 88.69 89 GLN B N 1
ATOM 3146 C CA . GLN B 1 89 ? 2.047 20.056 14.411 1 88.69 89 GLN B CA 1
ATOM 3147 C C . GLN B 1 89 ? 1.071 20.184 13.245 1 88.69 89 GLN B C 1
ATOM 3149 O O . GLN B 1 89 ? -0.146 20.16 13.441 1 88.69 89 GLN B O 1
ATOM 3154 N N . PRO B 1 90 ? 1.642 20.292 12.075 1 89.18 90 PRO B N 1
ATOM 3155 C CA . PRO B 1 90 ? 0.806 20.547 10.9 1 89.18 90 PRO B CA 1
ATOM 3156 C C . PRO B 1 90 ? 0.042 19.308 10.439 1 89.18 90 PRO B C 1
ATOM 3158 O O . PRO B 1 90 ? -0.979 19.426 9.757 1 89.18 90 PRO B O 1
ATOM 3161 N N . GLU B 1 91 ? 0.554 18.088 10.827 1 95.05 91 GLU B N 1
ATOM 3162 C CA . GLU B 1 91 ? -0.104 16.883 10.33 1 95.05 91 GLU B CA 1
ATOM 3163 C C . GLU B 1 91 ? -0.049 15.759 11.361 1 95.05 91 GLU B C 1
ATOM 3165 O O . GLU B 1 91 ? 0.815 15.759 12.241 1 95.05 91 GLU B O 1
ATOM 3170 N N . LEU B 1 92 ? -0.942 14.899 11.323 1 97.8 92 LEU B N 1
ATOM 3171 C CA . LEU B 1 92 ? -0.984 13.636 12.052 1 97.8 92 LEU B CA 1
ATOM 3172 C C . LEU B 1 92 ? -1.069 12.456 11.091 1 97.8 92 LEU B C 1
ATOM 3174 O O . LEU B 1 92 ? -2.008 12.363 10.297 1 97.8 92 LEU B O 1
ATOM 3178 N N . CYS B 1 93 ? -0.081 11.558 11.117 1 98.43 93 CYS B N 1
ATOM 3179 C CA . CYS B 1 93 ? 0.001 10.412 10.219 1 98.43 93 CYS B CA 1
ATOM 3180 C C . CYS B 1 93 ? -0.269 9.112 10.967 1 98.43 93 CYS B C 1
ATOM 3182 O O . CYS B 1 93 ? 0.418 8.797 11.94 1 98.43 93 CYS B O 1
ATOM 3184 N N . VAL B 1 94 ? -1.209 8.348 10.465 1 98.7 94 VAL B N 1
ATOM 3185 C CA . VAL B 1 94 ? -1.611 7.114 11.133 1 98.7 94 VAL B CA 1
ATOM 3186 C C . VAL B 1 94 ? -1.588 5.956 10.138 1 98.7 94 VAL B C 1
ATOM 3188 O O . VAL B 1 94 ? -2.106 6.075 9.026 1 98.7 94 VAL B O 1
ATOM 3191 N N . ALA B 1 95 ? -0.935 4.874 10.453 1 98.56 95 ALA B N 1
ATOM 3192 C CA . ALA B 1 95 ? -0.98 3.632 9.687 1 98.56 95 ALA B CA 1
ATOM 3193 C C . ALA B 1 95 ? -1.945 2.633 10.319 1 98.56 95 ALA B C 1
ATOM 3195 O O . ALA B 1 95 ? -1.852 2.34 11.513 1 98.56 95 ALA B O 1
ATOM 3196 N N . VAL B 1 96 ? -2.839 2.128 9.509 1 98.42 96 VAL B N 1
ATOM 3197 C CA . VAL B 1 96 ? -3.911 1.311 10.068 1 98.42 96 VAL B CA 1
ATOM 3198 C C . VAL B 1 96 ? -4.181 0.117 9.155 1 98.42 96 VAL B C 1
ATOM 3200 O O . VAL B 1 96 ? -4.103 0.235 7.93 1 98.42 96 VAL B O 1
ATOM 3203 N N . ILE B 1 97 ? -4.5 -0.973 9.728 1 98.08 97 ILE B N 1
ATOM 3204 C CA . ILE B 1 97 ? -4.898 -2.126 8.928 1 98.08 97 ILE B CA 1
ATOM 3205 C C . ILE B 1 97 ? -6.207 -1.824 8.202 1 98.08 97 ILE B C 1
ATOM 3207 O O . ILE B 1 97 ? -7.014 -1.02 8.673 1 98.08 97 ILE B O 1
ATOM 3211 N N . HIS B 1 98 ? -6.457 -2.541 7.208 1 97.37 98 HIS B N 1
ATOM 3212 C CA . HIS B 1 98 ? -7.51 -2.253 6.241 1 97.37 98 HIS B CA 1
ATOM 3213 C C . HIS B 1 98 ? -8.888 -2.316 6.892 1 97.37 98 HIS B C 1
ATOM 3215 O O . HIS B 1 98 ? -9.717 -1.426 6.687 1 97.37 98 HIS B O 1
ATOM 3221 N N . SER B 1 99 ? -9.131 -3.307 7.662 1 96.49 99 SER B N 1
ATOM 3222 C CA . SER B 1 99 ? -10.458 -3.549 8.22 1 96.49 99 SER B CA 1
ATOM 3223 C C . SER B 1 99 ? -10.893 -2.403 9.127 1 96.49 99 SER B C 1
ATOM 3225 O O . SER B 1 99 ? -12.026 -1.925 9.032 1 96.49 99 SER B O 1
ATOM 3227 N N . LEU B 1 100 ? -9.993 -1.913 9.921 1 97.12 100 LEU B N 1
ATOM 3228 C CA . LEU B 1 100 ? -10.335 -0.838 10.847 1 97.12 100 LEU B CA 1
ATOM 3229 C C . LEU B 1 100 ? -10.483 0.488 10.109 1 97.12 100 LEU B C 1
ATOM 3231 O O . LEU B 1 100 ? -11.368 1.286 10.428 1 97.12 100 LEU B O 1
ATOM 3235 N N . CYS B 1 101 ? -9.617 0.685 9.183 1 96.78 101 CYS B N 1
ATOM 3236 C CA . CYS B 1 101 ? -9.663 1.929 8.422 1 96.78 101 CYS B CA 1
ATOM 3237 C C . CYS B 1 101 ? -10.999 2.079 7.704 1 96.78 101 CYS B C 1
ATOM 3239 O O . CYS B 1 101 ? -11.514 3.19 7.567 1 96.78 101 CYS B O 1
ATOM 3241 N N . ALA B 1 102 ? -11.548 1.004 7.341 1 94.83 102 ALA B N 1
ATOM 3242 C CA . ALA B 1 102 ? -12.761 0.998 6.528 1 94.83 102 ALA B CA 1
ATOM 3243 C C . ALA B 1 102 ? -14.007 1.122 7.401 1 94.83 102 ALA B C 1
ATOM 3245 O O . ALA B 1 102 ? -14.958 1.819 7.04 1 94.83 102 ALA B O 1
ATOM 3246 N N . TYR B 1 103 ? -13.962 0.488 8.602 1 94.22 103 TYR B N 1
ATOM 3247 C CA . TYR B 1 103 ? -15.277 0.234 9.179 1 94.22 103 TYR B CA 1
ATOM 3248 C C . TYR B 1 103 ? -15.35 0.743 10.614 1 94.22 103 TYR B C 1
ATOM 3250 O O . TYR B 1 103 ? -16.433 1.052 11.115 1 94.22 103 TYR B O 1
ATOM 3258 N N . TYR B 1 104 ? -14.294 0.782 11.315 1 96.42 104 TYR B N 1
ATOM 3259 C CA . TYR B 1 104 ? -14.355 1.152 12.725 1 96.42 104 TYR B CA 1
ATOM 3260 C C . TYR B 1 104 ? -13.788 2.549 12.948 1 96.42 104 TYR B C 1
ATOM 3262 O O . TYR B 1 104 ? -14.294 3.305 13.78 1 96.42 104 TYR B O 1
ATOM 3270 N N . LEU B 1 105 ? -12.887 2.947 12.188 1 97.79 105 LEU B N 1
ATOM 3271 C CA . LEU B 1 105 ? -12.102 4.144 12.472 1 97.79 105 LEU B CA 1
ATOM 3272 C C . LEU B 1 105 ? -12.802 5.391 11.942 1 97.79 105 LEU B C 1
ATOM 3274 O O . LEU B 1 105 ? -12.545 6.5 12.416 1 97.79 105 LEU B O 1
ATOM 3278 N N . PRO B 1 106 ? -13.67 5.315 10.96 1 97.7 106 PRO B N 1
ATOM 3279 C CA . PRO B 1 106 ? -14.203 6.506 10.296 1 97.7 106 PRO B CA 1
ATOM 3280 C C . PRO B 1 106 ? -14.859 7.482 11.271 1 97.7 106 PRO B C 1
ATOM 3282 O O . PRO B 1 106 ? -14.596 8.686 11.216 1 97.7 106 PRO B O 1
ATOM 3285 N N . PRO B 1 107 ? -15.641 7.05 12.244 1 97.16 107 PRO B N 1
ATOM 3286 C CA . PRO B 1 107 ? -16.19 8.023 13.192 1 97.16 107 PRO B CA 1
ATOM 3287 C C . PRO B 1 107 ? -15.108 8.724 14.01 1 97.16 107 PRO B C 1
ATOM 3289 O O . PRO B 1 107 ? -15.242 9.908 14.331 1 97.16 107 PRO B O 1
ATOM 3292 N N . VAL B 1 108 ? -14.082 8 14.339 1 98.15 108 VAL B N 1
ATOM 3293 C CA . VAL B 1 108 ? -12.958 8.55 15.09 1 98.15 108 VAL B CA 1
ATOM 3294 C C . VAL B 1 108 ? -12.239 9.602 14.249 1 98.15 108 VAL B C 1
ATOM 3296 O O . VAL B 1 108 ? -11.86 10.66 14.757 1 98.15 108 VAL B O 1
ATOM 3299 N N . LEU B 1 109 ? -12.063 9.308 12.96 1 98.31 109 LEU B N 1
ATOM 3300 C CA . LEU B 1 109 ? -11.392 10.234 12.054 1 98.31 109 LEU B CA 1
ATOM 3301 C C . LEU B 1 109 ? -12.168 11.542 11.941 1 98.31 109 LEU B C 1
ATOM 3303 O O . LEU B 1 109 ? -11.581 12.625 12 1 98.31 109 LEU B O 1
ATOM 3307 N N . GLN B 1 110 ? -13.429 11.41 11.821 1 96.5 110 GLN B N 1
ATOM 3308 C CA . GLN B 1 110 ? -14.274 12.593 11.707 1 96.5 110 GLN B CA 1
ATOM 3309 C C . GLN B 1 110 ? -14.2 13.446 12.97 1 96.5 110 GLN B C 1
ATOM 3311 O O . GLN B 1 110 ? -14.079 14.671 12.893 1 96.5 110 GLN B O 1
ATOM 3316 N N . GLN B 1 111 ? -14.281 12.808 14.114 1 97.51 111 GLN B N 1
ATOM 3317 C CA . GLN B 1 111 ? -14.203 13.526 15.381 1 97.51 111 GLN B CA 1
ATOM 3318 C C . GLN B 1 111 ? -12.871 14.259 15.517 1 97.51 111 GLN B C 1
ATOM 3320 O O . GLN B 1 111 ? -12.831 15.405 15.971 1 97.51 111 GLN B O 1
ATOM 3325 N N . PHE B 1 112 ? -11.826 13.605 15.141 1 98.01 112 PHE B N 1
ATOM 3326 C CA . PHE B 1 112 ? -10.522 14.253 15.224 1 98.01 112 PHE B CA 1
ATOM 3327 C C . PHE B 1 112 ? -10.478 15.496 14.344 1 98.01 112 PHE B C 1
ATOM 3329 O O . PHE B 1 112 ? -9.965 16.538 14.757 1 98.01 112 PHE B O 1
ATOM 3336 N N . CYS B 1 113 ? -10.972 15.376 13.123 1 96.46 113 CYS B N 1
ATOM 3337 C CA . CYS B 1 113 ? -10.974 16.507 12.201 1 96.46 113 CYS B CA 1
ATOM 3338 C C . CYS B 1 113 ? -11.729 17.691 12.793 1 96.46 113 CYS B C 1
ATOM 3340 O O . CYS B 1 113 ? -11.372 18.845 12.549 1 96.46 113 CYS B O 1
ATOM 3342 N N . HIS B 1 114 ? -12.742 17.443 13.603 1 95.95 114 HIS B N 1
ATOM 3343 C CA . HIS B 1 114 ? -13.488 18.494 14.286 1 95.95 114 HIS B CA 1
ATOM 3344 C C . HIS B 1 114 ? -12.662 19.115 15.408 1 95.95 114 HIS B C 1
ATOM 3346 O O . HIS B 1 114 ? -12.632 20.339 15.558 1 95.95 114 HIS B O 1
ATOM 3352 N N . ASP B 1 115 ? -11.999 18.281 16.096 1 96.89 115 ASP B N 1
ATOM 3353 C CA . ASP B 1 115 ? -11.274 18.725 17.283 1 96.89 115 ASP B CA 1
ATOM 3354 C C . ASP B 1 115 ? -9.995 19.466 16.9 1 96.89 115 ASP B C 1
ATOM 3356 O O . ASP B 1 115 ? -9.545 20.355 17.626 1 96.89 115 ASP B O 1
ATOM 3360 N N . TYR B 1 116 ? -9.397 19.038 15.784 1 95.86 116 TYR B N 1
ATOM 3361 C CA . TYR B 1 116 ? -8.147 19.626 15.314 1 95.86 116 TYR B CA 1
ATOM 3362 C C . TYR B 1 116 ? -8.256 20.041 13.852 1 95.86 116 TYR B C 1
ATOM 3364 O O . TYR B 1 116 ? -7.561 19.496 12.992 1 95.86 116 TYR B O 1
ATOM 3372 N N . PRO B 1 117 ? -9.002 21.062 13.559 1 93.58 117 PRO B N 1
ATOM 3373 C CA . PRO B 1 117 ? -9.273 21.453 12.173 1 93.58 117 PRO B CA 1
ATOM 3374 C C . PRO B 1 117 ? -8.028 21.963 11.45 1 93.58 117 PRO B C 1
ATOM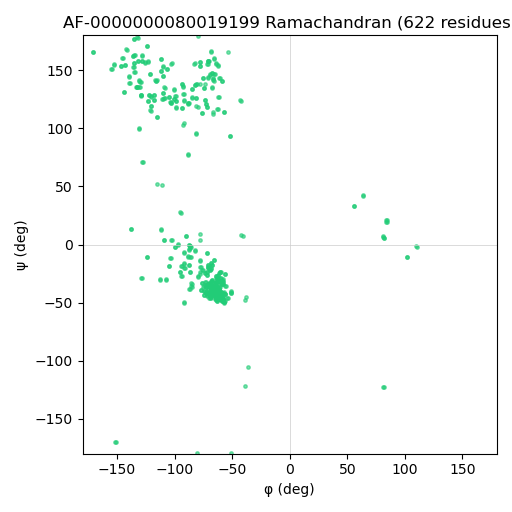 3376 O O . PRO B 1 117 ? -7.996 21.995 10.217 1 93.58 117 PRO B O 1
ATOM 3379 N N . ASN B 1 118 ? -6.989 22.341 12.205 1 92.45 118 ASN B N 1
ATOM 3380 C CA . ASN B 1 118 ? -5.789 22.9 11.592 1 92.45 118 ASN B CA 1
ATOM 3381 C C . ASN B 1 118 ? -4.711 21.838 11.399 1 92.45 118 ASN B C 1
ATOM 3383 O O . ASN B 1 118 ? -3.621 22.135 10.907 1 92.45 118 ASN B O 1
ATOM 3387 N N . VAL B 1 119 ? -4.995 20.593 11.783 1 94.75 119 VAL B N 1
ATOM 3388 C CA . VAL B 1 119 ? -4.059 19.485 11.62 1 94.75 119 VAL B CA 1
ATOM 3389 C C . VAL B 1 119 ? -4.487 18.616 10.44 1 94.75 119 VAL B C 1
ATOM 3391 O O . VAL B 1 119 ? -5.621 18.131 10.397 1 94.75 119 VAL B O 1
ATOM 3394 N N . GLN B 1 120 ? -3.613 18.472 9.477 1 95.66 120 GLN B N 1
ATOM 3395 C CA . GLN B 1 120 ? -3.895 17.573 8.363 1 95.66 120 GLN B CA 1
ATOM 3396 C C . GLN B 1 120 ? -3.816 16.113 8.801 1 95.66 120 GLN B C 1
ATOM 3398 O O . GLN B 1 120 ? -2.772 15.655 9.268 1 95.66 120 GLN B O 1
ATOM 3403 N N . LEU B 1 121 ? -4.93 15.423 8.685 1 97.86 121 LEU B N 1
ATOM 3404 C CA . LEU B 1 121 ? -4.969 14.011 9.05 1 97.86 121 LEU B CA 1
ATOM 3405 C C . LEU B 1 121 ? -4.678 13.129 7.84 1 97.86 121 LEU B C 1
ATOM 3407 O O . LEU B 1 121 ? -5.327 13.26 6.8 1 97.86 121 LEU B O 1
ATOM 3411 N N . ARG B 1 122 ? -3.668 12.253 7.922 1 98.24 122 ARG B N 1
ATOM 3412 C CA . ARG B 1 122 ? -3.262 11.303 6.891 1 98.24 122 ARG B CA 1
ATOM 3413 C C . ARG B 1 122 ? -3.334 9.87 7.409 1 98.24 122 ARG B C 1
ATOM 3415 O O . ARG B 1 122 ? -2.597 9.498 8.324 1 98.24 122 ARG B O 1
ATOM 3422 N N . VAL B 1 123 ? -4.195 9.133 6.821 1 98.55 123 VAL B N 1
ATOM 3423 C CA . VAL B 1 123 ? -4.397 7.752 7.249 1 98.55 123 VAL B CA 1
ATOM 3424 C C . VAL B 1 123 ? -4.058 6.801 6.103 1 98.55 123 VAL B C 1
ATOM 3426 O O . VAL B 1 123 ? -4.634 6.899 5.017 1 98.55 123 VAL B O 1
ATOM 3429 N N . THR B 1 124 ? -3.17 5.9 6.361 1 97.75 124 THR B N 1
ATOM 3430 C CA . THR B 1 124 ? -2.742 4.955 5.335 1 97.75 124 THR B CA 1
ATOM 3431 C C . THR B 1 124 ? -3.021 3.52 5.771 1 97.75 124 THR B C 1
ATOM 3433 O O . THR B 1 124 ? -2.613 3.105 6.858 1 97.75 124 THR B O 1
ATOM 3436 N N . SER B 1 125 ? -3.7 2.815 4.912 1 97.45 125 SER B N 1
ATOM 3437 C CA . SER B 1 125 ? -3.891 1.386 5.135 1 97.45 125 SER B CA 1
ATOM 3438 C C . SER B 1 125 ? -2.672 0.588 4.683 1 97.45 125 SER B C 1
ATOM 3440 O O . SER B 1 125 ? -2.256 0.683 3.526 1 97.45 125 SER B O 1
ATOM 3442 N N . LEU B 1 126 ? -2.155 -0.209 5.599 1 96.56 126 LEU B N 1
ATOM 3443 C CA . LEU B 1 126 ? -0.961 -1.013 5.359 1 96.56 126 LEU B CA 1
ATOM 3444 C C . LEU B 1 126 ? -1.052 -2.351 6.085 1 96.56 126 LEU B C 1
ATOM 3446 O O . LEU B 1 126 ? -1.866 -2.514 6.996 1 96.56 126 LEU B O 1
ATOM 3450 N N . GLY B 1 127 ? -0.213 -3.267 5.577 1 96.73 127 GLY B N 1
ATOM 3451 C CA . GLY B 1 127 ? 0.009 -4.445 6.401 1 96.73 127 GLY B CA 1
ATOM 3452 C C . GLY B 1 127 ? 0.686 -4.13 7.722 1 96.73 127 GLY B C 1
ATOM 3453 O O . GLY B 1 127 ? 1.453 -3.17 7.819 1 96.73 127 GLY B O 1
ATOM 3454 N N . SER B 1 128 ? 0.49 -4.981 8.681 1 96.87 128 SER B N 1
ATOM 3455 C CA . SER B 1 128 ? 0.95 -4.736 10.044 1 96.87 128 SER B CA 1
ATOM 3456 C C . SER B 1 128 ? 2.465 -4.566 10.094 1 96.87 128 SER B C 1
ATOM 3458 O O . SER B 1 128 ? 2.971 -3.659 10.757 1 96.87 128 SER B O 1
ATOM 3460 N N . ASP B 1 129 ? 3.218 -5.404 9.41 1 95.07 129 ASP B N 1
ATOM 3461 C CA . ASP B 1 129 ? 4.676 -5.348 9.468 1 95.07 129 ASP B CA 1
ATOM 3462 C C . ASP B 1 129 ? 5.198 -4.032 8.895 1 95.07 129 ASP B C 1
ATOM 3464 O O . ASP B 1 129 ? 6.081 -3.401 9.48 1 95.07 129 ASP B O 1
ATOM 3468 N N . ARG B 1 130 ? 4.623 -3.654 7.802 1 95.22 130 ARG B N 1
ATOM 3469 C CA . ARG B 1 130 ? 5.021 -2.389 7.192 1 95.22 130 ARG B CA 1
ATOM 3470 C C . ARG B 1 130 ? 4.611 -1.207 8.065 1 95.22 130 ARG B C 1
ATOM 3472 O O . ARG B 1 130 ? 5.364 -0.24 8.203 1 95.22 130 ARG B O 1
ATOM 3479 N N . ALA B 1 131 ? 3.442 -1.256 8.636 1 97.48 131 ALA B N 1
ATOM 3480 C CA . ALA B 1 131 ? 2.968 -0.194 9.52 1 97.48 131 ALA B CA 1
ATOM 3481 C C . ALA B 1 131 ? 3.922 0.009 10.694 1 97.48 131 ALA B C 1
ATOM 3483 O O . ALA B 1 131 ? 4.258 1.145 11.04 1 97.48 131 ALA B O 1
ATOM 3484 N N . LEU B 1 132 ? 4.379 -1.043 11.232 1 96.49 132 LEU B N 1
ATOM 3485 C CA . LEU B 1 132 ? 5.28 -0.963 12.376 1 96.49 132 LEU B CA 1
ATOM 3486 C C . LEU B 1 132 ? 6.66 -0.474 11.949 1 96.49 132 LEU B C 1
ATOM 3488 O O . LEU B 1 132 ? 7.313 0.273 12.681 1 96.49 132 LEU B O 1
ATOM 3492 N N . LYS B 1 133 ? 7.07 -0.894 10.79 1 94.87 133 LYS B N 1
ATOM 3493 C CA . LYS B 1 133 ? 8.352 -0.429 10.269 1 94.87 133 LYS B CA 1
ATOM 3494 C C . LYS B 1 133 ? 8.342 1.081 10.048 1 94.87 133 LYS B C 1
ATOM 3496 O O . LYS B 1 133 ? 9.273 1.779 10.454 1 94.87 133 LYS B O 1
ATOM 3501 N N . VAL B 1 134 ? 7.28 1.572 9.431 1 96.25 134 VAL B N 1
ATOM 3502 C CA . VAL B 1 134 ? 7.248 2.999 9.127 1 96.25 134 VAL B CA 1
ATOM 3503 C C . VAL B 1 134 ? 7.054 3.797 10.414 1 96.25 134 VAL B C 1
ATOM 3505 O O . VAL B 1 134 ? 7.493 4.946 10.511 1 96.25 134 VAL B O 1
ATOM 3508 N N . LEU B 1 135 ? 6.452 3.254 11.458 1 96.8 135 LEU B N 1
ATOM 3509 C CA . LEU B 1 135 ? 6.394 3.88 12.774 1 96.8 135 LEU B CA 1
ATOM 3510 C C . LEU B 1 135 ? 7.789 4.005 13.379 1 96.8 135 LEU B C 1
ATOM 3512 O O . LEU B 1 135 ? 8.173 5.08 13.846 1 96.8 135 LEU B O 1
ATOM 3516 N N . LYS B 1 136 ? 8.509 2.938 13.306 1 93.81 136 LYS B N 1
ATOM 3517 C CA . LYS B 1 136 ? 9.859 2.919 13.861 1 93.81 136 LYS B CA 1
ATOM 3518 C C . LYS B 1 136 ? 10.769 3.899 13.127 1 93.81 136 LYS B C 1
ATOM 3520 O O . LYS B 1 136 ? 11.648 4.514 13.735 1 93.81 136 LYS B O 1
ATOM 3525 N N . ASP B 1 137 ? 10.462 4.027 11.857 1 94.05 137 ASP B N 1
ATOM 3526 C CA . ASP B 1 137 ? 11.269 4.918 11.029 1 94.05 137 ASP B CA 1
ATOM 3527 C C . ASP B 1 137 ? 10.815 6.369 11.179 1 94.05 137 ASP B C 1
ATOM 3529 O O . ASP B 1 137 ? 11.375 7.268 10.55 1 94.05 137 ASP B O 1
ATOM 3533 N N . GLY B 1 138 ? 9.773 6.594 11.887 1 93.99 138 GLY B N 1
ATOM 3534 C CA . GLY B 1 138 ? 9.311 7.944 12.168 1 93.99 138 GLY B CA 1
ATOM 3535 C C . GLY B 1 138 ? 8.447 8.521 11.063 1 93.99 138 GLY B C 1
ATOM 3536 O O . GLY B 1 138 ? 8.244 9.735 10.997 1 93.99 138 GLY B O 1
ATOM 3537 N N . LEU B 1 139 ? 7.927 7.682 10.251 1 96.12 139 LEU B N 1
ATOM 3538 C CA . LEU B 1 139 ? 7.172 8.137 9.089 1 96.12 139 LEU B CA 1
ATOM 3539 C C . LEU B 1 139 ? 5.688 8.255 9.418 1 96.12 139 LEU B C 1
ATOM 3541 O O . LEU B 1 139 ? 4.931 8.885 8.674 1 96.12 139 LEU B O 1
ATOM 3545 N N . VAL B 1 140 ? 5.28 7.623 10.518 1 97.87 140 VAL B N 1
ATOM 3546 C CA . VAL B 1 140 ? 3.928 7.804 11.037 1 97.87 140 VAL B CA 1
ATOM 3547 C C . VAL B 1 140 ? 3.978 8.016 12.548 1 97.87 140 VAL B C 1
ATOM 3549 O O . VAL B 1 140 ? 5 7.751 13.185 1 97.87 140 VAL B O 1
ATOM 3552 N N . ASP B 1 141 ? 2.889 8.528 13.054 1 97.94 141 ASP B N 1
ATOM 3553 C CA . ASP B 1 141 ? 2.822 8.892 14.466 1 97.94 141 ASP B CA 1
ATOM 3554 C C . ASP B 1 141 ? 2.233 7.756 15.299 1 97.94 141 ASP B C 1
ATOM 3556 O O . ASP B 1 141 ? 2.505 7.651 16.497 1 97.94 141 ASP B O 1
ATOM 3560 N N . MET B 1 142 ? 1.433 6.964 14.668 1 98.13 142 MET B N 1
ATOM 3561 C CA . MET B 1 142 ? 0.728 5.881 15.347 1 98.13 142 MET B CA 1
ATOM 3562 C C . MET B 1 142 ? 0.372 4.766 14.369 1 98.13 142 MET B C 1
ATOM 3564 O O . MET B 1 142 ? 0.186 5.017 13.177 1 98.13 142 MET B O 1
ATOM 3568 N N . ALA B 1 143 ? 0.308 3.582 14.938 1 98.55 143 ALA B N 1
ATOM 3569 C CA . ALA B 1 143 ? -0.083 2.42 14.144 1 98.55 143 ALA B CA 1
ATOM 3570 C C . ALA B 1 143 ? -1.176 1.619 14.845 1 98.55 143 ALA B C 1
ATOM 3572 O O . ALA B 1 143 ? -1.143 1.448 16.066 1 98.55 143 ALA B O 1
ATOM 3573 N N . ILE B 1 144 ? -2.189 1.207 14.137 1 98.58 144 ILE B N 1
ATOM 3574 C CA . ILE B 1 144 ? -3.2 0.266 14.606 1 98.58 144 ILE B CA 1
ATOM 3575 C C . ILE B 1 144 ? -3.137 -1.015 13.777 1 98.58 144 ILE B C 1
ATOM 3577 O O . ILE B 1 144 ? -3.499 -1.017 12.599 1 98.58 144 ILE B O 1
ATOM 3581 N N . VAL B 1 145 ? -2.672 -2.104 14.408 1 98.05 145 VAL B N 1
ATOM 3582 C CA . VAL B 1 145 ? -2.237 -3.256 13.625 1 98.05 145 VAL B CA 1
ATOM 3583 C C . VAL B 1 145 ? -2.643 -4.546 14.335 1 98.05 145 VAL B C 1
ATOM 3585 O O . VAL B 1 145 ? -3.157 -4.51 15.455 1 98.05 145 VAL B O 1
ATOM 3588 N N . MET B 1 146 ? -2.518 -5.63 13.583 1 96.97 146 MET B N 1
ATOM 3589 C CA . MET B 1 146 ? -2.533 -6.938 14.232 1 96.97 146 MET B CA 1
ATOM 3590 C C . MET B 1 146 ? -1.291 -7.131 15.096 1 96.97 146 MET B C 1
ATOM 3592 O O . MET B 1 146 ? -0.174 -6.852 14.656 1 96.97 146 MET B O 1
ATOM 3596 N N . ASN B 1 147 ? -1.493 -7.609 16.223 1 94.21 147 ASN B N 1
ATOM 3597 C CA . ASN B 1 147 ? -0.405 -7.723 17.189 1 94.21 147 ASN B CA 1
ATOM 3598 C C . ASN B 1 147 ? 0.706 -8.635 16.678 1 94.21 147 ASN B C 1
ATOM 3600 O O . ASN B 1 147 ? 0.436 -9.731 16.182 1 94.21 147 ASN B O 1
ATOM 3604 N N . ASN B 1 148 ? 1.857 -8.203 16.669 1 90.41 148 ASN B N 1
ATOM 3605 C CA . ASN B 1 148 ? 3.103 -8.922 16.425 1 90.41 148 ASN B CA 1
ATOM 3606 C C . ASN B 1 148 ? 4.149 -8.61 17.492 1 90.41 148 ASN B C 1
ATOM 3608 O O . ASN B 1 148 ? 4.871 -7.617 17.388 1 90.41 148 ASN B O 1
ATOM 3612 N N . ARG B 1 149 ? 4.309 -9.43 18.394 1 85.02 149 ARG B N 1
ATOM 3613 C CA . ARG B 1 149 ? 5.128 -9.181 19.577 1 85.02 149 ARG B CA 1
ATOM 3614 C C . ARG B 1 149 ? 6.592 -8.986 19.197 1 85.02 149 ARG B C 1
ATOM 3616 O O . ARG B 1 149 ? 7.326 -8.269 19.881 1 85.02 149 ARG B O 1
ATOM 3623 N N . PHE B 1 150 ? 6.997 -9.571 18.105 1 85.24 150 PHE B N 1
ATOM 3624 C CA . PHE B 1 150 ? 8.391 -9.463 17.69 1 85.24 150 PHE B CA 1
ATOM 3625 C C . PHE B 1 150 ? 8.696 -8.062 17.177 1 85.24 150 PHE B C 1
ATOM 3627 O O . PHE B 1 150 ? 9.833 -7.595 17.27 1 85.24 150 PHE B O 1
ATOM 3634 N N . LEU B 1 151 ? 7.673 -7.434 16.758 1 86.77 151 LEU B N 1
ATOM 3635 C CA . LEU B 1 151 ? 7.895 -6.122 16.159 1 86.77 151 LEU B CA 1
ATOM 3636 C C . LEU B 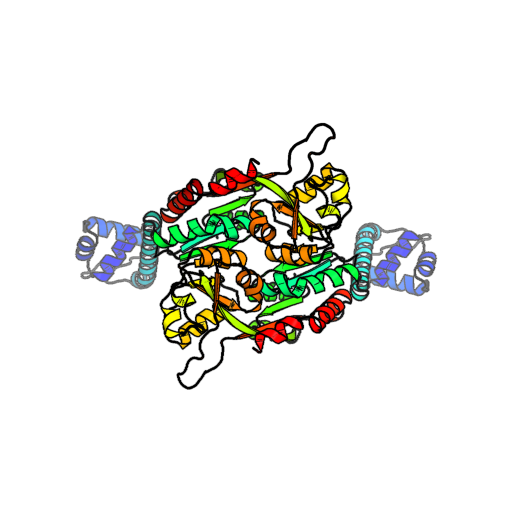1 151 ? 7.5 -5.01 17.124 1 86.77 151 LEU B C 1
ATOM 3638 O O . LEU B 1 151 ? 7.85 -3.846 16.914 1 86.77 151 LEU B O 1
ATOM 3642 N N . THR B 1 152 ? 6.819 -5.35 18.206 1 87.68 152 THR B N 1
ATOM 3643 C CA . THR B 1 152 ? 6.346 -4.325 19.13 1 87.68 152 THR B CA 1
ATOM 3644 C C . THR B 1 152 ? 7.137 -4.367 20.435 1 87.68 152 THR B C 1
ATOM 3646 O O . THR B 1 152 ? 6.822 -3.643 21.381 1 87.68 152 THR B O 1
ATOM 3649 N N . ALA B 1 153 ? 8.143 -5.155 20.671 1 83.12 153 ALA B N 1
ATOM 3650 C CA . ALA B 1 153 ? 8.833 -5.417 21.932 1 83.12 153 ALA B CA 1
ATOM 3651 C C . ALA B 1 153 ? 9.795 -4.284 22.276 1 83.12 153 ALA B C 1
ATOM 3653 O O . ALA B 1 153 ? 10.153 -4.097 23.442 1 83.12 153 ALA B O 1
ATOM 3654 N N . GLY B 1 154 ? 9.901 -3.203 21.726 1 82.68 154 GLY B N 1
ATOM 3655 C CA . GLY B 1 154 ? 10.858 -2.155 22.044 1 82.68 154 GLY B CA 1
ATOM 3656 C C . GLY B 1 154 ? 10.474 -1.349 23.271 1 82.68 154 GLY B C 1
ATOM 3657 O O . GLY B 1 154 ? 9.291 -1.102 23.512 1 82.68 154 GLY B O 1
ATOM 3658 N N . LYS B 1 155 ? 11.465 -1.011 24.172 1 85.96 155 LYS B N 1
ATOM 3659 C CA . LYS B 1 155 ? 11.236 -0.296 25.425 1 85.96 155 LYS B CA 1
ATOM 3660 C C . LYS B 1 155 ? 10.536 1.037 25.177 1 85.96 155 LYS B C 1
ATOM 3662 O O . LYS B 1 155 ? 9.779 1.514 26.026 1 85.96 155 LYS B O 1
ATOM 3667 N N . GLU B 1 156 ? 10.719 1.5 24.08 1 91.96 156 GLU B N 1
ATOM 3668 C CA . GLU B 1 156 ? 10.153 2.816 23.797 1 91.96 156 GLU B CA 1
ATOM 3669 C C . GLU B 1 156 ? 8.728 2.702 23.263 1 91.96 156 GLU B C 1
ATOM 3671 O O . GLU B 1 156 ? 8.001 3.695 23.202 1 91.96 156 GLU B O 1
ATOM 3676 N N . MET B 1 157 ? 8.32 1.523 22.952 1 93.57 157 MET B N 1
ATOM 3677 C CA . MET B 1 157 ? 7.02 1.324 22.318 1 93.57 157 MET B CA 1
ATOM 3678 C C . MET B 1 157 ? 5.912 1.244 23.362 1 93.57 157 MET B C 1
ATOM 3680 O O . MET B 1 157 ? 6.093 0.639 24.42 1 93.57 157 MET B O 1
ATOM 3684 N N . VAL B 1 158 ? 4.849 1.925 23.145 1 96.69 158 VAL B N 1
ATOM 3685 C CA . VAL B 1 158 ? 3.614 1.805 23.913 1 96.69 158 VAL B CA 1
ATOM 3686 C C . VAL B 1 158 ? 2.585 1.006 23.117 1 96.69 158 VAL B C 1
ATOM 3688 O O . VAL B 1 158 ? 2.25 1.366 21.986 1 96.69 158 VAL B O 1
ATOM 3691 N N . VAL B 1 159 ? 2.112 -0.045 23.669 1 97.15 159 VAL B N 1
ATOM 3692 C CA . VAL B 1 159 ? 1.175 -0.945 23.006 1 97.15 159 VAL B CA 1
ATOM 3693 C C . VAL B 1 159 ? -0.106 -1.058 23.83 1 97.15 159 VAL B C 1
ATOM 3695 O O . VAL B 1 159 ? -0.055 -1.3 25.038 1 97.15 159 VAL B O 1
ATOM 3698 N N . GLU B 1 160 ? -1.225 -0.869 23.241 1 97.14 160 GLU B N 1
ATOM 3699 C CA . GLU B 1 160 ? -2.538 -1.02 23.859 1 97.14 160 GLU B CA 1
ATOM 3700 C C . GLU B 1 160 ? -3.396 -2.023 23.094 1 97.14 160 GLU B C 1
ATOM 3702 O O . GLU B 1 160 ? -3.611 -1.873 21.889 1 97.14 160 GLU B O 1
ATOM 3707 N N . VAL B 1 161 ? -3.85 -3.036 23.787 1 97.14 161 VAL B N 1
ATOM 3708 C CA . VAL B 1 161 ? -4.757 -3.996 23.167 1 97.14 161 VAL B CA 1
ATOM 3709 C C . VAL B 1 161 ? -6.142 -3.372 23.009 1 97.14 161 VAL B C 1
ATOM 3711 O O . VAL B 1 161 ? -6.723 -2.88 23.979 1 97.14 161 VAL B O 1
ATOM 3714 N N . LEU B 1 162 ? -6.611 -3.37 21.802 1 97.77 162 LEU B N 1
ATOM 3715 C CA . LEU B 1 162 ? -7.933 -2.804 21.554 1 97.77 162 LEU B CA 1
ATOM 3716 C C . LEU B 1 162 ? -9.01 -3.88 21.645 1 97.77 162 LEU B C 1
ATOM 3718 O O . LEU B 1 162 ? -10.036 -3.683 22.3 1 97.77 162 LEU B O 1
ATOM 3722 N N . TYR B 1 163 ? -8.84 -5.019 20.953 1 96.48 163 TYR B N 1
ATOM 3723 C CA . TYR B 1 163 ? -9.818 -6.101 20.994 1 96.48 163 TYR B CA 1
ATOM 3724 C C . TYR B 1 163 ? -9.275 -7.352 20.315 1 96.48 163 TYR B C 1
ATOM 3726 O O . TYR B 1 163 ? -8.255 -7.299 19.624 1 96.48 163 TYR B O 1
ATOM 3734 N N . ASP B 1 164 ? -9.92 -8.483 20.534 1 96 164 ASP B N 1
ATOM 3735 C CA . ASP B 1 164 ? -9.765 -9.736 19.803 1 96 164 ASP B CA 1
ATOM 3736 C C . ASP B 1 164 ? -10.997 -10.032 18.951 1 96 164 ASP B C 1
ATOM 3738 O O . ASP B 1 164 ? -12.116 -9.674 19.325 1 96 164 ASP B O 1
ATOM 3742 N N . GLU B 1 165 ? -10.728 -10.609 17.838 1 95.03 165 GLU B N 1
ATOM 3743 C CA . GLU B 1 165 ? -11.875 -10.985 17.017 1 95.03 165 GLU B CA 1
ATOM 3744 C C . GLU B 1 165 ? -11.63 -12.309 16.3 1 95.03 165 GLU B C 1
ATOM 3746 O O . GLU B 1 165 ? -10.483 -12.679 16.043 1 95.03 165 GLU B O 1
ATOM 3751 N N . PRO B 1 166 ? -12.724 -12.987 15.981 1 95.24 166 PRO B N 1
ATOM 3752 C CA . PRO B 1 166 ? -12.585 -14.264 15.277 1 95.24 166 PRO B CA 1
ATOM 3753 C C . PRO B 1 166 ? -12.297 -14.089 13.788 1 95.24 166 PRO B C 1
ATOM 3755 O O . PRO B 1 166 ? -12.643 -13.058 13.205 1 95.24 166 PRO B O 1
ATOM 3758 N N . ILE B 1 167 ? -11.638 -15.114 13.279 1 97.01 167 ILE B N 1
ATOM 3759 C CA . ILE B 1 167 ? -11.463 -15.255 11.837 1 97.01 167 ILE B CA 1
ATOM 3760 C C . ILE B 1 167 ? -12.594 -16.105 11.261 1 97.01 167 ILE B C 1
ATOM 3762 O O . ILE B 1 167 ? -12.988 -17.11 11.856 1 97.01 167 ILE B O 1
ATOM 3766 N N . LYS B 1 168 ? -13.134 -15.686 10.171 1 97.66 168 LYS B N 1
ATOM 3767 C CA . LYS B 1 168 ? -14.211 -16.392 9.482 1 97.66 168 LYS B CA 1
ATOM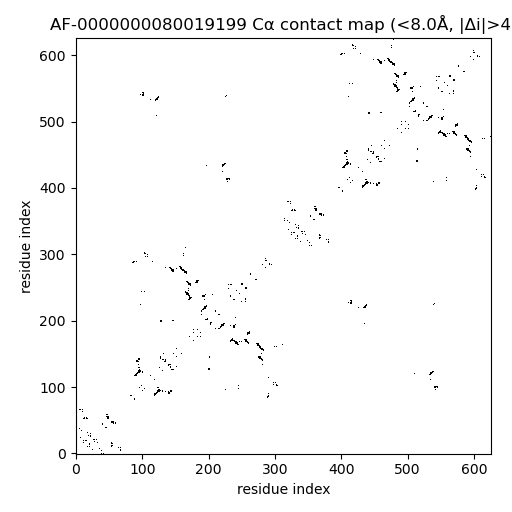 3768 C C . LYS B 1 168 ? -13.83 -16.701 8.037 1 97.66 168 LYS B C 1
ATOM 3770 O O . LYS B 1 168 ? -12.787 -16.254 7.556 1 97.66 168 LYS B O 1
ATOM 3775 N N . VAL B 1 169 ? -14.659 -17.484 7.41 1 98.28 169 VAL B N 1
ATOM 3776 C CA . VAL B 1 169 ? -14.405 -17.892 6.033 1 98.28 169 VAL B CA 1
ATOM 3777 C C . VAL B 1 169 ? -15.328 -17.126 5.088 1 98.28 169 VAL B C 1
ATOM 3779 O O . VAL B 1 169 ? -16.539 -17.06 5.311 1 98.28 169 VAL B O 1
ATOM 3782 N N . LEU B 1 170 ? -14.748 -16.512 4.127 1 98.81 170 LEU B N 1
ATOM 3783 C CA . LEU B 1 170 ? -15.479 -15.873 3.038 1 98.81 170 LEU B CA 1
ATOM 3784 C C . LEU B 1 170 ? -15.512 -16.77 1.806 1 98.81 170 LEU B C 1
ATOM 3786 O O . LEU B 1 170 ? -14.464 -17.206 1.322 1 98.81 170 LEU B O 1
ATOM 3790 N N . VAL B 1 171 ? -16.684 -17.081 1.317 1 98.71 171 VAL B N 1
ATOM 3791 C CA . VAL B 1 171 ? -16.856 -17.901 0.123 1 98.71 171 VAL B CA 1
ATOM 3792 C C . VAL B 1 171 ? -17.932 -17.291 -0.772 1 98.71 171 VAL B C 1
ATOM 3794 O O . VAL B 1 171 ? -18.674 -16.404 -0.345 1 98.71 171 VAL B O 1
ATOM 3797 N N . GLY B 1 172 ? -17.964 -17.682 -2.05 1 98.31 172 GLY B N 1
ATOM 3798 C CA . GLY B 1 172 ? -19.113 -17.335 -2.87 1 98.31 172 GLY B CA 1
ATOM 3799 C C . GLY B 1 172 ? -20.411 -17.937 -2.366 1 98.31 172 GLY B C 1
ATOM 3800 O O . GLY B 1 172 ? -20.407 -19.004 -1.747 1 98.31 172 GLY B O 1
ATOM 3801 N N . ALA B 1 173 ? -21.493 -17.303 -2.685 1 97.65 173 ALA B N 1
ATOM 3802 C CA . ALA B 1 173 ? -22.794 -17.734 -2.18 1 97.65 173 ALA B CA 1
ATOM 3803 C C . ALA B 1 173 ? -23.137 -19.136 -2.674 1 97.65 173 ALA B C 1
ATOM 3805 O O . ALA B 1 173 ? -23.821 -19.895 -1.983 1 97.65 173 ALA B O 1
ATOM 3806 N N . ASN B 1 174 ? -22.601 -19.494 -3.804 1 97.29 174 ASN B N 1
ATOM 3807 C CA . ASN B 1 174 ? -22.916 -20.787 -4.401 1 97.29 174 ASN B CA 1
ATOM 3808 C C . ASN B 1 174 ? -21.789 -21.793 -4.185 1 97.29 174 ASN B C 1
ATOM 3810 O O . ASN B 1 174 ? -21.806 -22.884 -4.759 1 97.29 174 ASN B O 1
ATOM 3814 N N . HIS B 1 175 ? -20.822 -21.457 -3.503 1 98.07 175 HIS B N 1
ATOM 3815 C CA . HIS B 1 175 ? -19.707 -22.35 -3.208 1 98.07 175 HIS B CA 1
ATOM 3816 C C . HIS B 1 175 ? -20.153 -23.52 -2.337 1 98.07 175 HIS B C 1
ATOM 3818 O O . HIS B 1 175 ? -20.964 -23.346 -1.425 1 98.07 175 HIS B O 1
ATOM 3824 N N . PRO B 1 176 ? -19.591 -24.67 -2.474 1 98.2 176 PRO B N 1
ATOM 3825 C CA . PRO B 1 176 ? -19.99 -25.839 -1.686 1 98.2 176 PRO B CA 1
ATOM 3826 C C . PRO B 1 176 ? -19.861 -25.608 -0.182 1 98.2 176 PRO B C 1
ATOM 3828 O O . PRO B 1 176 ? -20.684 -26.098 0.595 1 98.2 176 PRO B O 1
ATOM 3831 N N . LEU B 1 177 ? -18.946 -24.898 0.2 1 98.19 177 LEU B N 1
ATOM 3832 C CA . LEU B 1 177 ? -18.701 -24.67 1.62 1 98.19 177 LEU B CA 1
ATOM 3833 C C . LEU B 1 177 ? -19.793 -23.796 2.227 1 98.19 177 LEU B C 1
ATOM 3835 O O . LEU B 1 177 ? -19.936 -23.733 3.45 1 98.19 177 LEU B O 1
ATOM 3839 N N . ALA B 1 178 ? -20.527 -23.053 1.368 1 97.98 178 ALA B N 1
ATOM 3840 C CA . ALA B 1 178 ? -21.57 -22.154 1.856 1 97.98 178 ALA B CA 1
ATOM 3841 C C . ALA B 1 178 ? -22.713 -22.936 2.497 1 97.98 178 ALA B C 1
ATOM 3843 O O . ALA B 1 178 ? -23.542 -22.365 3.209 1 97.98 178 ALA B O 1
ATOM 3844 N N . GLN B 1 179 ? -22.74 -24.184 2.285 1 97.34 179 GLN B N 1
ATOM 3845 C CA . GLN B 1 179 ? -23.813 -25.015 2.821 1 97.34 179 GLN B CA 1
ATOM 3846 C C . GLN B 1 179 ? -23.605 -25.292 4.308 1 97.34 179 GLN B C 1
ATOM 3848 O O . GLN B 1 179 ? -24.541 -25.68 5.009 1 97.34 179 GLN B O 1
ATOM 3853 N N . TYR B 1 180 ? -22.411 -25.128 4.79 1 96.89 180 TYR B N 1
ATOM 3854 C CA . TYR B 1 180 ? -22.111 -25.394 6.193 1 96.89 180 TYR B CA 1
ATOM 3855 C C . TYR B 1 180 ? -22.524 -24.219 7.071 1 96.89 180 TYR B C 1
ATOM 3857 O O . TYR B 1 180 ? -22.346 -23.059 6.691 1 96.89 180 TYR B O 1
ATOM 3865 N N . GLU B 1 181 ? -23.075 -24.491 8.149 1 96.24 181 GLU B N 1
ATOM 3866 C CA . GLU B 1 181 ? -23.252 -23.455 9.161 1 96.24 181 GLU B CA 1
ATOM 3867 C C . GLU B 1 181 ? -21.914 -23.047 9.773 1 96.24 181 GLU B C 1
ATOM 3869 O O . GLU B 1 181 ? -21.66 -21.859 9.986 1 96.24 181 GLU B O 1
ATOM 3874 N N . ARG B 1 182 ? -21.157 -24.07 10.041 1 96.75 182 ARG B N 1
ATOM 3875 C CA . ARG B 1 182 ? -19.76 -23.949 10.444 1 96.75 182 ARG B CA 1
ATOM 3876 C C . ARG B 1 182 ? -18.865 -24.847 9.596 1 96.75 182 ARG B C 1
ATOM 3878 O O . ARG B 1 182 ? -19.103 -26.052 9.496 1 96.75 182 ARG B O 1
ATOM 3885 N N . ILE B 1 183 ? -17.814 -24.32 9.021 1 96.63 183 ILE B N 1
ATOM 3886 C CA . ILE B 1 183 ? -17.002 -25.06 8.061 1 96.63 183 ILE B CA 1
ATOM 3887 C C . ILE B 1 183 ? -15.922 -25.848 8.798 1 96.63 183 ILE B C 1
ATOM 3889 O O . ILE B 1 183 ? -15.097 -25.268 9.507 1 96.63 183 ILE B O 1
ATOM 3893 N N . PRO B 1 184 ? -15.897 -27.088 8.643 1 95.32 184 PRO B N 1
ATOM 3894 C CA . PRO B 1 184 ? -14.783 -27.855 9.206 1 95.32 184 PRO B CA 1
ATOM 3895 C C . PRO B 1 184 ? -13.462 -27.588 8.488 1 95.32 184 PRO B C 1
ATOM 3897 O O . PRO B 1 184 ? -13.442 -27.419 7.266 1 95.32 184 PRO B O 1
ATOM 3900 N N . TRP B 1 185 ? -12.41 -27.627 9.214 1 94.61 185 TRP B N 1
ATOM 3901 C CA . TRP B 1 185 ? -11.083 -27.44 8.637 1 94.61 185 TRP B CA 1
ATOM 3902 C C . TRP B 1 185 ? -10.78 -28.522 7.605 1 94.61 185 TRP B C 1
ATOM 3904 O O . TRP B 1 185 ? -10.141 -28.254 6.585 1 94.61 185 TRP B O 1
ATOM 3914 N N . SER B 1 186 ? -11.247 -29.745 7.863 1 94.24 186 SER B N 1
ATOM 3915 C CA . SER B 1 186 ? -11.001 -30.872 6.969 1 94.24 186 SER B CA 1
ATOM 3916 C C . SER B 1 186 ? -11.578 -30.613 5.582 1 94.24 186 SER B C 1
ATOM 3918 O O . SER B 1 186 ? -11.073 -31.135 4.586 1 94.24 186 SER B O 1
ATOM 3920 N N . GLU B 1 187 ? -12.629 -29.821 5.573 1 96.06 187 GLU B N 1
ATOM 3921 C CA . GLU B 1 187 ? -13.22 -29.457 4.289 1 96.06 187 GLU B CA 1
ATOM 3922 C C . GLU B 1 187 ? -12.537 -28.229 3.695 1 96.06 187 GLU B C 1
ATOM 3924 O O . GLU B 1 187 ? -12.234 -28.197 2.501 1 96.06 187 GLU B O 1
ATOM 3929 N N . LEU B 1 188 ? -12.191 -27.297 4.511 1 96.62 188 LEU B N 1
ATOM 3930 C CA . LEU B 1 188 ? -11.636 -26.016 4.089 1 96.62 188 LEU B CA 1
ATOM 3931 C C . LEU B 1 188 ? -10.304 -26.21 3.374 1 96.62 188 LEU B C 1
ATOM 3933 O O . LEU B 1 188 ? -10.024 -25.537 2.379 1 96.62 188 LEU B O 1
ATOM 3937 N N . VAL B 1 189 ? -9.489 -27.147 3.859 1 95.75 189 VAL B N 1
ATOM 3938 C CA . VAL B 1 189 ? -8.112 -27.292 3.399 1 95.75 189 VAL B CA 1
ATOM 3939 C C . VAL B 1 189 ? -8.097 -27.875 1.988 1 95.75 189 VAL B C 1
ATOM 3941 O O . VAL B 1 189 ? -7.056 -27.89 1.326 1 95.75 189 VAL B O 1
ATOM 3944 N N . ARG B 1 190 ? -9.264 -28.283 1.466 1 96.38 190 ARG B N 1
ATOM 3945 C CA . ARG B 1 190 ? -9.36 -28.925 0.16 1 96.38 190 ARG B CA 1
ATOM 3946 C C . ARG B 1 190 ? -9.48 -27.889 -0.953 1 96.38 190 ARG B C 1
ATOM 3948 O O . ARG B 1 190 ? -9.383 -28.226 -2.135 1 96.38 190 ARG B O 1
ATOM 3955 N N . TYR B 1 191 ? -9.694 -26.67 -0.597 1 97.18 191 TYR B N 1
ATOM 3956 C CA . TYR B 1 191 ? -10.003 -25.663 -1.606 1 97.18 191 TYR B CA 1
ATOM 3957 C C . TYR B 1 191 ? -8.867 -24.656 -1.737 1 97.18 191 TYR B C 1
ATOM 3959 O O . TYR B 1 191 ? -8.188 -24.345 -0.755 1 97.18 191 TYR B O 1
ATOM 3967 N N . PRO B 1 192 ? -8.676 -24.085 -2.97 1 97.34 192 PRO B N 1
ATOM 3968 C CA . PRO B 1 192 ? -7.675 -23.033 -3.164 1 97.34 192 PRO B CA 1
ATOM 3969 C C . PRO B 1 192 ? -8.036 -21.735 -2.445 1 97.34 192 PRO B C 1
ATOM 3971 O O . PRO B 1 192 ? -9.216 -21.388 -2.346 1 97.34 192 PRO B O 1
ATOM 3974 N N . GLN B 1 193 ? -6.971 -21.071 -2.019 1 97.71 193 GLN B N 1
ATOM 3975 C CA . GLN B 1 193 ? -7.156 -19.895 -1.176 1 97.71 193 GLN B CA 1
ATOM 3976 C C . GLN B 1 193 ? -6.65 -18.634 -1.871 1 97.71 193 GLN B C 1
ATOM 3978 O O . GLN B 1 193 ? -5.668 -18.681 -2.615 1 97.71 193 GLN B O 1
ATOM 3983 N N . VAL B 1 194 ? -7.342 -17.565 -1.715 1 98.32 194 VAL B N 1
ATOM 3984 C CA . VAL B 1 194 ? -6.766 -16.236 -1.889 1 98.32 194 VAL B CA 1
ATOM 3985 C C . VAL B 1 194 ? -6.259 -15.712 -0.548 1 98.32 194 VAL B C 1
ATOM 3987 O O . VAL B 1 194 ? -6.953 -15.81 0.467 1 98.32 194 VAL B O 1
ATOM 3990 N N . VAL B 1 195 ? -5.011 -15.23 -0.5 1 98.2 195 VAL B N 1
ATOM 3991 C CA . VAL B 1 195 ? -4.37 -14.855 0.756 1 98.2 195 VAL B CA 1
ATOM 3992 C C . VAL B 1 195 ? -3.8 -13.443 0.644 1 98.2 195 VAL B C 1
ATOM 3994 O O . VAL B 1 195 ? -3.69 -12.896 -0.456 1 98.2 195 VAL B O 1
ATOM 3997 N N . PHE B 1 196 ? -3.525 -12.867 1.774 1 97.74 196 PHE B N 1
ATOM 3998 C CA . PHE B 1 196 ? -2.797 -11.604 1.789 1 97.74 196 PHE B CA 1
ATOM 3999 C C . PHE B 1 196 ? -1.343 -11.813 1.383 1 97.74 196 PHE B C 1
ATOM 4001 O O . PHE B 1 196 ? -0.8 -12.909 1.542 1 97.74 196 PHE B O 1
ATOM 4008 N N . LYS B 1 197 ? -0.798 -10.72 0.945 1 92.57 197 LYS B N 1
ATOM 4009 C CA . LYS B 1 197 ? 0.621 -10.705 0.6 1 92.57 197 LYS B CA 1
ATOM 4010 C C . LYS B 1 197 ? 1.491 -10.85 1.844 1 92.57 197 LYS B C 1
ATOM 4012 O O . LYS B 1 197 ? 1.019 -10.649 2.965 1 92.57 197 LYS B O 1
ATOM 4017 N N . ASP B 1 198 ? 2.76 -11.141 1.601 1 88.95 198 ASP B N 1
ATOM 4018 C CA . ASP B 1 198 ? 3.728 -11.205 2.691 1 88.95 198 ASP B CA 1
ATOM 4019 C C . ASP B 1 198 ? 3.806 -9.874 3.435 1 88.95 198 ASP B C 1
ATOM 4021 O O . ASP B 1 198 ? 3.716 -8.808 2.823 1 88.95 198 ASP B O 1
ATOM 4025 N N . GLY B 1 199 ? 3.924 -10 4.727 1 89.51 199 GLY B N 1
ATOM 4026 C CA . GLY B 1 199 ? 3.986 -8.797 5.541 1 89.51 199 GLY B CA 1
ATOM 4027 C C . GLY B 1 199 ? 2.674 -8.474 6.23 1 89.51 199 GLY B C 1
ATOM 4028 O O . GLY B 1 199 ? 2.621 -7.602 7.099 1 89.51 199 GLY B O 1
ATOM 4029 N N . TYR B 1 200 ? 1.704 -9.144 5.844 1 94.63 200 TYR B N 1
ATOM 4030 C CA . TYR B 1 200 ? 0.417 -9.016 6.518 1 94.63 200 TYR B CA 1
ATOM 4031 C C . TYR B 1 200 ? 0.265 -10.07 7.608 1 94.63 200 TYR B C 1
ATOM 4033 O O . TYR B 1 200 ? 0.608 -11.237 7.403 1 94.63 200 TYR B O 1
ATOM 4041 N N . GLY B 1 201 ? -0.265 -9.636 8.7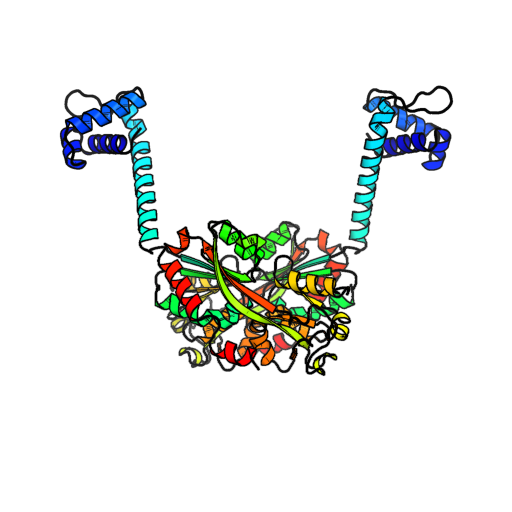38 1 94.97 201 GLY B N 1
ATOM 4042 C CA . GLY B 1 201 ? -0.459 -10.557 9.847 1 94.97 201 GLY B CA 1
ATOM 4043 C C . GLY B 1 201 ? -1.366 -11.724 9.502 1 94.97 201 GLY B C 1
ATOM 4044 O O . GLY B 1 201 ? -1.138 -12.848 9.952 1 94.97 201 GLY B O 1
ATOM 4045 N N . MET B 1 202 ? -2.306 -11.495 8.683 1 96.21 202 MET B N 1
ATOM 4046 C CA . MET B 1 202 ? -3.257 -12.533 8.296 1 96.21 202 MET B CA 1
ATOM 4047 C C . MET B 1 202 ? -2.569 -13.626 7.485 1 96.21 202 MET B C 1
ATOM 4049 O O . MET B 1 202 ? -2.936 -14.799 7.58 1 96.21 202 MET B O 1
ATOM 4053 N N . GLN B 1 203 ? -1.66 -13.23 6.641 1 96.03 203 GLN B N 1
ATOM 4054 C CA . GLN B 1 203 ? -0.915 -14.209 5.857 1 96.03 203 GLN B CA 1
ATOM 4055 C C . GLN B 1 203 ? -0.189 -15.201 6.761 1 96.03 203 GLN B C 1
ATOM 4057 O O . GLN B 1 203 ? -0.274 -16.413 6.556 1 96.03 203 GLN B O 1
ATOM 4062 N N . ARG B 1 204 ? 0.488 -14.725 7.755 1 94.25 204 ARG B N 1
ATOM 4063 C CA . ARG B 1 204 ? 1.206 -15.562 8.712 1 94.25 204 ARG B CA 1
ATOM 4064 C C . ARG B 1 204 ? 0.242 -16.442 9.5 1 94.25 204 ARG B C 1
ATOM 4066 O O . ARG B 1 204 ? 0.501 -17.631 9.701 1 94.25 204 ARG B O 1
ATOM 4073 N N . LEU B 1 205 ? -0.806 -15.867 9.955 1 95.28 205 LEU B N 1
ATOM 4074 C CA . LEU B 1 205 ? -1.789 -16.589 10.756 1 95.28 205 LEU B CA 1
ATOM 4075 C C . LEU B 1 205 ? -2.35 -17.779 9.986 1 95.28 205 LEU B C 1
ATOM 4077 O O . LEU B 1 205 ? -2.443 -18.885 10.524 1 95.28 205 LEU B O 1
ATOM 4081 N N . VAL B 1 206 ? -2.691 -17.55 8.716 1 96.3 206 VAL B N 1
ATOM 4082 C CA . VAL B 1 206 ? -3.269 -18.595 7.877 1 96.3 206 VAL B CA 1
ATOM 4083 C C . VAL B 1 206 ? -2.222 -19.671 7.596 1 96.3 206 VAL B C 1
ATOM 4085 O O . VAL B 1 206 ? -2.496 -20.865 7.74 1 96.3 206 VAL B O 1
ATOM 4088 N N . GLN B 1 207 ? -1.067 -19.223 7.257 1 95.46 207 GLN B N 1
ATOM 4089 C CA . GLN B 1 207 ? 0.015 -20.161 6.978 1 95.46 207 GLN B CA 1
ATOM 4090 C C . GLN B 1 207 ? 0.308 -21.039 8.192 1 95.46 207 GLN B C 1
ATOM 4092 O O . GLN B 1 207 ? 0.44 -22.258 8.065 1 95.46 207 GLN B O 1
ATOM 4097 N N . ASP B 1 208 ? 0.395 -20.443 9.338 1 94.4 208 ASP B N 1
ATOM 4098 C CA . ASP B 1 208 ? 0.688 -21.156 10.578 1 94.4 208 ASP B CA 1
ATOM 4099 C C . ASP B 1 208 ? -0.386 -22.2 10.877 1 94.4 208 ASP B C 1
ATOM 4101 O O . ASP B 1 208 ? -0.075 -23.307 11.321 1 94.4 208 ASP B O 1
ATOM 4105 N N . ARG B 1 209 ? -1.606 -21.797 10.643 1 94.2 209 ARG B N 1
ATOM 4106 C CA . ARG B 1 209 ? -2.698 -22.716 10.947 1 94.2 209 ARG B CA 1
ATOM 4107 C C . ARG B 1 209 ? -2.667 -23.928 10.022 1 94.2 209 ARG B C 1
ATOM 4109 O O . ARG B 1 209 ? -2.854 -25.062 10.469 1 94.2 209 ARG B O 1
ATOM 4116 N N . PHE B 1 210 ? -2.43 -23.734 8.758 1 95.45 210 PHE B N 1
ATOM 4117 C CA . PHE B 1 210 ? -2.344 -24.841 7.813 1 95.45 210 PHE B CA 1
ATOM 4118 C C . PHE B 1 210 ? -1.178 -25.759 8.159 1 95.45 210 PHE B C 1
ATOM 4120 O O . PHE B 1 210 ? -1.3 -26.983 8.081 1 95.45 210 PHE B O 1
ATOM 4127 N N . GLU B 1 211 ? -0.104 -25.191 8.577 1 94.81 211 GLU B N 1
ATOM 4128 C CA . GLU B 1 211 ? 1.059 -25.974 8.983 1 94.81 211 GLU B CA 1
ATOM 4129 C C . GLU B 1 211 ? 0.745 -26.838 10.2 1 94.81 211 GLU B C 1
ATOM 4131 O O . GLU B 1 211 ? 1.09 -28.021 10.234 1 94.81 211 GLU B O 1
ATOM 4136 N N . ARG B 1 212 ? 0.09 -26.273 11.157 1 92.42 212 ARG B N 1
ATOM 4137 C CA . ARG B 1 212 ? -0.262 -26.987 12.38 1 92.42 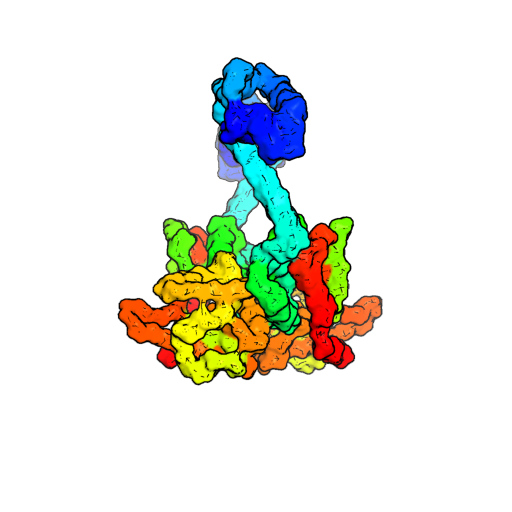212 ARG B CA 1
ATOM 4138 C C . ARG B 1 212 ? -1.202 -28.15 12.084 1 92.42 212 ARG B C 1
ATOM 4140 O O . ARG B 1 212 ? -1.165 -29.175 12.768 1 92.42 212 ARG B O 1
ATOM 4147 N N . LEU B 1 213 ? -1.995 -27.979 11.031 1 91.72 213 LEU B N 1
ATOM 4148 C CA . LEU B 1 213 ? -2.94 -29.018 10.638 1 91.72 213 LEU B CA 1
ATOM 4149 C C . LEU B 1 213 ? -2.286 -30.018 9.69 1 91.72 213 LEU B C 1
ATOM 4151 O O . LEU B 1 213 ? -2.944 -30.94 9.202 1 91.72 213 LEU B O 1
ATOM 4155 N N . GLN B 1 214 ? -0.988 -29.751 9.398 1 95.12 214 GLN B N 1
ATOM 4156 C CA . GLN B 1 214 ? -0.249 -30.578 8.449 1 95.12 214 GLN B CA 1
ATOM 4157 C C . GLN B 1 214 ? -0.967 -30.647 7.104 1 95.12 214 GLN B C 1
ATOM 4159 O O . GLN B 1 214 ? -1.058 -31.716 6.497 1 95.12 214 GLN B O 1
ATOM 4164 N N . ALA B 1 215 ? -1.586 -29.572 6.838 1 95.3 215 ALA B N 1
ATOM 4165 C CA . ALA B 1 215 ? -2.253 -29.436 5.546 1 95.3 215 ALA B CA 1
ATOM 4166 C C . ALA B 1 215 ? -1.483 -28.492 4.627 1 95.3 215 ALA B C 1
ATOM 4168 O O . ALA B 1 215 ? -0.767 -27.605 5.098 1 95.3 215 ALA B O 1
ATOM 4169 N N . THR B 1 216 ? -1.594 -28.706 3.379 1 95.5 216 THR B N 1
ATOM 4170 C CA . THR B 1 216 ? -0.934 -27.846 2.403 1 95.5 216 THR B CA 1
ATOM 4171 C C . THR B 1 216 ? -1.828 -26.668 2.027 1 95.5 216 THR B C 1
ATOM 4173 O O . THR B 1 216 ? -2.966 -26.859 1.592 1 95.5 216 THR B O 1
ATOM 4176 N N . LEU B 1 217 ? -1.34 -25.49 2.246 1 95.88 217 LEU B N 1
ATOM 4177 C CA . LEU B 1 217 ? -2.049 -24.289 1.818 1 95.88 217 LEU B CA 1
ATOM 4178 C C . LEU B 1 217 ? -1.913 -24.086 0.312 1 95.88 217 LEU B C 1
ATOM 4180 O O . LEU B 1 217 ? -0.807 -23.883 -0.194 1 95.88 217 LEU B O 1
ATOM 4184 N N . GLN B 1 218 ? -2.96 -24.197 -0.39 1 95.33 218 GLN B N 1
ATOM 4185 C CA . GLN B 1 218 ? -2.973 -23.872 -1.813 1 95.33 218 GLN B CA 1
ATOM 4186 C C . GLN B 1 218 ? -3.298 -22.398 -2.038 1 95.33 218 GLN B C 1
ATOM 4188 O O . GLN B 1 218 ? -4.405 -22.059 -2.461 1 95.33 218 GLN B O 1
ATOM 4193 N N . ALA B 1 219 ? -2.339 -21.531 -1.83 1 95.27 219 ALA B N 1
ATOM 4194 C CA . ALA B 1 219 ? -2.48 -20.096 -2.063 1 95.27 219 ALA B CA 1
ATOM 4195 C C . ALA B 1 219 ? -2.298 -19.76 -3.54 1 95.27 219 ALA B C 1
ATOM 4197 O O . ALA B 1 219 ? -1.182 -19.486 -3.988 1 95.27 219 ALA B O 1
ATOM 4198 N N . VAL B 1 220 ? -3.314 -19.638 -4.307 1 95.7 220 VAL B N 1
ATOM 4199 C CA . VAL B 1 220 ? -3.191 -19.54 -5.758 1 95.7 220 VAL B CA 1
ATOM 4200 C C . VAL B 1 220 ? -3.166 -18.071 -6.177 1 95.7 220 VAL B C 1
ATOM 4202 O O . VAL B 1 220 ? -2.793 -17.748 -7.307 1 95.7 220 VAL B O 1
ATOM 4205 N N . LEU B 1 221 ? -3.647 -17.191 -5.248 1 97.41 221 LEU B N 1
ATOM 4206 C CA . LEU B 1 221 ? -3.718 -15.761 -5.53 1 97.41 221 LEU B CA 1
ATOM 4207 C C . LEU B 1 221 ? -3.405 -14.944 -4.281 1 97.41 221 LEU B C 1
ATOM 4209 O O . LEU B 1 221 ? -3.898 -15.251 -3.193 1 97.41 221 LEU B O 1
ATOM 4213 N N . GLU B 1 222 ? -2.542 -13.989 -4.426 1 97.98 222 GLU B N 1
ATOM 4214 C CA . GLU B 1 222 ? -2.218 -13.029 -3.375 1 97.98 222 GLU B CA 1
ATOM 4215 C C . GLU B 1 222 ? -2.75 -11.64 -3.714 1 97.98 222 GLU B C 1
ATOM 4217 O O . GLU B 1 222 ? -2.55 -11.147 -4.826 1 97.98 222 GLU B O 1
ATOM 4222 N N . VAL B 1 223 ? -3.441 -11.044 -2.774 1 98.01 223 VAL B N 1
ATOM 4223 C CA . VAL B 1 223 ? -3.929 -9.677 -2.926 1 98.01 223 VAL B CA 1
ATOM 4224 C C . VAL B 1 223 ? -3.661 -8.888 -1.646 1 98.01 223 VAL B C 1
ATOM 4226 O O . VAL B 1 223 ? -3.195 -9.447 -0.651 1 98.01 223 VAL B O 1
ATOM 4229 N N . ASN B 1 224 ? -4.013 -7.497 -1.661 1 97.6 224 ASN B N 1
ATOM 4230 C CA . ASN B 1 224 ? -3.648 -6.739 -0.469 1 97.6 224 ASN B CA 1
ATOM 4231 C C . ASN B 1 224 ? -4.764 -5.789 -0.046 1 97.6 224 ASN B C 1
ATOM 4233 O O . ASN B 1 224 ? -4.533 -4.856 0.726 1 97.6 224 ASN B O 1
ATOM 4237 N N . THR B 1 225 ? -5.942 -5.963 -0.589 1 96.92 225 THR B N 1
ATOM 4238 C CA . THR B 1 225 ? -7.068 -5.131 -0.178 1 96.92 225 THR B CA 1
ATOM 4239 C C . THR B 1 225 ? -8.317 -5.981 0.04 1 96.92 225 THR B C 1
ATOM 4241 O O . THR B 1 225 ? -8.464 -7.044 -0.567 1 96.92 225 THR B O 1
ATOM 4244 N N . LEU B 1 226 ? -9.229 -5.486 0.835 1 97.21 226 LEU B N 1
ATOM 4245 C CA . LEU B 1 226 ? -10.445 -6.227 1.152 1 97.21 226 LEU B CA 1
ATOM 4246 C C . LEU B 1 226 ? -11.371 -6.295 -0.058 1 97.21 226 LEU B C 1
ATOM 4248 O O . LEU B 1 226 ? -12.013 -7.32 -0.297 1 97.21 226 LEU B O 1
ATOM 4252 N N . ASP B 1 227 ? -11.382 -5.269 -0.846 1 96.47 227 ASP B N 1
ATOM 4253 C CA . ASP B 1 227 ? -12.2 -5.252 -2.054 1 96.47 227 ASP B CA 1
ATOM 4254 C C . ASP B 1 227 ? -11.74 -6.32 -3.044 1 96.47 227 ASP B C 1
ATOM 4256 O O . ASP B 1 227 ? -12.562 -6.947 -3.716 1 96.47 227 ASP B O 1
ATOM 4260 N N . ALA B 1 228 ? -10.467 -6.45 -3.116 1 97.07 228 ALA B N 1
ATOM 4261 C CA . ALA B 1 228 ? -9.932 -7.469 -4.015 1 97.07 228 ALA B CA 1
ATOM 4262 C C . ALA B 1 228 ? -10.342 -8.868 -3.565 1 97.07 228 ALA B C 1
ATOM 4264 O O . ALA B 1 228 ? -10.714 -9.708 -4.388 1 97.07 228 ALA B O 1
ATOM 4265 N N . PHE B 1 229 ? -10.302 -9.114 -2.265 1 98.18 229 PHE B N 1
ATOM 4266 C CA . PHE B 1 229 ? -10.749 -10.398 -1.739 1 98.18 229 PHE B CA 1
ATOM 4267 C C . PHE B 1 229 ? -12.192 -10.676 -2.144 1 98.18 229 PHE B C 1
ATOM 4269 O O . PHE B 1 229 ? -12.504 -11.759 -2.645 1 98.18 229 PHE B O 1
ATOM 4276 N N . ARG B 1 230 ? -13.044 -9.691 -1.911 1 97.4 230 ARG B N 1
ATOM 4277 C CA . ARG B 1 230 ? -14.457 -9.879 -2.224 1 97.4 230 ARG B CA 1
ATOM 4278 C C . ARG B 1 230 ? -14.66 -10.122 -3.715 1 97.4 230 ARG B C 1
ATOM 4280 O O . ARG B 1 230 ? -15.414 -11.015 -4.107 1 97.4 230 ARG B O 1
ATOM 4287 N N . GLY B 1 231 ? -13.963 -9.319 -4.549 1 96.9 231 GLY B N 1
ATOM 4288 C CA . GLY B 1 231 ? -14.079 -9.489 -5.989 1 96.9 231 GLY B CA 1
ATOM 4289 C C . GLY B 1 231 ? -13.659 -10.868 -6.462 1 96.9 231 GLY B C 1
ATOM 4290 O O . GLY B 1 231 ? -14.333 -11.475 -7.297 1 96.9 231 GLY B O 1
ATOM 4291 N N . VAL B 1 232 ? -12.609 -11.371 -5.908 1 97.59 232 VAL B N 1
ATOM 4292 C CA . VAL B 1 232 ? -12.036 -12.646 -6.324 1 97.59 232 VAL B CA 1
ATOM 4293 C C . VAL B 1 232 ? -12.909 -13.794 -5.822 1 97.59 232 VAL B C 1
ATOM 4295 O O . VAL B 1 232 ? -13.231 -14.714 -6.577 1 97.59 232 VAL B O 1
ATOM 4298 N N . VAL B 1 233 ? -13.361 -13.736 -4.59 1 98.35 233 VAL B N 1
ATOM 4299 C CA . VAL B 1 233 ? -14.132 -14.811 -3.974 1 98.35 233 VAL B CA 1
ATOM 4300 C C . VAL B 1 233 ? -15.503 -14.91 -4.638 1 98.35 233 VAL B C 1
ATOM 4302 O O . VAL B 1 233 ? -16.043 -16.007 -4.802 1 98.35 233 VAL B O 1
ATOM 4305 N N . ARG B 1 234 ? -15.97 -13.767 -5.059 1 96.43 234 ARG B N 1
ATOM 4306 C CA . ARG B 1 234 ? -17.271 -13.707 -5.717 1 96.43 234 ARG B CA 1
ATOM 4307 C C . ARG B 1 234 ? -17.281 -14.55 -6.987 1 96.43 234 ARG B C 1
ATOM 4309 O O . ARG B 1 234 ? -18.34 -15.001 -7.43 1 96.43 234 ARG B O 1
ATOM 4316 N N . GLN B 1 235 ? -16.09 -14.758 -7.537 1 95.27 235 GLN B N 1
ATOM 4317 C CA . GLN B 1 235 ? -16.018 -15.542 -8.766 1 95.27 235 GLN B CA 1
ATOM 4318 C C . GLN B 1 235 ? -16.352 -17.008 -8.504 1 95.27 235 GLN B C 1
ATOM 4320 O O . GLN B 1 235 ? -16.624 -17.764 -9.439 1 95.27 235 GLN B O 1
ATOM 4325 N N . GLY B 1 236 ? -16.22 -17.479 -7.255 1 93.85 236 GLY B N 1
ATOM 4326 C CA . GLY B 1 236 ? -16.895 -18.706 -6.864 1 93.85 236 GLY B CA 1
ATOM 4327 C C . GLY B 1 236 ? -15.943 -19.864 -6.632 1 93.85 236 GLY B C 1
ATOM 4328 O O . GLY B 1 236 ? -16.352 -20.927 -6.16 1 93.85 236 GLY B O 1
ATOM 4329 N N . GLU B 1 237 ? -14.671 -19.677 -6.83 1 94.89 237 GLU B N 1
ATOM 4330 C CA . GLU B 1 237 ? -13.779 -20.83 -6.759 1 94.89 237 GLU B CA 1
ATOM 4331 C C . GLU B 1 237 ? -12.85 -20.735 -5.552 1 94.89 237 GLU B C 1
ATOM 4333 O O . GLU B 1 237 ? -12.441 -21.756 -4.994 1 94.89 237 GLU B O 1
ATOM 4338 N N . LEU B 1 238 ? -12.527 -19.576 -5.162 1 97.4 238 LEU B N 1
ATOM 4339 C CA . LEU B 1 238 ? -11.54 -19.386 -4.105 1 97.4 238 LEU B CA 1
ATOM 4340 C C . LEU B 1 238 ? -12.22 -19.058 -2.779 1 97.4 238 LEU B C 1
ATOM 4342 O O . LEU B 1 238 ? -13.345 -18.555 -2.762 1 97.4 238 LEU B O 1
ATOM 4346 N N . VAL B 1 239 ? -11.509 -19.355 -1.72 1 98.42 239 VAL B N 1
ATOM 4347 C CA . VAL B 1 239 ? -11.985 -19.037 -0.377 1 98.42 239 VAL B CA 1
ATOM 4348 C C . VAL B 1 239 ? -10.955 -18.169 0.344 1 98.42 239 VAL B C 1
ATOM 4350 O O . VAL B 1 239 ? -9.783 -18.139 -0.038 1 98.42 239 VAL B O 1
ATOM 4353 N N . ALA B 1 240 ? -11.42 -17.455 1.323 1 98.64 240 ALA B N 1
ATOM 4354 C CA . ALA B 1 240 ? -10.522 -16.577 2.067 1 98.64 240 ALA B CA 1
ATOM 4355 C C . ALA B 1 240 ? -10.822 -16.626 3.563 1 98.64 240 ALA B C 1
ATOM 4357 O O . ALA B 1 240 ? -11.984 -16.702 3.967 1 98.64 240 ALA B O 1
ATOM 4358 N N . LEU B 1 241 ? -9.806 -16.646 4.387 1 98.22 241 LEU B N 1
ATOM 4359 C CA . LEU B 1 241 ? -9.909 -16.434 5.827 1 98.22 241 LEU B CA 1
ATOM 4360 C C . LEU B 1 241 ? -9.672 -14.969 6.179 1 98.22 241 LEU B C 1
ATOM 4362 O O . LEU B 1 241 ? -8.594 -14.431 5.918 1 98.22 241 LEU B O 1
ATOM 4366 N N . LEU B 1 242 ? -10.686 -14.324 6.752 1 98.2 242 LEU B N 1
ATOM 4367 C CA . LEU B 1 242 ? -10.633 -12.9 7.067 1 98.2 242 LEU B CA 1
ATOM 4368 C C . LEU B 1 242 ? -11.189 -12.63 8.461 1 98.2 242 LEU B C 1
ATOM 4370 O O . LEU B 1 242 ? -12.028 -13.386 8.956 1 98.2 242 LEU B O 1
ATOM 4374 N N . PRO B 1 243 ? -10.705 -11.536 9.081 1 97.3 243 PRO B N 1
ATOM 4375 C CA . PRO B 1 243 ? -11.264 -11.188 10.39 1 97.3 243 PRO B CA 1
ATOM 4376 C C . PRO B 1 243 ? -12.689 -10.645 10.297 1 97.3 243 PRO B C 1
ATOM 4378 O O . PRO B 1 243 ? -13.073 -10.08 9.27 1 97.3 243 PRO B O 1
ATOM 4381 N N . ASN B 1 244 ? -13.397 -10.771 11.298 1 95.75 244 ASN B N 1
ATOM 4382 C CA . ASN B 1 244 ? -14.792 -10.354 11.379 1 95.75 244 ASN B CA 1
ATOM 4383 C C . ASN B 1 244 ? -14.974 -8.912 10.912 1 95.75 244 ASN B C 1
ATOM 4385 O O . ASN B 1 244 ? -15.911 -8.608 10.172 1 95.75 244 ASN B O 1
ATOM 4389 N N . SER B 1 245 ? -14.095 -8.05 11.293 1 95.62 245 SER B N 1
ATOM 4390 C CA . SER B 1 245 ? -14.199 -6.629 10.981 1 95.62 245 SER B CA 1
ATOM 4391 C C . SER B 1 245 ? -14.012 -6.376 9.488 1 95.62 245 SER B C 1
ATOM 4393 O O . SER B 1 245 ? -14.394 -5.32 8.98 1 95.62 245 SER B O 1
ATOM 4395 N N . ALA B 1 246 ? -13.388 -7.304 8.791 1 96.88 246 ALA B N 1
ATOM 4396 C CA . ALA B 1 246 ? -13.149 -7.151 7.358 1 96.88 246 ALA B CA 1
ATOM 4397 C C . ALA B 1 246 ? -14.352 -7.628 6.549 1 96.88 246 ALA B C 1
ATOM 4399 O O . ALA B 1 246 ? -14.372 -7.502 5.322 1 96.88 246 ALA B O 1
ATOM 4400 N N . LEU B 1 247 ? -15.407 -8.148 7.178 1 97.18 247 LEU B N 1
ATOM 4401 C CA . LEU B 1 247 ? -16.46 -8.866 6.468 1 97.18 247 LEU B CA 1
ATOM 4402 C C . LEU B 1 247 ? -17.767 -8.081 6.496 1 97.18 247 LEU B C 1
ATOM 4404 O O . LEU B 1 247 ? -18.825 -8.617 6.159 1 97.18 247 LEU B O 1
ATOM 4408 N N . VAL B 1 248 ? -17.694 -6.859 6.887 1 93.05 248 VAL B N 1
ATOM 4409 C CA . VAL B 1 248 ? -18.881 -6.028 7.065 1 93.05 248 VAL B CA 1
ATOM 4410 C C . VAL B 1 248 ? -19.645 -5.929 5.747 1 93.05 248 VAL B C 1
ATOM 4412 O O . VAL B 1 248 ? -20.843 -6.218 5.693 1 93.05 248 VAL B O 1
ATOM 4415 N N . GLU B 1 249 ? -18.944 -5.616 4.653 1 92.05 249 GLU B N 1
ATOM 4416 C CA . GLU B 1 249 ? -19.583 -5.46 3.35 1 92.05 249 GLU B CA 1
ATOM 4417 C C . GLU B 1 249 ? -20.008 -6.81 2.779 1 92.05 249 GLU B C 1
ATOM 4419 O O . GLU B 1 249 ? -21.028 -6.906 2.093 1 92.05 249 GLU B O 1
ATOM 4424 N N . ALA B 1 250 ? -19.212 -7.762 3.057 1 95.12 250 ALA B N 1
ATOM 4425 C CA . ALA B 1 250 ? -19.504 -9.093 2.53 1 95.12 250 ALA B CA 1
ATOM 4426 C C . ALA B 1 250 ? -20.836 -9.614 3.062 1 95.12 250 ALA B C 1
ATOM 4428 O O . ALA B 1 250 ? -21.565 -10.31 2.352 1 95.12 250 ALA B O 1
ATOM 4429 N N . ARG B 1 251 ? -21.193 -9.244 4.247 1 94.7 251 ARG B N 1
ATOM 4430 C CA . ARG B 1 251 ? -22.416 -9.718 4.888 1 94.7 251 ARG B CA 1
ATOM 4431 C C . ARG B 1 251 ? -23.65 -9.112 4.229 1 94.7 251 ARG B C 1
ATOM 4433 O O . ARG B 1 251 ? -24.751 -9.654 4.344 1 94.7 251 ARG B O 1
ATOM 4440 N N . LYS B 1 252 ? -23.45 -8.05 3.539 1 91.93 252 LYS B N 1
ATOM 4441 C CA . LYS B 1 252 ? -24.564 -7.374 2.88 1 91.93 252 LYS B CA 1
ATOM 4442 C C . LYS B 1 252 ? -24.629 -7.737 1.399 1 91.93 252 LYS B C 1
ATOM 4444 O O . LYS B 1 252 ? -25.48 -7.229 0.667 1 91.93 252 LYS B O 1
ATOM 4449 N N . ASP B 1 253 ? -23.744 -8.487 0.954 1 93.83 253 ASP B N 1
ATOM 4450 C CA . ASP B 1 253 ? -23.631 -8.872 -0.45 1 93.83 253 ASP B CA 1
ATOM 4451 C C . ASP B 1 253 ? -24.23 -10.256 -0.69 1 93.83 253 ASP B C 1
ATOM 4453 O O . ASP B 1 253 ? -23.696 -11.26 -0.215 1 93.83 253 ASP B O 1
ATOM 4457 N N . ALA B 1 254 ? -25.197 -10.358 -1.461 1 95.15 254 ALA B N 1
ATOM 4458 C CA . ALA B 1 254 ? -25.934 -11.602 -1.666 1 95.15 254 ALA B CA 1
ATOM 4459 C C . ALA B 1 254 ? -25.098 -12.612 -2.448 1 95.15 254 ALA B C 1
ATOM 4461 O O . ALA B 1 254 ? -25.418 -13.802 -2.477 1 95.15 254 ALA B O 1
ATOM 4462 N N . THR B 1 255 ? -24.095 -12.128 -3.091 1 95.83 255 THR B N 1
ATOM 4463 C CA . THR B 1 255 ? -23.265 -13.012 -3.901 1 95.83 255 THR B CA 1
ATOM 4464 C C . THR B 1 255 ? -22.169 -13.653 -3.054 1 95.83 255 THR B C 1
ATOM 4466 O O . THR B 1 255 ? -21.388 -14.466 -3.551 1 95.83 255 THR B O 1
ATOM 4469 N N . LEU B 1 256 ? -22.119 -13.315 -1.787 1 97.95 256 LEU B N 1
ATOM 4470 C CA . LEU B 1 256 ? -21.094 -13.82 -0.88 1 97.95 256 LEU B CA 1
ATOM 4471 C C . LEU B 1 256 ? -21.726 -14.468 0.347 1 97.95 256 LEU B C 1
ATOM 4473 O O . LEU B 1 256 ? -22.886 -14.199 0.669 1 97.95 256 LEU B O 1
ATOM 4477 N N . ALA B 1 257 ? -20.995 -15.355 0.989 1 98.53 257 ALA B N 1
ATOM 4478 C CA . ALA B 1 257 ? -21.386 -15.988 2.246 1 98.53 257 ALA B CA 1
ATOM 4479 C C . ALA B 1 257 ? -20.235 -15.973 3.248 1 98.53 257 ALA B C 1
ATOM 4481 O O . ALA B 1 257 ? -19.085 -16.232 2.886 1 98.53 257 ALA B O 1
ATOM 4482 N N . VAL B 1 258 ? -20.537 -15.642 4.465 1 98.41 258 VAL B N 1
ATOM 4483 C CA . VAL B 1 258 ? -19.589 -15.657 5.574 1 98.41 258 VAL B CA 1
ATOM 4484 C C . VAL B 1 258 ? -19.951 -16.775 6.55 1 98.41 258 VAL B C 1
ATOM 4486 O O . VAL B 1 258 ? -21.09 -16.854 7.017 1 98.41 258 VAL B O 1
ATOM 4489 N N . ARG B 1 259 ? -19.001 -17.653 6.84 1 97.58 259 ARG B N 1
ATOM 4490 C CA . ARG B 1 259 ? -19.24 -18.78 7.735 1 97.58 259 ARG B CA 1
ATOM 4491 C C . ARG B 1 259 ? -18.165 -18.86 8.814 1 97.58 259 ARG B C 1
ATOM 4493 O O . ARG B 1 259 ? -16.984 -18.642 8.538 1 97.58 259 ARG B O 1
ATOM 4500 N N . PRO B 1 260 ? -18.531 -19.158 10.011 1 96.68 260 PRO B N 1
ATOM 4501 C CA . PRO B 1 260 ? -17.522 -19.426 11.038 1 96.68 260 PRO B CA 1
ATOM 4502 C C . PRO B 1 260 ? -16.799 -20.753 10.822 1 96.68 260 PRO B C 1
ATOM 4504 O O . PRO B 1 260 ? -17.264 -21.596 10.051 1 96.68 260 PRO B O 1
ATOM 4507 N N . LEU B 1 261 ? -15.654 -20.818 11.394 1 95.35 261 LEU B N 1
ATOM 4508 C CA . LEU B 1 261 ? -14.901 -22.068 11.396 1 95.35 261 LEU B CA 1
ATOM 4509 C C . LEU B 1 261 ? -15.388 -22.993 12.506 1 95.35 261 LEU B C 1
ATOM 4511 O O . LEU B 1 261 ? -15.688 -22.539 13.612 1 95.35 261 LEU B O 1
ATOM 4515 N N . ALA B 1 262 ? -15.513 -24.27 12.167 1 91.64 262 ALA B N 1
ATOM 4516 C CA . ALA B 1 262 ? -15.858 -25.258 13.186 1 91.64 262 ALA B CA 1
ATOM 4517 C C . ALA B 1 262 ? -14.695 -25.483 14.147 1 91.64 262 ALA B C 1
ATOM 4519 O O . ALA B 1 262 ? -13.53 -25.353 13.764 1 91.64 262 ALA B O 1
ATOM 4520 N N . ASN B 1 263 ? -15.16 -25.687 15.39 1 77.75 263 ASN B N 1
ATOM 4521 C CA . ASN B 1 263 ? -14.132 -25.999 16.377 1 77.75 263 ASN B CA 1
ATOM 4522 C C . ASN B 1 263 ? -13.421 -27.309 16.052 1 77.75 263 ASN B C 1
ATOM 4524 O O . ASN B 1 263 ? -14.037 -28.243 15.535 1 77.75 263 ASN B O 1
ATOM 4528 N N . ASN B 1 264 ? -12.233 -27.312 15.79 1 62.2 264 ASN B N 1
ATOM 4529 C CA . ASN B 1 264 ? -11.522 -28.56 15.536 1 62.2 264 ASN B CA 1
ATOM 4530 C C . ASN B 1 264 ? -11.751 -29.573 16.654 1 62.2 264 ASN B C 1
ATOM 4532 O O . ASN B 1 264 ? -11.659 -29.233 17.835 1 62.2 264 ASN B O 1
ATOM 4536 N N . ASN B 1 265 ? -12.849 -30.543 16.499 1 54.33 265 ASN B N 1
ATOM 4537 C CA . ASN B 1 265 ? -13.053 -31.579 17.505 1 54.33 265 ASN B CA 1
ATOM 4538 C C . ASN B 1 265 ? -11.726 -32.131 18.019 1 54.33 265 ASN B C 1
ATOM 4540 O O . ASN B 1 265 ? -11.706 -32.981 18.91 1 54.33 265 ASN B O 1
ATOM 4544 N N . SER B 1 266 ? -10.728 -32.504 17.144 1 49.13 266 SER B N 1
ATOM 4545 C CA . SER B 1 266 ? -9.634 -33.22 17.793 1 49.13 266 SER B CA 1
ATOM 4546 C C . SER B 1 266 ? -9.113 -32.453 19.004 1 49.13 266 SER B C 1
ATOM 4548 O O . SER B 1 266 ? -9.397 -31.263 19.161 1 49.13 266 SER B O 1
ATOM 4550 N N . SER B 1 267 ? -7.981 -33.11 19.71 1 47.01 267 SER B N 1
ATOM 4551 C CA . SER B 1 267 ? -7.467 -32.796 21.039 1 47.01 267 SER B CA 1
ATOM 4552 C C . SER B 1 267 ? -7.47 -31.292 21.292 1 47.01 267 SER B C 1
ATOM 4554 O O . SER B 1 267 ? -8.369 -30.771 21.953 1 47.01 267 SER B O 1
ATOM 4556 N N . ALA B 1 268 ? -6.147 -30.788 21.593 1 45.39 268 ALA B N 1
ATOM 4557 C CA . ALA B 1 268 ? -5.522 -29.86 22.531 1 45.39 268 ALA B CA 1
ATOM 4558 C C . ALA B 1 268 ? -5.845 -28.413 22.17 1 45.39 268 ALA B C 1
ATOM 4560 O O . ALA B 1 268 ? -5.726 -27.516 23.009 1 45.39 268 ALA B O 1
ATOM 4561 N N . ASP B 1 269 ? -5.879 -27.859 20.905 1 49.86 269 ASP B N 1
ATOM 4562 C CA . ASP B 1 269 ? -5.95 -26.418 20.683 1 49.86 269 ASP B CA 1
ATOM 4563 C C . ASP B 1 269 ? -7.304 -26.018 20.103 1 49.86 269 ASP B C 1
ATOM 4565 O O . ASP B 1 269 ? -7.449 -25.885 18.886 1 49.86 269 ASP B O 1
ATOM 4569 N N . ASN B 1 270 ? -8.493 -26.373 20.626 1 50.92 270 ASN B N 1
ATOM 4570 C CA . ASN B 1 270 ? -9.875 -25.987 20.362 1 50.92 270 ASN B CA 1
ATOM 4571 C C . ASN B 1 270 ? -9.999 -24.487 20.107 1 50.92 270 ASN B C 1
ATOM 4573 O O . ASN B 1 270 ? -11.078 -23.914 20.265 1 50.92 270 ASN B O 1
ATOM 4577 N N . SER B 1 271 ? -8.913 -23.891 20.022 1 59.27 271 SER B N 1
ATOM 4578 C CA . SER B 1 271 ? -9.043 -22.439 20.069 1 59.27 271 SER B CA 1
ATOM 4579 C C . SER B 1 271 ? -9.462 -21.877 18.714 1 59.27 271 SER B C 1
ATOM 4581 O O . SER B 1 271 ? -8.967 -22.316 17.674 1 59.27 271 SER B O 1
ATOM 4583 N N . ASN B 1 272 ? -10.632 -21.215 18.616 1 80.16 272 ASN B N 1
ATOM 4584 C CA . ASN B 1 272 ? -11.071 -20.384 17.5 1 80.16 272 ASN B CA 1
ATOM 4585 C C . ASN B 1 272 ? -9.942 -19.498 16.982 1 80.16 272 ASN B C 1
ATOM 4587 O O . ASN B 1 272 ? -9.12 -19.015 17.761 1 80.16 272 ASN B O 1
ATOM 4591 N N . LEU B 1 273 ? -9.725 -19.677 15.744 1 91.78 273 LEU B N 1
ATOM 4592 C CA . LEU B 1 273 ? -8.738 -18.805 15.117 1 91.78 273 LEU B CA 1
ATOM 4593 C C . LEU B 1 273 ? -9.113 -17.338 15.303 1 91.78 273 LEU B C 1
ATOM 4595 O O . LEU B 1 273 ? -10.201 -16.916 14.903 1 91.78 273 LEU B O 1
ATOM 4599 N N . THR B 1 274 ? -8.267 -16.626 16.08 1 94.55 274 THR B N 1
ATOM 4600 C CA . THR B 1 274 ? -8.538 -15.229 16.396 1 94.55 274 THR B CA 1
ATOM 4601 C C . THR B 1 274 ? -7.323 -14.358 16.087 1 94.55 274 THR B C 1
ATOM 4603 O O . THR B 1 274 ? -6.212 -14.868 15.927 1 94.55 274 THR B O 1
ATOM 4606 N N . ARG B 1 275 ? -7.584 -13.081 15.895 1 95.49 275 ARG B N 1
ATOM 4607 C CA . ARG B 1 275 ? -6.489 -12.117 15.862 1 95.49 275 ARG B CA 1
ATOM 4608 C C . ARG B 1 275 ? -6.667 -11.049 16.936 1 95.49 275 ARG B C 1
ATOM 4610 O O . ARG B 1 275 ? -7.79 -10.766 17.358 1 95.49 275 ARG B O 1
ATOM 4617 N N . ARG B 1 276 ? -5.571 -10.565 17.478 1 96.43 276 ARG B N 1
ATOM 4618 C CA . ARG B 1 276 ? -5.538 -9.457 18.428 1 96.43 276 ARG B CA 1
ATOM 4619 C C . ARG B 1 276 ? -5.137 -8.157 17.739 1 96.43 276 ARG B C 1
ATOM 4621 O O . ARG B 1 276 ? -4.124 -8.107 17.038 1 96.43 276 ARG B O 1
ATOM 4628 N N . VAL B 1 277 ? -5.97 -7.14 17.891 1 97.7 277 VAL B N 1
ATOM 4629 C CA . VAL B 1 277 ? -5.688 -5.825 17.325 1 97.7 277 VAL B CA 1
ATOM 4630 C C . VAL B 1 277 ? -5.145 -4.9 18.412 1 97.7 277 VAL B C 1
ATOM 4632 O O . VAL B 1 277 ? -5.712 -4.815 19.504 1 97.7 277 VAL B O 1
ATOM 4635 N N . VAL B 1 278 ? -4.066 -4.203 18.056 1 98.08 278 VAL B N 1
ATOM 4636 C CA . VAL B 1 278 ? -3.427 -3.321 19.027 1 98.08 278 VAL B CA 1
ATOM 4637 C C . VAL B 1 278 ? -3.173 -1.955 18.395 1 98.08 278 VAL B C 1
ATOM 4639 O O . VAL B 1 278 ? -3.143 -1.827 17.169 1 98.08 278 VAL B O 1
ATOM 4642 N N . MET B 1 279 ? -3.041 -1.011 19.189 1 98.41 279 MET B N 1
ATOM 4643 C CA . MET B 1 279 ? -2.543 0.314 18.829 1 98.41 279 MET B CA 1
ATOM 4644 C C . MET B 1 279 ? -1.149 0.546 19.402 1 98.41 279 MET B C 1
ATOM 4646 O O . MET B 1 279 ? -0.868 0.16 20.538 1 98.41 279 MET B O 1
ATOM 4650 N N . VAL B 1 280 ? -0.253 1.093 18.571 1 98.37 280 VAL B N 1
ATOM 4651 C CA . VAL B 1 280 ? 1.161 1.193 18.919 1 98.37 280 VAL B CA 1
ATOM 4652 C C . VAL B 1 280 ? 1.67 2.6 18.617 1 98.37 280 VAL B C 1
ATOM 4654 O O . VAL B 1 280 ? 1.328 3.182 17.585 1 98.37 280 VAL B O 1
ATOM 4657 N N . THR B 1 281 ? 2.417 3.171 19.499 1 98.01 281 THR B N 1
ATOM 4658 C CA . THR B 1 281 ? 3.192 4.392 19.306 1 98.01 281 THR B CA 1
ATOM 4659 C C . THR B 1 281 ? 4.425 4.397 20.205 1 98.01 281 THR B C 1
ATOM 4661 O O . THR B 1 281 ? 4.841 3.35 20.705 1 98.01 281 THR B O 1
ATOM 4664 N N . THR B 1 282 ? 5.084 5.477 20.287 1 96.3 282 THR B N 1
ATOM 4665 C CA . THR B 1 282 ? 6.207 5.59 21.212 1 96.3 282 THR B CA 1
ATOM 4666 C C . THR B 1 282 ? 5.882 6.567 22.338 1 96.3 282 THR B C 1
ATOM 4668 O O . THR B 1 282 ? 5.025 7.439 22.183 1 96.3 282 THR B O 1
ATOM 4671 N N . GLN B 1 283 ? 6.58 6.469 23.421 1 95.08 283 GLN B N 1
ATOM 4672 C CA . GLN B 1 283 ? 6.334 7.278 24.61 1 95.08 283 GLN B CA 1
ATOM 4673 C C . GLN B 1 283 ? 6.506 8.764 24.308 1 95.08 283 GLN B C 1
ATOM 4675 O O . GLN B 1 283 ? 5.715 9.591 24.766 1 95.08 283 GLN B O 1
ATOM 4680 N N . ASP B 1 284 ? 7.482 9.088 23.603 1 93.8 284 ASP B N 1
ATOM 4681 C CA . ASP B 1 284 ? 7.76 10.486 23.288 1 93.8 284 ASP B CA 1
ATOM 4682 C C . ASP B 1 284 ? 6.66 11.081 22.411 1 93.8 284 ASP B C 1
ATOM 4684 O O . ASP B 1 284 ? 6.247 12.224 22.616 1 93.8 284 ASP B O 1
ATOM 4688 N N . ARG B 1 285 ? 6.096 10.319 21.447 1 94.44 285 ARG B N 1
ATOM 4689 C CA . ARG B 1 285 ? 5.029 10.79 20.569 1 94.44 285 ARG B CA 1
ATOM 4690 C C . ARG B 1 285 ? 3.744 11.034 21.352 1 94.44 285 ARG B C 1
ATOM 4692 O O . ARG B 1 285 ? 2.995 11.966 21.051 1 94.44 285 ARG B O 1
ATOM 4699 N N . LEU B 1 286 ? 3.549 10.26 22.373 1 94.92 286 LEU B N 1
ATOM 4700 C CA . LEU B 1 286 ? 2.328 10.381 23.163 1 94.92 286 LEU B CA 1
ATOM 4701 C C . LEU B 1 286 ? 2.307 11.697 23.932 1 94.92 286 LEU B C 1
ATOM 4703 O O . LEU B 1 286 ? 1.258 12.113 24.43 1 94.92 286 LEU B O 1
ATOM 4707 N N . GLN B 1 287 ? 3.44 12.323 24.04 1 92.83 287 GLN B N 1
ATOM 4708 C CA . GLN B 1 287 ? 3.52 13.606 24.73 1 92.83 287 GLN B CA 1
ATOM 4709 C C . GLN B 1 287 ? 3.008 14.74 23.845 1 92.83 287 GLN B C 1
ATOM 4711 O O . GLN B 1 287 ? 2.774 15.851 24.325 1 92.83 287 GLN B O 1
ATOM 4716 N N . ILE B 1 288 ? 2.854 14.488 22.602 1 94.31 288 ILE B N 1
ATOM 4717 C CA . ILE B 1 288 ? 2.372 15.483 21.65 1 94.31 288 ILE B CA 1
ATOM 4718 C C . ILE B 1 288 ? 0.845 15.514 21.665 1 94.31 288 ILE B C 1
ATOM 4720 O O . ILE B 1 288 ? 0.195 14.507 21.376 1 94.31 288 ILE B O 1
ATOM 4724 N N . PRO B 1 289 ? 0.221 16.588 21.843 1 95.81 289 PRO B N 1
ATOM 4725 C CA . PRO B 1 289 ? -1.202 16.675 22.18 1 95.81 289 PRO B CA 1
ATOM 4726 C C . PRO B 1 289 ? -2.101 16.073 21.102 1 95.81 289 PRO B C 1
ATOM 4728 O O . PRO B 1 289 ? -2.995 15.28 21.411 1 95.81 289 PRO B O 1
ATOM 4731 N N . PRO B 1 290 ? -1.88 16.392 19.779 1 97.06 290 PRO B N 1
ATOM 4732 C CA . PRO B 1 290 ? -2.768 15.785 18.785 1 97.06 290 PRO B CA 1
ATOM 4733 C C . PRO B 1 290 ? -2.646 14.264 18.735 1 97.06 290 PRO B C 1
ATOM 4735 O O . PRO B 1 290 ? -3.633 13.57 18.477 1 97.06 290 PRO B O 1
ATOM 4738 N N . ILE B 1 291 ? -1.474 13.741 18.971 1 97.83 291 ILE B N 1
ATOM 4739 C CA . ILE B 1 291 ? -1.255 12.299 18.976 1 97.83 291 ILE B CA 1
ATOM 4740 C C . ILE B 1 291 ? -1.947 11.676 20.186 1 97.83 291 ILE B C 1
ATOM 4742 O O . ILE B 1 291 ? -2.642 10.665 20.06 1 97.83 291 ILE B O 1
ATOM 4746 N N . HIS B 1 292 ? -1.743 12.327 21.329 1 97.64 292 HIS B N 1
ATOM 4747 C CA . HIS B 1 292 ? -2.384 11.86 22.553 1 97.64 292 HIS B CA 1
ATOM 4748 C C . HIS B 1 292 ? -3.902 11.864 22.416 1 97.64 292 HIS B C 1
ATOM 4750 O O . HIS B 1 292 ? -4.571 10.922 22.847 1 97.64 292 HIS B O 1
ATOM 4756 N N . HIS B 1 293 ? -4.381 12.907 21.875 1 98.07 293 HIS B N 1
ATOM 4757 C CA . HIS B 1 293 ? -5.824 13.012 21.695 1 98.07 293 HIS B CA 1
ATOM 4758 C C . HIS B 1 293 ? -6.349 11.9 20.793 1 98.07 293 HIS B C 1
ATOM 4760 O O . HIS B 1 293 ? -7.363 11.27 21.103 1 98.07 293 HIS B O 1
ATOM 4766 N N . PHE B 1 294 ? -5.684 11.651 19.638 1 98.54 294 PHE B N 1
ATOM 4767 C CA . PHE B 1 294 ? -6.081 10.577 18.735 1 98.54 294 PHE B CA 1
ATOM 4768 C C . PHE B 1 294 ? -6.023 9.227 19.44 1 98.54 294 PHE B C 1
ATOM 4770 O O . PHE B 1 294 ? -6.924 8.401 19.286 1 98.54 294 PHE B O 1
ATOM 4777 N N . TRP B 1 295 ? -4.977 9.022 20.199 1 98.58 295 TRP B N 1
ATOM 4778 C CA . TRP B 1 295 ? -4.813 7.812 20.999 1 98.58 295 TRP B CA 1
ATOM 4779 C C . TRP B 1 295 ? -6.025 7.584 21.895 1 98.58 295 TRP B C 1
ATOM 4781 O O . TRP B 1 295 ? -6.585 6.485 21.926 1 98.58 295 TRP B O 1
ATOM 4791 N N . GLN B 1 296 ? -6.481 8.583 22.546 1 98.47 296 GLN B N 1
ATOM 4792 C CA . GLN B 1 296 ? -7.61 8.491 23.466 1 98.47 296 GLN B CA 1
ATOM 4793 C C . GLN B 1 296 ? -8.914 8.24 22.714 1 98.47 296 GLN B C 1
ATOM 4795 O O . GLN B 1 296 ? -9.751 7.451 23.157 1 98.47 296 GLN B O 1
ATOM 4800 N N . LEU B 1 297 ? -9.073 8.903 21.607 1 98.41 297 LEU B N 1
ATOM 4801 C CA . LEU B 1 297 ? -10.272 8.701 20.802 1 98.41 297 LEU B CA 1
ATOM 4802 C C . LEU B 1 297 ? -10.406 7.241 20.381 1 98.41 297 LEU B C 1
ATOM 4804 O O . LEU B 1 297 ? -11.493 6.665 20.461 1 98.41 297 LEU B O 1
ATOM 4808 N N . VAL B 1 298 ? -9.293 6.697 19.901 1 98.61 298 VAL B N 1
ATOM 4809 C CA . VAL B 1 298 ? -9.317 5.307 19.456 1 98.61 298 VAL B CA 1
ATOM 4810 C C . VAL B 1 298 ? -9.639 4.392 20.635 1 98.61 298 VAL B C 1
ATOM 4812 O O . VAL B 1 298 ? -10.504 3.519 20.533 1 98.61 298 VAL B O 1
ATOM 4815 N N . ARG B 1 299 ? -8.963 4.585 21.729 1 97.49 299 ARG B N 1
ATOM 4816 C CA . ARG B 1 299 ? -9.133 3.768 22.925 1 97.49 299 ARG B CA 1
ATOM 4817 C C . ARG B 1 299 ? -10.587 3.766 23.385 1 97.49 299 ARG B C 1
ATOM 4819 O O . ARG B 1 299 ? -11.109 2.732 23.807 1 97.49 299 ARG B O 1
ATOM 4826 N N . GLU B 1 300 ? -11.251 4.817 23.248 1 96.98 300 GLU B N 1
ATOM 4827 C CA . GLU B 1 300 ? -12.592 5.002 23.794 1 96.98 300 GLU B CA 1
ATOM 4828 C C . GLU B 1 300 ? -13.658 4.504 22.822 1 96.98 300 GLU B C 1
ATOM 4830 O O . GLU B 1 300 ? -14.797 4.248 23.219 1 96.98 300 GLU B O 1
ATOM 4835 N N . ASN B 1 301 ? -13.284 4.335 21.56 1 96.79 301 ASN B N 1
ATOM 4836 C CA . ASN B 1 301 ? -14.35 4.128 20.587 1 96.79 301 ASN B CA 1
ATOM 4837 C C . ASN B 1 301 ? -14.159 2.827 19.812 1 96.79 301 ASN B C 1
ATOM 4839 O O . ASN B 1 301 ? -15.04 2.414 19.056 1 96.79 301 ASN B O 1
ATOM 4843 N N . ILE B 1 302 ? -13.026 2.216 19.954 1 95.74 302 ILE B N 1
ATOM 4844 C CA . ILE B 1 302 ? -12.751 0.996 19.203 1 95.74 302 ILE B CA 1
ATOM 4845 C C . ILE B 1 302 ? -12.537 -0.168 20.169 1 95.74 302 ILE B C 1
ATOM 4847 O O . ILE B 1 302 ? -11.702 -0.086 21.074 1 95.74 302 ILE B O 1
ATOM 4851 N N . PRO B 1 303 ? -13.172 -1.288 20.052 1 90.1 303 PRO B N 1
ATOM 4852 C CA . PRO B 1 303 ? -14.162 -1.552 19.005 1 90.1 303 PRO B CA 1
ATOM 4853 C C . PRO B 1 303 ? -15.514 -0.903 19.295 1 90.1 303 PRO B C 1
ATOM 4855 O O . PRO B 1 303 ? -15.8 -0.549 20.442 1 90.1 303 PRO B O 1
ATOM 4858 N N . PRO B 1 304 ? -16.21 -0.726 18.103 1 83.63 304 PRO B N 1
ATOM 4859 C CA . PRO B 1 304 ? -17.513 -0.104 18.348 1 83.63 304 PRO B CA 1
ATOM 4860 C C . PRO B 1 304 ? -18.407 -0.945 19.256 1 83.63 304 PRO B C 1
ATOM 4862 O O . PRO B 1 304 ? -18.274 -2.171 19.295 1 83.63 304 PRO B O 1
ATOM 4865 N N . GLN B 1 305 ? -19.131 -0.337 20.068 1 68.06 305 GLN B N 1
ATOM 4866 C CA . GLN B 1 305 ? -20.01 -0.993 21.031 1 68.06 305 GLN B CA 1
ATOM 4867 C C . GLN B 1 305 ? -20.901 -2.026 20.348 1 68.06 305 GLN B C 1
ATOM 4869 O O . GLN B 1 305 ? -21.119 -3.116 20.882 1 68.06 305 GLN B O 1
ATOM 4874 N N . VAL B 1 306 ? -21.45 -1.769 19.161 1 54.44 306 VAL B N 1
ATOM 4875 C CA . VAL B 1 306 ? -22.367 -2.698 18.51 1 54.44 306 VAL B CA 1
ATOM 4876 C C . VAL B 1 306 ? -21.613 -3.956 18.085 1 54.44 306 VAL B C 1
ATOM 4878 O O . VAL B 1 306 ? -22.182 -5.05 18.062 1 54.44 306 VAL B O 1
ATOM 4881 N N . ALA B 1 307 ? -20.492 -3.866 17.539 1 53.98 307 ALA B N 1
ATOM 4882 C CA . ALA B 1 307 ? -19.7 -5.007 17.087 1 53.98 307 ALA B CA 1
ATOM 4883 C C . ALA B 1 307 ? -19.448 -5.987 18.23 1 53.98 307 ALA B C 1
ATOM 4885 O O . ALA B 1 307 ? -19.418 -7.201 18.019 1 53.98 307 ALA B O 1
ATOM 4886 N N . LEU B 1 308 ? -19.133 -5.533 19.43 1 46.8 308 LEU B N 1
ATOM 4887 C CA . LEU B 1 308 ? -18.938 -6.355 20.619 1 46.8 308 LEU B CA 1
ATOM 4888 C C . LEU B 1 308 ? -20.187 -7.177 20.923 1 46.8 308 LEU B C 1
ATOM 4890 O O . LEU B 1 308 ? -20.089 -8.303 21.416 1 46.8 308 LEU B O 1
ATOM 4894 N N . GLU B 1 309 ? -21.244 -6.694 20.592 1 42.22 309 GLU B N 1
ATOM 4895 C CA . GLU B 1 309 ? -22.462 -7.441 20.893 1 42.22 309 GLU B CA 1
ATOM 4896 C C . GLU B 1 309 ? -22.633 -8.624 19.945 1 42.22 309 GLU B C 1
ATOM 4898 O O . GLU B 1 309 ? -23.142 -9.675 20.34 1 42.22 309 GLU B O 1
ATOM 4903 N N . ARG B 1 310 ? -22.267 -8.523 18.67 1 45.21 310 ARG B N 1
ATOM 4904 C CA . ARG B 1 310 ? -22.509 -9.587 17.701 1 45.21 310 ARG B CA 1
ATOM 4905 C C . ARG B 1 310 ? -21.397 -10.63 17.742 1 45.21 310 ARG B C 1
ATOM 4907 O O . ARG B 1 310 ? -21.525 -11.706 17.154 1 45.21 310 ARG B O 1
ATOM 4914 N N . SER B 1 311 ? -20.148 -10.311 17.999 1 45.04 311 SER B N 1
ATOM 4915 C CA . SER B 1 311 ? -19.089 -11.31 18.093 1 45.04 311 SER B CA 1
ATOM 4916 C C . SER B 1 311 ? -19.38 -12.324 19.195 1 45.04 311 SER B C 1
ATOM 4918 O O . SER B 1 311 ? -18.823 -13.424 19.197 1 45.04 311 SER B O 1
ATOM 4920 N N . ALA B 1 312 ? -20.224 -11.99 20.252 1 39.59 312 ALA B N 1
ATOM 4921 C CA . ALA B 1 312 ? -20.596 -12.887 21.344 1 39.59 312 ALA B CA 1
ATOM 4922 C C . ALA B 1 312 ? -21.662 -13.882 20.896 1 39.59 312 ALA B C 1
ATOM 4924 O O . ALA B 1 312 ? -21.99 -14.82 21.627 1 39.59 312 ALA B O 1
ATOM 4925 N N . CYS B 1 313 ? -22.442 -13.631 19.915 1 33.1 313 CYS B N 1
ATOM 4926 C CA . CYS B 1 313 ? -23.44 -14.629 19.548 1 33.1 313 CYS B CA 1
ATOM 4927 C C . CYS B 1 313 ? -22.899 -15.575 18.483 1 33.1 313 CYS B C 1
ATOM 4929 O O . CYS B 1 313 ? -22.216 -15.143 17.553 1 33.1 313 CYS B O 1
#

Nearest PDB structures (foldseek):
  8h3z-assembly1_A  TM=9.889E-01  e=2.198E-40  Anabaena
  8h3z-assembly1_B  TM=9.855E-01  e=3.718E-38  Anabaena
  9f14-assembly1_A  TM=6.325E-01  e=5.898E-25  Klebsiella aerogenes
  3k1m-assembly1_B  TM=6.294E-01  e=7.470E-22  Acinetobacter baylyi ADP1
  3k1p-assembly1_A  TM=6.313E-01  e=4.043E-21  Acinetobacter baylyi ADP1